Protein AF-0000000080692198 (afdb_homodimer)

pLDDT: mean 94.68, std 4.37, range [58.63, 98.9]

Secondary structure (DSSP, 8-state):
-PPEEEEE-TT-HHHHHHHHHHHHHT-EEEEEE--SSS--HHHHHHHSS---S-EEEETTEEEESHHHHHHHHHHH--SS-SS-TT-HHHHHHHHHHIIIIIHHHHHHHHTSHHHHHHHTTTS-HHHHHHHHHHHHHHTSSSS--PPPHHHHHHHHHHHHHHHHHHHHTT-SSTBSB--HHHHHHHHHHHHHTTSTTTTHHHHT-HHHHHHHHHHHTT---EEEE--HHHHHHHHHTS-PPPPPSSPP--TT---TT-EEEEEESSS----EEEEEEEE-SSEEEEEEEETTTEEEEEEEESTTEEEEE-/-PPEEEEE-TT-HHHHHHHHHHHHTT-EEEEEE--SSS--HHHHHHHSS---S-EEEETTEEEESHHHHHHHHHHH--SS-SS-TT-HHHHHHHHHHIIIIIHHHHHHHHTSHHHHHHHTTTS-HHHHHHHHHHHHHHTSSSS-----HHHHHHHHHHHHHHHHHHHHTT-SSTBSB--HHHHHHHHHHHHHTTSTTTTHHHHT-HHHHHHHHHHHTT---EEEE--HHHHHHHHHTS-PPPPPSSPP--TT---TT-EEEEEESSS----EEEEEEEE-SSEEEEEEEETTTEEEEEEEESTTEEEEE-

Sequence (620 aa):
MSELILHHYPTSLFAEKARLMLGFKGLAWRSVTIPSIMPKPDLTALTGGYRRTPVLQAGADIYCDTALMARRLEQEKASPAFYPKGQEFTVAGLAAWADSVLFMHAVSLVFQPESMAVRFAKVPPDAAKAFVADRSTLFNGGTASRPPVEQVKHQWPTLMSRLELQLSHGGDFLFGVPSIADFSVAHTLWFLKQTPVTAPFVDDYPSVRAWLDRVLGFGHGTFSDLSSAEAIEIARNATPAPLPAEALVDPNGFKVGEKVAVSAVDYGVEAVEGELVFSGREELILRREDERAGVVHVHFPRIGYRIETRMSELILHHYPTSLFAEKARLMLGFKGLAWRSVTIPSIMPKPDLTALTGGYRRTPVLQAGADIYCDTALMARRLEQEKASPAFYPKGQEFTVAGLAAWADSVLFMHAVSLVFQPESMAVRFAKVPPDAAKAFVADRSTLFNGGTASRPPVEQVKHQWPTLMSRLELQLSHGGDFLFGVPSIADFSVAHTLWFLKQTPVTAPFVDDYPSVRAWLDRVLGFGHGTFSDLSSAEAIEIARNATPAPLPAEALVDPNGFKVGEKVAVSAVDYGVEAVEGELVFSGREELILRREDERAGVVHVHFPRIGYRIETR

Radius of gyration: 24.91 Å; Cα contacts (8 Å, |Δi|>4): 1237; chains: 2; bounding box: 63×68×56 Å

InterPro domains:
  IPR004045 Glutathione S-transferase, N-terminal [PF13417] (6-79)
  IPR036249 Thioredoxin-like superfamily [SSF52833] (4-97)
  IPR036282 Glutathione S-transferase, C-terminal domain superfamily [SSF47616] (139-216)

Structure (mmCIF, N/CA/C/O backbone):
data_AF-0000000080692198-model_v1
#
loop_
_entity.id
_entity.type
_entity.pdbx_description
1 polymer 'Putative glutathione S-transferase-related protein'
#
loop_
_atom_site.group_PDB
_atom_site.id
_atom_site.type_symbol
_atom_site.label_atom_id
_atom_site.label_alt_id
_atom_site.label_comp_id
_atom_site.label_asym_id
_atom_site.label_entity_id
_atom_site.label_seq_id
_atom_site.pdbx_PDB_ins_code
_atom_site.Cartn_x
_atom_site.Cartn_y
_atom_site.Cartn_z
_atom_site.occupancy
_atom_site.B_iso_or_equiv
_atom_site.auth_seq_id
_atom_site.auth_comp_id
_atom_site.auth_asym_id
_atom_site.auth_atom_id
_atom_site.pdbx_PDB_model_num
ATOM 1 N N . MET A 1 1 ? 22.392 18.101 18.259 1 61.43 1 MET A N 1
ATOM 2 C CA . MET A 1 1 ? 21.418 17.527 17.335 1 61.43 1 MET A CA 1
ATOM 3 C C . MET A 1 1 ? 20.457 18.595 16.824 1 61.43 1 MET A C 1
ATOM 5 O O . MET A 1 1 ? 20.103 19.52 17.557 1 61.43 1 MET A O 1
ATOM 9 N N . SER A 1 2 ? 20.239 18.608 15.431 1 79.03 2 SER A N 1
ATOM 10 C CA . SER A 1 2 ? 19.473 19.721 14.88 1 79.03 2 SER A CA 1
ATOM 11 C C . SER A 1 2 ? 18.025 19.686 15.358 1 79.03 2 SER A C 1
ATOM 13 O O . SER A 1 2 ? 17.467 18.611 15.585 1 79.03 2 SER A O 1
ATOM 15 N N . GLU A 1 3 ? 17.48 20.75 15.763 1 91.21 3 GLU A N 1
ATOM 16 C CA . GLU A 1 3 ? 16.092 20.89 16.191 1 91.21 3 GLU A CA 1
ATOM 17 C C . GLU A 1 3 ? 15.129 20.421 15.104 1 91.21 3 GLU A C 1
ATOM 19 O O . GLU A 1 3 ? 15.392 20.603 13.914 1 91.21 3 GLU A O 1
ATOM 24 N N . LEU A 1 4 ? 14.145 19.703 15.577 1 98.24 4 LEU A N 1
ATOM 25 C CA . LEU A 1 4 ? 13.079 19.298 14.668 1 98.24 4 LEU A CA 1
ATOM 26 C C . LEU A 1 4 ? 12.108 20.447 14.423 1 98.24 4 LEU A C 1
ATOM 28 O O . LEU A 1 4 ? 11.599 21.049 15.371 1 98.24 4 LEU A O 1
ATOM 32 N N . ILE A 1 5 ? 11.835 20.667 13.23 1 98.73 5 ILE A N 1
ATOM 33 C CA . ILE A 1 5 ? 10.939 21.744 12.824 1 98.73 5 ILE A CA 1
ATOM 34 C C . ILE A 1 5 ? 9.854 21.192 11.902 1 98.73 5 ILE A C 1
ATOM 36 O O . ILE A 1 5 ? 10.155 20.619 10.852 1 98.73 5 ILE A O 1
ATOM 40 N N . LEU A 1 6 ? 8.714 21.352 12.216 1 98.81 6 LEU A N 1
ATOM 41 C CA . LEU A 1 6 ? 7.592 20.86 11.425 1 98.81 6 LEU A CA 1
ATOM 42 C C . LEU A 1 6 ? 6.883 22.009 10.714 1 98.81 6 LEU A C 1
ATOM 44 O O . LEU A 1 6 ? 6.41 22.946 11.361 1 98.81 6 LEU A O 1
ATOM 48 N N . HIS A 1 7 ? 6.884 21.921 9.506 1 98.85 7 HIS A N 1
ATOM 49 C CA . HIS A 1 7 ? 6.122 22.848 8.676 1 98.85 7 HIS A CA 1
ATOM 50 C C . HIS A 1 7 ? 4.725 22.309 8.39 1 98.85 7 HIS A C 1
ATOM 52 O O . HIS A 1 7 ? 4.575 21.285 7.719 1 98.85 7 HIS A O 1
ATOM 58 N N . HIS A 1 8 ? 3.778 22.992 8.844 1 98.59 8 HIS A N 1
ATOM 59 C CA . HIS A 1 8 ? 2.432 22.431 8.874 1 98.59 8 HIS A CA 1
ATOM 60 C C . HIS A 1 8 ? 1.382 23.527 9.023 1 98.59 8 HIS A C 1
ATOM 62 O O . HIS A 1 8 ? 1.713 24.715 9.018 1 98.59 8 HIS A O 1
ATOM 68 N N . TYR A 1 9 ? 0.184 23.125 9.003 1 96.86 9 TYR A N 1
ATOM 69 C CA . TYR A 1 9 ? -0.91 24.02 9.362 1 96.86 9 TYR A CA 1
ATOM 70 C C . TYR A 1 9 ? -2.025 23.261 10.072 1 96.86 9 TYR A C 1
ATOM 72 O O . TYR A 1 9 ? -2.175 22.051 9.89 1 96.86 9 TYR A O 1
ATOM 80 N N . PRO A 1 10 ? -2.766 23.778 10.908 1 92.39 10 PRO A N 1
ATOM 81 C CA . PRO A 1 10 ? -3.579 23.12 11.934 1 92.39 10 PRO A CA 1
ATOM 82 C C . PRO A 1 10 ? -4.593 22.141 11.346 1 92.39 10 PRO A C 1
ATOM 84 O O . PRO A 1 10 ? -4.834 21.077 11.921 1 92.39 10 PRO A O 1
ATOM 87 N N . THR A 1 11 ? -5.166 22.376 10.219 1 92.83 11 THR A N 1
ATOM 88 C CA . THR A 1 11 ? -6.29 21.564 9.768 1 92.83 11 THR A CA 1
ATOM 89 C C . THR A 1 11 ? -5.816 20.461 8.825 1 92.83 11 THR A C 1
ATOM 91 O O . THR A 1 11 ? -6.629 19.712 8.279 1 92.83 11 THR A O 1
ATOM 94 N N . SER A 1 12 ? -4.608 20.403 8.682 1 95.08 12 SER A N 1
ATOM 95 C CA . SER A 1 12 ? -4.038 19.38 7.811 1 95.08 12 SER A CA 1
ATOM 96 C C . SER A 1 12 ? -4.089 18.004 8.468 1 95.08 12 SER A C 1
ATOM 98 O O . SER A 1 12 ? -3.519 17.802 9.542 1 95.08 12 SER A O 1
ATOM 100 N N . LEU A 1 13 ? -4.684 17.103 7.783 1 95.44 13 LEU A N 1
ATOM 101 C CA . LEU A 1 13 ? -4.858 15.78 8.374 1 95.44 13 LEU A CA 1
ATOM 102 C C . LEU A 1 13 ? -3.521 15.054 8.483 1 95.44 13 LEU A C 1
ATOM 104 O O . LEU A 1 13 ? -3.235 14.422 9.503 1 95.44 13 LEU A O 1
ATOM 108 N N . PHE A 1 14 ? -2.671 15.189 7.503 1 98.4 14 PHE A N 1
ATOM 109 C CA . PHE A 1 14 ? -1.372 14.531 7.579 1 98.4 14 PHE A CA 1
ATOM 110 C C . PHE A 1 14 ? -0.45 15.264 8.547 1 98.4 14 PHE A C 1
ATOM 112 O O . PHE A 1 14 ? 0.453 14.66 9.129 1 98.4 14 PHE A O 1
ATOM 119 N N . ALA A 1 15 ? -0.63 16.574 8.652 1 98.65 15 ALA A N 1
ATOM 120 C CA . ALA A 1 15 ? 0.124 17.261 9.697 1 98.65 15 ALA A CA 1
ATOM 121 C C . ALA A 1 15 ? -0.291 16.775 11.082 1 98.65 15 ALA A C 1
ATOM 123 O O . ALA A 1 15 ? 0.544 16.655 11.981 1 98.65 15 ALA A O 1
ATOM 124 N N . GLU A 1 16 ? -1.696 16.554 11.243 1 98.58 16 GLU A N 1
ATOM 125 C CA . GLU A 1 16 ? -2.128 15.995 12.521 1 98.58 16 GLU A CA 1
ATOM 126 C C . GLU A 1 16 ? -1.478 14.639 12.779 1 98.58 16 GLU A C 1
ATOM 128 O O . GLU A 1 16 ? -1.056 14.35 13.9 1 98.58 16 GLU A O 1
ATOM 133 N N . LYS A 1 17 ? -1.431 13.83 11.714 1 98.77 17 LYS A N 1
ATOM 134 C CA . LYS A 1 17 ? -0.725 12.56 11.854 1 98.77 17 LYS A CA 1
ATOM 135 C C . LYS A 1 17 ? 0.709 12.778 12.329 1 98.77 17 LYS A C 1
ATOM 137 O O . LYS A 1 17 ? 1.17 12.109 13.257 1 98.77 17 LYS A O 1
ATOM 142 N N . ALA A 1 18 ? 1.439 13.721 11.79 1 98.82 18 ALA A N 1
ATOM 143 C CA . ALA A 1 18 ? 2.824 14.008 12.155 1 98.82 18 ALA A CA 1
ATOM 144 C C . ALA A 1 18 ? 2.919 14.519 13.59 1 98.82 18 ALA A C 1
ATOM 146 O O . ALA A 1 18 ? 3.827 14.138 14.332 1 98.82 18 ALA A O 1
ATOM 147 N N . ARG A 1 19 ? 2.079 15.371 13.879 1 98.79 19 ARG A N 1
ATOM 148 C CA . ARG A 1 19 ? 2.094 15.898 15.24 1 98.79 19 ARG A CA 1
ATOM 149 C C . ARG A 1 19 ? 1.84 14.793 16.259 1 98.79 19 ARG A C 1
ATOM 151 O O . ARG A 1 19 ? 2.473 14.757 17.316 1 98.79 19 ARG A O 1
ATOM 158 N N . LEU A 1 20 ? 0.912 13.984 15.961 1 98.76 20 LEU A N 1
ATOM 159 C CA . LEU A 1 20 ? 0.653 12.866 16.862 1 98.76 20 LEU A CA 1
ATOM 160 C C . LEU A 1 20 ? 1.878 11.965 16.976 1 98.76 20 LEU A C 1
ATOM 162 O O . LEU A 1 20 ? 2.175 11.447 18.055 1 98.76 20 LEU A O 1
ATOM 166 N N . MET A 1 21 ? 2.498 11.774 15.88 1 98.74 21 MET A N 1
ATOM 167 C CA . MET A 1 21 ? 3.73 10.991 15.895 1 98.74 21 MET A CA 1
ATOM 168 C C . MET A 1 21 ? 4.775 11.638 16.797 1 98.74 21 MET A C 1
ATOM 170 O O . MET A 1 21 ? 5.464 10.947 17.55 1 98.74 21 MET A O 1
ATOM 174 N N . LEU A 1 22 ? 4.91 12.983 16.674 1 98.69 22 LEU A N 1
ATOM 175 C CA . LEU A 1 22 ? 5.851 13.708 17.521 1 98.69 22 LEU A CA 1
ATOM 176 C C . LEU A 1 22 ? 5.468 13.582 18.991 1 98.69 22 LEU A C 1
ATOM 178 O O . LEU A 1 22 ? 6.334 13.388 19.848 1 98.69 22 LEU A O 1
ATOM 182 N N . GLY A 1 23 ? 4.207 13.618 19.231 1 98.23 23 GLY A N 1
ATOM 183 C CA . GLY A 1 23 ? 3.73 13.426 20.592 1 98.23 23 GLY A CA 1
ATOM 184 C C . GLY A 1 23 ? 3.981 12.027 21.12 1 98.23 23 GLY A C 1
ATOM 185 O O . GLY A 1 23 ? 4.395 11.856 22.269 1 98.23 23 GLY A O 1
ATOM 186 N N . PHE A 1 24 ? 3.676 11.125 20.324 1 98.53 24 PHE A N 1
ATOM 187 C CA . PHE A 1 24 ? 3.889 9.725 20.672 1 98.53 24 PHE A CA 1
ATOM 188 C C . PHE A 1 24 ? 5.343 9.477 21.054 1 98.53 24 PHE A C 1
ATOM 190 O O . PHE A 1 24 ? 5.624 8.739 22 1 98.53 24 PHE A O 1
ATOM 197 N N . LYS A 1 25 ? 6.219 10.213 20.347 1 97.99 25 LYS A N 1
ATOM 198 C CA . LYS A 1 25 ? 7.643 10.028 20.613 1 97.99 25 LYS A CA 1
ATOM 199 C C . LYS A 1 25 ? 8.124 10.972 21.711 1 97.99 25 LYS A C 1
ATOM 201 O O . LYS A 1 25 ? 9.27 10.88 22.157 1 97.99 25 LYS A O 1
ATOM 206 N N . GLY A 1 26 ? 7.265 11.847 22.234 1 97.23 26 GLY A N 1
ATOM 207 C CA . GLY A 1 26 ? 7.616 12.801 23.275 1 97.23 26 GLY A CA 1
ATOM 208 C C . GLY A 1 26 ? 8.719 13.756 22.861 1 97.23 26 GLY A C 1
ATOM 209 O O . GLY A 1 26 ? 9.607 14.07 23.657 1 97.23 26 GLY A O 1
ATOM 210 N N . LEU A 1 27 ? 8.582 14.205 21.674 1 97.17 27 LEU A N 1
ATOM 211 C CA . LEU A 1 27 ? 9.652 15.025 21.116 1 97.17 27 LEU A CA 1
ATOM 212 C C . LEU A 1 27 ? 9.287 16.505 21.172 1 97.17 27 LEU A C 1
ATOM 214 O O . LEU A 1 27 ? 8.109 16.861 21.107 1 97.17 27 LEU A O 1
ATOM 218 N N . ALA A 1 28 ? 10.327 17.246 21.328 1 97.22 28 ALA A N 1
ATOM 219 C CA . ALA A 1 28 ? 10.194 18.695 21.197 1 97.22 28 ALA A CA 1
ATOM 220 C C . ALA A 1 28 ? 10.484 19.145 19.768 1 97.22 28 ALA A C 1
ATOM 222 O O . ALA A 1 28 ? 11.398 18.628 19.121 1 97.22 28 ALA A O 1
ATOM 223 N N . TRP A 1 29 ? 9.741 20.098 19.438 1 98.14 29 TRP A N 1
ATOM 224 C CA . TRP A 1 29 ? 9.887 20.525 18.05 1 98.14 29 TRP A CA 1
ATOM 225 C C . TRP A 1 29 ? 9.469 21.982 17.881 1 98.14 29 TRP A C 1
ATOM 227 O O . TRP A 1 29 ? 8.916 22.586 18.803 1 98.14 29 TRP A O 1
ATOM 237 N N . ARG A 1 30 ? 9.869 22.477 16.795 1 98.58 30 ARG A N 1
ATOM 238 C CA . ARG A 1 30 ? 9.495 23.842 16.44 1 98.58 30 ARG A CA 1
ATOM 239 C C . ARG A 1 30 ? 8.411 23.852 15.367 1 98.58 30 ARG A C 1
ATOM 241 O O . ARG A 1 30 ? 8.456 23.058 14.426 1 98.58 30 ARG A O 1
ATOM 248 N N . SER A 1 31 ? 7.579 24.701 15.576 1 98.62 31 SER A N 1
ATOM 249 C CA . SER A 1 31 ? 6.377 24.758 14.749 1 98.62 31 SER A CA 1
ATOM 250 C C . SER A 1 31 ? 6.431 25.931 13.776 1 98.62 31 SER A C 1
ATOM 252 O O . SER A 1 31 ? 6.565 27.084 14.192 1 98.62 31 SER A O 1
ATOM 254 N N . VAL A 1 32 ? 6.353 25.547 12.582 1 98.62 32 VAL A N 1
ATOM 255 C CA . VAL A 1 32 ? 6.242 26.573 11.55 1 98.62 32 VAL A CA 1
ATOM 256 C C . VAL A 1 32 ? 4.902 26.439 10.829 1 98.62 32 VAL A C 1
ATOM 258 O O . VAL A 1 32 ? 4.677 25.471 10.1 1 98.62 32 VAL A O 1
ATOM 261 N N . THR A 1 33 ? 4.08 27.37 10.956 1 98.04 33 THR A N 1
ATOM 262 C CA . THR A 1 33 ? 2.796 27.384 10.264 1 98.04 33 THR A CA 1
ATOM 263 C C . THR A 1 33 ? 2.955 27.911 8.841 1 98.04 33 THR A C 1
ATOM 265 O O . THR A 1 33 ? 3.479 29.007 8.634 1 98.04 33 THR A O 1
ATOM 268 N N . ILE A 1 34 ? 2.571 27.177 7.944 1 97.52 34 ILE A N 1
ATOM 269 C CA . ILE A 1 34 ? 2.722 27.557 6.544 1 97.52 34 ILE A CA 1
ATOM 270 C C . ILE A 1 34 ? 1.348 27.68 5.89 1 97.52 34 ILE A C 1
ATOM 272 O O . ILE A 1 34 ? 0.353 27.182 6.424 1 97.52 34 ILE A O 1
ATOM 276 N N . PRO A 1 35 ? 1.212 28.346 4.73 1 93.73 35 PRO A N 1
ATOM 277 C CA . PRO A 1 35 ? -0.079 28.444 4.046 1 93.73 35 PRO A CA 1
ATOM 278 C C . PRO A 1 35 ? -0.65 27.08 3.666 1 93.73 35 PRO A C 1
ATOM 280 O O . PRO A 1 35 ? 0.102 26.168 3.311 1 93.73 35 PRO A O 1
ATOM 283 N N . SER A 1 36 ? -1.836 27.023 3.683 1 93.42 36 SER A N 1
ATOM 284 C CA . SER A 1 36 ? -2.511 25.76 3.401 1 93.42 36 SER A CA 1
ATOM 285 C C . SER A 1 36 ? -2.701 25.558 1.901 1 93.42 36 SER A C 1
ATOM 287 O O . SER A 1 36 ? -3.02 24.454 1.453 1 93.42 36 SER A O 1
ATOM 289 N N . ILE A 1 37 ? -2.717 26.539 1.081 1 94.96 37 ILE A N 1
ATOM 290 C CA . ILE A 1 37 ? -2.832 26.467 -0.371 1 94.96 37 ILE A CA 1
ATOM 291 C C . ILE A 1 37 ? -1.597 27.09 -1.018 1 94.96 37 ILE A C 1
ATOM 293 O O . ILE A 1 37 ? -0.839 27.807 -0.361 1 94.96 37 ILE A O 1
ATOM 297 N N . MET A 1 38 ? -1.295 26.825 -2.177 1 92.6 38 MET A N 1
ATOM 298 C CA . MET A 1 38 ? -0.204 27.462 -2.909 1 92.6 38 MET A CA 1
ATOM 299 C C . MET A 1 38 ? -0.51 28.933 -3.172 1 92.6 38 MET A C 1
ATOM 301 O O . MET A 1 38 ? -1.674 29.313 -3.313 1 92.6 38 MET A O 1
ATOM 305 N N . PRO A 1 39 ? 0.406 29.61 -3.208 1 92.64 39 PRO A N 1
ATOM 306 C CA . PRO A 1 39 ? 1.843 29.328 -3.181 1 92.64 39 PRO A CA 1
ATOM 307 C C . PRO A 1 39 ? 2.397 29.222 -1.762 1 92.64 39 PRO A C 1
ATOM 309 O O . PRO A 1 39 ? 1.818 29.779 -0.826 1 92.64 39 PRO A O 1
ATOM 312 N N . LYS A 1 40 ? 3.477 28.548 -1.586 1 94.55 40 LYS A N 1
ATOM 313 C CA . LYS A 1 40 ? 4.217 28.35 -0.343 1 94.55 40 LYS A CA 1
ATOM 314 C C . LYS A 1 40 ? 5.7 28.656 -0.531 1 94.55 40 LYS A C 1
ATOM 316 O O . LYS A 1 40 ? 6.539 27.756 -0.453 1 94.55 40 LYS A O 1
ATOM 321 N N . PRO A 1 41 ? 5.873 29.919 -0.768 1 95.49 41 PRO A N 1
ATOM 322 C CA . PRO A 1 41 ? 7.206 30.27 -1.262 1 95.49 41 PRO A CA 1
ATOM 323 C C . PRO A 1 41 ? 8.318 29.861 -0.299 1 95.49 41 PRO A C 1
ATOM 325 O O . PRO A 1 41 ? 9.388 29.426 -0.734 1 95.49 41 PRO A O 1
ATOM 328 N N . ASP A 1 42 ? 8.16 30.066 0.941 1 96.95 42 ASP A N 1
ATOM 329 C CA . ASP A 1 42 ? 9.197 29.71 1.904 1 96.95 42 ASP A CA 1
ATOM 330 C C . ASP A 1 42 ? 9.383 28.196 1.977 1 96.95 42 ASP A C 1
ATOM 332 O O . ASP A 1 42 ? 10.509 27.708 2.092 1 96.95 42 ASP A O 1
ATOM 336 N N . LEU A 1 43 ? 8.237 27.494 1.859 1 96.88 43 LEU A N 1
ATOM 337 C CA . LEU A 1 43 ? 8.372 26.041 1.855 1 96.88 43 LEU A CA 1
ATOM 338 C C . LEU A 1 43 ? 9.041 25.561 0.571 1 96.88 43 LEU A C 1
ATOM 340 O O . LEU A 1 43 ? 9.852 24.632 0.598 1 96.88 43 LEU A O 1
ATOM 344 N N . THR A 1 44 ? 8.761 26.129 -0.49 1 97.35 44 THR A N 1
ATOM 345 C CA . THR A 1 44 ? 9.321 25.78 -1.791 1 97.35 44 THR A CA 1
ATOM 346 C C . THR A 1 44 ? 10.83 26.008 -1.809 1 97.35 44 THR A C 1
ATOM 348 O O . THR A 1 44 ? 11.569 25.261 -2.453 1 97.35 44 THR A O 1
ATOM 351 N N . ALA A 1 45 ? 11.175 27.057 -1.145 1 97.94 45 ALA A N 1
ATOM 352 C CA . ALA A 1 45 ? 12.611 27.307 -1.048 1 97.94 45 ALA A CA 1
ATOM 353 C C . ALA A 1 45 ? 13.336 26.109 -0.44 1 97.94 45 ALA A C 1
ATOM 355 O O . ALA A 1 45 ? 14.459 25.79 -0.836 1 97.94 45 ALA A O 1
ATOM 356 N N . LEU A 1 46 ? 12.676 25.54 0.493 1 97.96 46 LEU A N 1
ATOM 357 C CA . LEU A 1 46 ? 13.276 24.403 1.182 1 97.96 46 LEU A CA 1
ATOM 358 C C . LEU A 1 46 ? 13.124 23.127 0.36 1 97.96 46 LEU A C 1
ATOM 360 O O . LEU A 1 46 ? 14.053 22.321 0.281 1 97.96 46 LEU A O 1
ATOM 364 N N . THR A 1 47 ? 11.908 22.967 -0.304 1 98.05 47 THR A N 1
ATOM 365 C CA . THR A 1 47 ? 11.593 21.654 -0.855 1 98.05 47 THR A CA 1
ATOM 366 C C . THR A 1 47 ? 11.807 21.636 -2.366 1 98.05 47 THR A C 1
ATOM 368 O O . THR A 1 47 ? 11.917 20.567 -2.97 1 98.05 47 THR A O 1
ATOM 371 N N . GLY A 1 48 ? 11.995 22.649 -2.927 1 96.6 48 GLY A N 1
ATOM 372 C CA . GLY A 1 48 ? 12.165 22.745 -4.368 1 96.6 48 GLY A CA 1
ATOM 373 C C . GLY A 1 48 ? 10.876 22.524 -5.137 1 96.6 48 GLY A C 1
ATOM 374 O O . GLY A 1 48 ? 10.898 22.319 -6.352 1 96.6 48 GLY A O 1
ATOM 375 N N . GLY A 1 49 ? 9.699 22.585 -4.388 1 93.21 49 GLY A N 1
ATOM 376 C CA . GLY A 1 49 ? 8.444 22.504 -5.119 1 93.21 49 GLY A CA 1
ATOM 377 C C . GLY A 1 49 ? 7.504 21.444 -4.575 1 93.21 49 GLY A C 1
ATOM 378 O O . GLY A 1 49 ? 6.374 21.309 -5.047 1 93.21 49 GLY A O 1
ATOM 379 N N . TYR A 1 50 ? 7.95 20.702 -3.629 1 96.75 50 TYR A N 1
ATOM 380 C CA . TYR A 1 50 ? 7.08 19.714 -3.003 1 96.75 50 TYR A CA 1
ATOM 381 C C . TYR A 1 50 ? 5.831 20.372 -2.428 1 96.75 50 TYR A C 1
ATOM 383 O O . TYR A 1 50 ? 5.925 21.243 -1.559 1 96.75 50 TYR A O 1
ATOM 391 N N . ARG A 1 51 ? 4.694 19.903 -2.854 1 92.54 51 ARG A N 1
ATOM 392 C CA . ARG A 1 51 ? 3.459 20.646 -2.622 1 92.54 51 ARG A CA 1
ATOM 393 C C . ARG A 1 51 ? 2.751 20.153 -1.365 1 92.54 51 ARG A C 1
ATOM 395 O O . ARG A 1 51 ? 2.002 20.901 -0.734 1 92.54 51 ARG A O 1
ATOM 402 N N . ARG A 1 52 ? 3.061 19.003 -1.006 1 96.59 52 ARG A N 1
ATOM 403 C CA . ARG A 1 52 ? 2.295 18.403 0.082 1 96.59 52 ARG A CA 1
ATOM 404 C C . ARG A 1 52 ? 2.791 18.894 1.438 1 96.59 52 ARG A C 1
ATOM 406 O O . ARG A 1 52 ? 3.93 19.352 1.559 1 96.59 52 ARG A O 1
ATOM 413 N N . THR A 1 53 ? 1.888 18.822 2.319 1 97.19 53 THR A N 1
ATOM 414 C CA . THR A 1 53 ? 2.138 19.139 3.721 1 97.19 53 THR A CA 1
ATOM 415 C C . THR A 1 53 ? 1.726 17.976 4.62 1 97.19 53 THR A C 1
ATOM 417 O O . THR A 1 53 ? 0.721 17.311 4.362 1 97.19 53 THR A O 1
ATOM 420 N N . PRO A 1 54 ? 2.42 17.578 5.633 1 98.27 54 PRO A N 1
ATOM 421 C CA . PRO A 1 54 ? 3.49 18.339 6.283 1 98.27 54 PRO A CA 1
ATOM 422 C C . PRO A 1 54 ? 4.874 17.995 5.737 1 98.27 54 PRO A C 1
ATOM 424 O O . PRO A 1 54 ? 5.016 17.053 4.953 1 98.27 54 PRO A O 1
ATOM 427 N N . VAL A 1 55 ? 5.882 18.877 6.125 1 98.74 55 VAL A N 1
ATOM 428 C CA . VAL A 1 55 ? 7.297 18.63 5.866 1 98.74 55 VAL A CA 1
ATOM 429 C C . VAL A 1 55 ? 8.091 18.764 7.163 1 98.74 55 VAL A C 1
ATOM 431 O O . VAL A 1 55 ? 7.873 19.697 7.938 1 98.74 55 VAL A O 1
ATOM 434 N N . LEU A 1 56 ? 8.962 17.848 7.378 1 98.79 56 LEU A N 1
ATOM 435 C CA . LEU A 1 56 ? 9.807 17.87 8.567 1 98.79 56 LEU A CA 1
ATOM 436 C C . LEU A 1 56 ? 11.228 18.299 8.216 1 98.79 56 LEU A C 1
ATOM 438 O O . LEU A 1 56 ? 11.845 17.735 7.309 1 98.79 56 LEU A O 1
ATOM 442 N N . GLN A 1 57 ? 11.624 19.293 8.949 1 98.7 57 GLN A N 1
ATOM 443 C CA . GLN A 1 57 ? 12.953 19.856 8.739 1 98.7 57 GLN A CA 1
ATOM 444 C C . GLN A 1 57 ? 13.861 19.585 9.936 1 98.7 57 GLN A C 1
ATOM 446 O O . GLN A 1 57 ? 13.446 19.747 11.085 1 98.7 57 GLN A O 1
ATOM 451 N N . ALA A 1 58 ? 15.002 19.214 9.725 1 98.39 58 ALA A N 1
ATOM 452 C CA . ALA A 1 58 ? 16.092 19.122 10.693 1 98.39 58 ALA A CA 1
ATOM 453 C C . ALA A 1 58 ? 17.376 19.726 10.133 1 98.39 58 ALA A C 1
ATOM 455 O O . ALA A 1 58 ? 18.124 19.057 9.416 1 98.39 58 ALA A O 1
ATOM 456 N N . GLY A 1 59 ? 17.566 20.977 10.644 1 97.72 59 GLY A N 1
ATOM 457 C CA . GLY A 1 59 ? 18.656 21.698 10.005 1 97.72 59 GLY A CA 1
ATOM 458 C C . GLY A 1 59 ? 18.455 21.884 8.513 1 97.72 59 GLY A C 1
ATOM 459 O O . GLY A 1 59 ? 17.421 22.396 8.08 1 97.72 59 GLY A O 1
ATOM 460 N N . ALA A 1 60 ? 19.33 21.373 7.764 1 98.25 60 ALA A N 1
ATOM 461 C CA . ALA A 1 60 ? 19.284 21.522 6.312 1 98.25 60 ALA A CA 1
ATOM 462 C C . ALA A 1 60 ? 18.692 20.28 5.652 1 98.25 60 ALA A C 1
ATOM 464 O O . ALA A 1 60 ? 18.703 20.157 4.425 1 98.25 60 ALA A O 1
ATOM 465 N N . ASP A 1 61 ? 18.178 19.31 6.342 1 98.53 61 ASP A N 1
ATOM 466 C CA . ASP A 1 61 ? 17.498 18.126 5.825 1 98.53 61 ASP A CA 1
ATOM 467 C C . ASP A 1 61 ? 15.981 18.291 5.889 1 98.53 61 ASP A C 1
ATOM 469 O O . ASP A 1 61 ? 15.426 18.567 6.954 1 98.53 61 ASP A O 1
ATOM 473 N N . ILE A 1 62 ? 15.388 18.032 4.714 1 98.7 62 ILE A N 1
ATOM 474 C CA . ILE A 1 62 ? 13.955 18.26 4.56 1 98.7 62 ILE A CA 1
ATOM 475 C C . ILE A 1 62 ? 13.257 16.946 4.219 1 98.7 62 ILE A C 1
ATOM 477 O O . ILE A 1 62 ? 13.494 16.367 3.156 1 98.7 62 ILE A O 1
ATOM 481 N N . TYR A 1 63 ? 12.431 16.46 5.101 1 98.66 63 TYR A N 1
ATOM 482 C CA . TYR A 1 63 ? 11.785 15.163 4.933 1 98.66 63 TYR A CA 1
ATOM 483 C C . TYR A 1 63 ? 10.345 15.328 4.462 1 98.66 63 TYR A C 1
ATOM 485 O O . TYR A 1 63 ? 9.513 15.893 5.176 1 98.66 63 TYR A O 1
ATOM 493 N N . CYS A 1 64 ? 10.134 14.719 3.266 1 97.88 64 CYS A N 1
ATOM 494 C CA . CYS A 1 64 ? 8.809 14.788 2.659 1 97.88 64 CYS A CA 1
ATOM 495 C C . CYS A 1 64 ? 8.031 13.5 2.901 1 97.88 64 CYS A C 1
ATOM 497 O O . CYS A 1 64 ? 8.603 12.409 2.872 1 97.88 64 CYS A O 1
ATOM 499 N N . ASP A 1 65 ? 6.752 13.629 3.096 1 97.93 65 ASP A N 1
ATOM 500 C CA . ASP A 1 65 ? 5.799 12.536 3.261 1 97.93 65 ASP A CA 1
ATOM 501 C C . ASP A 1 65 ? 5.888 11.936 4.662 1 97.93 65 ASP A C 1
ATOM 503 O O . ASP A 1 65 ? 6.981 11.631 5.144 1 97.93 65 ASP A O 1
ATOM 507 N N . THR A 1 66 ? 4.689 11.717 5.328 1 97.73 66 THR A N 1
ATOM 508 C CA . THR A 1 66 ? 4.637 11.302 6.726 1 97.73 66 THR A CA 1
ATOM 509 C C . THR A 1 66 ? 5.193 9.891 6.893 1 97.73 66 THR A C 1
ATOM 511 O O . THR A 1 66 ? 5.641 9.519 7.979 1 97.73 66 THR A O 1
ATOM 514 N N . ALA A 1 67 ? 5.139 9.14 5.832 1 97.5 67 ALA A N 1
ATOM 515 C CA . ALA A 1 67 ? 5.727 7.81 5.964 1 97.5 67 ALA A CA 1
ATOM 516 C C . ALA A 1 67 ? 7.227 7.898 6.232 1 97.5 67 ALA A C 1
ATOM 518 O O . ALA A 1 67 ? 7.754 7.182 7.087 1 97.5 67 ALA A O 1
ATOM 519 N N . LEU A 1 68 ? 7.821 8.813 5.562 1 97.62 68 LEU A N 1
ATOM 520 C CA . LEU A 1 68 ? 9.258 8.956 5.77 1 97.62 68 LEU A CA 1
ATOM 521 C C . LEU A 1 68 ? 9.547 9.718 7.06 1 97.62 68 LEU A C 1
ATOM 523 O O . LEU A 1 68 ? 10.545 9.451 7.733 1 97.62 68 LEU A O 1
ATOM 527 N N . MET A 1 69 ? 8.704 10.625 7.483 1 97.47 69 MET A N 1
ATOM 528 C CA . MET A 1 69 ? 8.867 11.304 8.766 1 97.47 69 MET A CA 1
ATOM 529 C C . MET A 1 69 ? 8.847 10.303 9.917 1 97.47 69 MET A C 1
ATOM 531 O O . MET A 1 69 ? 9.604 10.442 10.879 1 97.47 69 MET A O 1
ATOM 535 N N . ALA A 1 70 ? 7.979 9.367 9.707 1 98.11 70 ALA A N 1
ATOM 536 C CA . ALA A 1 70 ? 7.926 8.346 10.751 1 98.11 70 ALA A CA 1
ATOM 537 C C . ALA A 1 70 ? 9.273 7.643 10.899 1 98.11 70 ALA A C 1
ATOM 539 O O . ALA A 1 70 ? 9.726 7.385 12.016 1 98.11 70 ALA A O 1
ATOM 540 N N . ARG A 1 71 ? 9.83 7.33 9.874 1 96.68 71 ARG A N 1
ATOM 541 C CA . ARG A 1 71 ? 11.126 6.663 9.93 1 96.68 71 ARG A CA 1
ATOM 542 C C . ARG A 1 71 ? 12.196 7.592 10.495 1 96.68 71 ARG A C 1
ATOM 544 O O . ARG A 1 71 ? 13.045 7.164 11.28 1 96.68 71 ARG A O 1
ATOM 551 N N . ARG A 1 72 ? 12.138 8.866 10.147 1 96.2 72 ARG A N 1
ATOM 552 C CA . ARG A 1 72 ? 13.108 9.82 10.676 1 96.2 72 ARG A CA 1
ATOM 553 C C . ARG A 1 72 ? 12.94 9.994 12.182 1 96.2 72 ARG A C 1
ATOM 555 O O . ARG A 1 72 ? 13.926 10.093 12.914 1 96.2 72 ARG A O 1
ATOM 562 N N . LEU A 1 73 ? 11.748 10.034 12.549 1 97.11 73 LEU A N 1
ATOM 563 C CA . LEU A 1 73 ? 11.479 10.202 13.973 1 97.11 73 LEU A CA 1
ATOM 564 C C . LEU A 1 73 ? 11.893 8.96 14.755 1 97.11 73 LEU A C 1
ATOM 566 O O . LEU A 1 73 ? 12.277 9.056 15.922 1 97.11 73 LEU A O 1
ATOM 570 N N . GLU A 1 74 ? 11.738 7.852 14.098 1 94.78 74 GLU A N 1
ATOM 571 C CA . GLU A 1 74 ? 12.221 6.635 14.743 1 94.78 74 GLU A CA 1
ATOM 572 C C . GLU A 1 74 ? 13.731 6.685 14.956 1 94.78 74 GLU A C 1
ATOM 574 O O . GLU A 1 74 ? 14.246 6.116 15.921 1 94.78 74 GLU A O 1
ATOM 579 N N . GLN A 1 75 ? 14.392 7.364 14.137 1 92.11 75 GLN A N 1
ATOM 580 C CA . GLN A 1 75 ? 15.831 7.533 14.306 1 92.11 75 GLN A CA 1
ATOM 581 C C . GLN A 1 75 ? 16.141 8.498 15.448 1 92.11 75 GLN A C 1
ATOM 583 O O . GLN A 1 75 ? 17.15 8.345 16.139 1 92.11 75 GLN A O 1
ATOM 588 N N . GLU A 1 76 ? 15.294 9.461 15.503 1 93.47 76 GLU A N 1
ATOM 589 C CA . GLU A 1 76 ? 15.468 10.416 16.593 1 93.47 76 GLU A CA 1
ATOM 590 C C . GLU A 1 76 ? 15.273 9.747 17.95 1 93.47 76 GLU A C 1
ATOM 592 O O . GLU A 1 76 ? 16.044 9.987 18.883 1 93.47 76 GLU A O 1
ATOM 597 N N . LYS A 1 77 ? 14.253 8.961 18.067 1 93.36 77 LYS A N 1
ATOM 598 C CA . LYS A 1 77 ? 13.904 8.21 19.27 1 93.36 77 LYS A CA 1
ATOM 599 C C . LYS A 1 77 ? 13.307 6.851 18.915 1 93.36 77 LYS A C 1
ATOM 601 O O . LYS A 1 77 ? 12.168 6.769 18.451 1 93.36 77 LYS A O 1
ATOM 606 N N . ALA A 1 78 ? 13.98 5.909 19.194 1 92.49 78 ALA A N 1
ATOM 607 C CA . ALA A 1 78 ? 13.701 4.571 18.679 1 92.49 78 ALA A CA 1
ATOM 608 C C . ALA A 1 78 ? 12.449 3.985 19.326 1 92.49 78 ALA A C 1
ATOM 610 O O . ALA A 1 78 ? 11.697 3.249 18.682 1 92.49 78 ALA A O 1
ATOM 611 N N .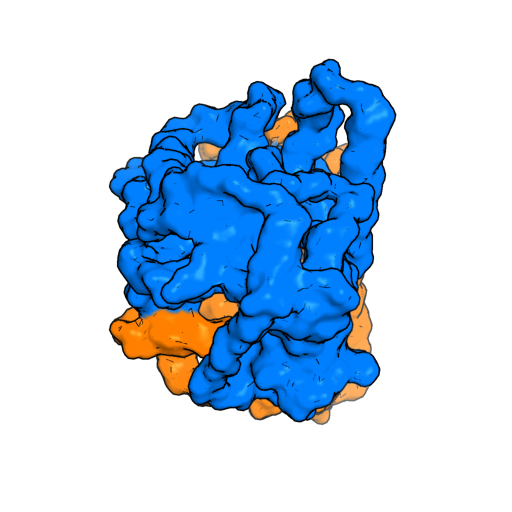 SER A 1 79 ? 12.272 4.27 20.663 1 95.49 79 SER A N 1
ATOM 612 C CA . SER A 1 79 ? 11.097 3.77 21.37 1 95.49 79 SER A CA 1
ATOM 613 C C . SER A 1 79 ? 10.242 4.916 21.9 1 95.49 79 SER A C 1
ATOM 615 O O . SER A 1 79 ? 10.77 5.928 22.366 1 95.49 79 SER A O 1
ATOM 617 N N . PRO A 1 80 ? 9.008 4.785 21.82 1 96.32 80 PRO A N 1
ATOM 618 C CA . PRO A 1 80 ? 8.273 3.62 21.323 1 96.32 80 PRO A CA 1
ATOM 619 C C . PRO A 1 80 ? 8.328 3.492 19.802 1 96.32 80 PRO A C 1
ATOM 621 O O . PRO A 1 80 ? 8.559 4.483 19.104 1 96.32 80 PRO A O 1
ATOM 624 N N . ALA A 1 81 ? 8.075 2.318 19.342 1 96.92 81 ALA A N 1
ATOM 625 C CA . ALA A 1 81 ? 8.34 2.049 17.931 1 96.92 81 ALA A CA 1
ATOM 626 C C . ALA A 1 81 ? 7.094 2.291 17.084 1 96.92 81 ALA A C 1
ATOM 628 O O . ALA A 1 81 ? 5.985 1.929 17.483 1 96.92 81 ALA A O 1
ATOM 629 N N . PHE A 1 82 ? 7.297 2.763 15.899 1 98.07 82 PHE A N 1
ATOM 630 C CA . PHE A 1 82 ? 6.218 2.9 14.927 1 98.07 82 PHE A CA 1
ATOM 631 C C . PHE A 1 82 ? 5.954 1.575 14.222 1 98.07 82 PHE A C 1
ATOM 633 O O . PHE A 1 82 ? 4.837 1.32 13.766 1 98.07 82 PHE A O 1
ATOM 640 N N . TYR A 1 83 ? 6.932 0.777 14.106 1 97.16 83 TYR A N 1
ATOM 641 C CA . TYR A 1 83 ? 6.89 -0.512 13.426 1 97.16 83 TYR A CA 1
ATOM 642 C C . TYR A 1 83 ? 7.353 -1.632 14.35 1 97.16 83 TYR A C 1
ATOM 644 O O . TYR A 1 83 ? 8.523 -2.021 14.326 1 97.16 83 TYR A O 1
ATOM 652 N N . PRO A 1 84 ? 6.449 -2.195 15.098 1 94.29 84 PRO A N 1
ATOM 653 C CA . PRO A 1 84 ? 6.834 -3.232 16.058 1 94.29 84 PRO A CA 1
ATOM 654 C C . PRO A 1 84 ? 7.464 -4.451 15.388 1 94.29 84 PRO A C 1
ATOM 656 O O . PRO A 1 84 ? 7.044 -4.848 14.298 1 94.29 84 PRO A O 1
ATOM 659 N N . LYS A 1 85 ? 8.469 -4.869 16.027 1 95.37 85 LYS A N 1
ATOM 660 C CA . LYS A 1 85 ? 9.208 -6.022 15.522 1 95.37 85 LYS A CA 1
ATOM 661 C C . LYS A 1 85 ? 8.263 -7.168 15.167 1 95.37 85 LYS A C 1
ATOM 663 O O . LYS A 1 85 ? 7.413 -7.55 15.973 1 95.37 85 LYS A O 1
ATOM 668 N N . GLY A 1 86 ? 8.37 -7.689 13.96 1 95.83 86 GLY A N 1
ATOM 669 C CA . GLY A 1 86 ? 7.584 -8.815 13.483 1 95.83 86 GLY A CA 1
ATOM 670 C C . GLY A 1 86 ? 6.271 -8.398 12.847 1 95.83 86 GLY A C 1
ATOM 671 O O . GLY A 1 86 ? 5.454 -9.247 12.484 1 95.83 86 GLY A O 1
ATOM 672 N N . GLN A 1 87 ? 6.094 -7.188 12.762 1 97.12 87 GLN A N 1
ATOM 673 C CA . GLN A 1 87 ? 4.851 -6.714 12.162 1 97.12 87 GLN A CA 1
ATOM 674 C C . GLN A 1 87 ? 5.118 -5.614 11.139 1 97.12 87 GLN A C 1
ATOM 676 O O . GLN A 1 87 ? 4.213 -4.856 10.785 1 97.12 87 GLN A O 1
ATOM 681 N N . GLU A 1 88 ? 6.344 -5.472 10.763 1 97.44 88 GLU A N 1
ATOM 682 C CA . GLU A 1 88 ? 6.825 -4.341 9.975 1 97.44 88 GLU A CA 1
ATOM 683 C C . GLU A 1 88 ? 6.058 -4.218 8.662 1 97.44 88 GLU A C 1
ATOM 685 O O . GLU A 1 88 ? 5.612 -3.128 8.297 1 97.44 88 GLU A O 1
ATOM 690 N N . PHE A 1 89 ? 5.847 -5.354 7.995 1 98.03 89 PHE A N 1
ATOM 691 C CA . PHE A 1 89 ? 5.177 -5.354 6.7 1 98.03 89 PHE A CA 1
ATOM 692 C C . PHE A 1 89 ? 3.687 -5.082 6.861 1 98.03 89 PHE A C 1
ATOM 694 O O . PHE A 1 89 ? 3.125 -4.238 6.159 1 98.03 89 PHE A O 1
ATOM 701 N N . THR A 1 90 ? 3.154 -5.727 7.804 1 98.55 90 THR A N 1
ATOM 702 C CA . THR A 1 90 ? 1.704 -5.662 7.949 1 98.55 90 THR A CA 1
ATOM 703 C C . THR A 1 90 ? 1.271 -4.284 8.442 1 98.55 90 THR A C 1
ATOM 705 O O . THR A 1 90 ? 0.286 -3.725 7.955 1 98.55 90 THR A O 1
ATOM 708 N N . VAL A 1 91 ? 2.003 -3.843 9.27 1 98.32 91 VAL A N 1
ATOM 709 C CA . VAL A 1 91 ? 1.697 -2.524 9.813 1 98.32 91 VAL A CA 1
ATOM 710 C C . VAL A 1 91 ? 1.91 -1.46 8.738 1 98.32 91 VAL A C 1
ATOM 712 O O . VAL A 1 91 ? 1.066 -0.581 8.551 1 98.32 91 VAL A O 1
ATOM 715 N N . ALA A 1 92 ? 3.021 -1.511 8.026 1 98.28 92 ALA A N 1
ATOM 716 C CA . ALA A 1 92 ? 3.265 -0.552 6.952 1 98.28 92 ALA A CA 1
ATOM 717 C C . ALA A 1 92 ? 2.205 -0.67 5.861 1 98.28 92 ALA A C 1
ATOM 719 O O . ALA A 1 92 ? 1.784 0.336 5.284 1 98.28 92 ALA A O 1
ATOM 720 N N . GLY A 1 93 ? 1.816 -1.865 5.646 1 98.04 93 GLY A N 1
ATOM 721 C CA . GLY A 1 93 ? 0.818 -2.067 4.608 1 98.04 93 GLY A CA 1
ATOM 722 C C . GLY A 1 93 ? -0.541 -1.499 4.968 1 98.04 93 GLY A C 1
ATOM 723 O O . GLY A 1 93 ? -1.176 -0.828 4.152 1 98.04 93 GLY A O 1
ATOM 724 N N . LEU A 1 94 ? -0.939 -1.783 6.132 1 98.58 94 LEU A N 1
ATOM 725 C CA . LEU A 1 94 ? -2.215 -1.227 6.569 1 98.58 94 LEU A CA 1
ATOM 726 C C . LEU A 1 94 ? -2.16 0.296 6.607 1 98.58 94 LEU A C 1
ATOM 728 O O . LEU A 1 94 ? -3.136 0.966 6.261 1 98.58 94 LEU A O 1
ATOM 732 N N . ALA A 1 95 ? -1.006 0.8 7.106 1 98.61 95 ALA A N 1
ATOM 733 C CA . ALA A 1 95 ? -0.841 2.251 7.138 1 98.61 95 ALA A CA 1
ATOM 734 C C . ALA A 1 95 ? -0.958 2.847 5.738 1 98.61 95 ALA A C 1
ATOM 736 O O . ALA A 1 95 ? -1.606 3.878 5.548 1 98.61 95 ALA A O 1
ATOM 737 N N . ALA A 1 96 ? -0.357 2.159 4.869 1 97.06 96 ALA A N 1
ATOM 738 C CA . ALA A 1 96 ? -0.407 2.628 3.487 1 97.06 96 ALA A CA 1
ATOM 739 C C . ALA A 1 96 ? -1.836 2.605 2.952 1 97.06 96 ALA A C 1
ATOM 741 O O . ALA A 1 96 ? -2.259 3.531 2.255 1 97.06 96 ALA A O 1
ATOM 742 N N . TRP A 1 97 ? -2.473 1.637 3.178 1 97.87 97 TRP A N 1
ATOM 743 C CA . TRP A 1 97 ? -3.871 1.513 2.78 1 97.87 97 TRP A CA 1
ATOM 744 C C . TRP A 1 97 ? -4.715 2.622 3.4 1 97.87 97 TRP A C 1
ATOM 746 O O . TRP A 1 97 ? -5.53 3.246 2.718 1 97.87 97 TRP A O 1
ATOM 756 N N . ALA A 1 98 ? -4.539 2.717 4.671 1 98.34 98 ALA A N 1
ATOM 757 C CA . ALA A 1 98 ? -5.34 3.713 5.379 1 98.34 98 ALA A CA 1
ATOM 758 C C . ALA A 1 98 ? -5.044 5.12 4.866 1 98.34 98 ALA A C 1
ATOM 760 O O . ALA A 1 98 ? -5.96 5.919 4.661 1 98.34 98 ALA A O 1
ATOM 761 N N . ASP A 1 99 ? -3.764 5.446 4.602 1 97.88 99 ASP A N 1
ATOM 762 C CA . ASP A 1 99 ? -3.342 6.768 4.147 1 97.88 99 ASP A CA 1
ATOM 763 C C . ASP A 1 99 ? -3.805 7.029 2.716 1 97.88 99 ASP A C 1
ATOM 765 O O . ASP A 1 99 ? -3.722 8.158 2.228 1 97.88 99 ASP A O 1
ATOM 769 N N . SER A 1 100 ? -4.22 5.989 2.047 1 96 100 SER A N 1
ATOM 770 C CA . SER A 1 100 ? -4.646 6.19 0.666 1 96 100 SER A CA 1
ATOM 771 C C . SER A 1 100 ? -6.138 5.921 0.502 1 96 100 SER A C 1
ATOM 773 O O . SER A 1 100 ? -6.92 6.848 0.282 1 96 100 SER A O 1
ATOM 775 N N . VAL A 1 101 ? -6.598 4.749 0.847 1 96.52 101 VAL A N 1
ATOM 776 C CA . VAL A 1 101 ? -7.982 4.364 0.589 1 96.52 101 VAL A CA 1
ATOM 777 C C . VAL A 1 101 ? -8.897 4.988 1.64 1 96.52 101 VAL A C 1
ATOM 779 O O . VAL A 1 101 ? -9.862 5.677 1.301 1 96.52 101 VAL A O 1
ATOM 782 N N . LEU A 1 102 ? -8.558 4.695 2.873 1 97.77 102 LEU A N 1
ATOM 783 C CA . LEU A 1 102 ? -9.416 5.223 3.928 1 97.77 102 LEU A CA 1
ATOM 784 C C . LEU A 1 102 ? -9.404 6.748 3.925 1 97.77 102 LEU A C 1
ATOM 786 O O . LEU A 1 102 ? -10.444 7.381 4.12 1 97.77 102 LEU A O 1
ATOM 790 N N . PHE A 1 103 ? -8.293 7.234 3.586 1 97.85 103 PHE A N 1
ATOM 791 C CA . PHE A 1 103 ? -8.119 8.676 3.456 1 97.85 103 PHE A CA 1
ATOM 792 C C . PHE A 1 103 ? -9.044 9.238 2.383 1 97.85 103 PHE A C 1
ATOM 794 O O . PHE A 1 103 ? -9.762 10.211 2.622 1 97.85 103 PHE A O 1
ATOM 801 N N . MET A 1 104 ? -9.019 8.692 1.234 1 96.9 104 MET A N 1
ATOM 802 C CA . MET A 1 104 ? -9.826 9.225 0.141 1 96.9 104 MET A CA 1
ATOM 803 C C . MET A 1 104 ? -11.314 9.088 0.447 1 96.9 104 MET A C 1
ATOM 805 O O . MET A 1 104 ? -12.119 9.917 0.017 1 96.9 104 MET A O 1
ATOM 809 N N . HIS A 1 105 ? -11.744 7.984 1.201 1 97.39 105 HIS A N 1
ATOM 810 C CA . HIS A 1 105 ? -13.126 7.86 1.651 1 97.39 105 HIS A CA 1
ATOM 811 C C . HIS A 1 105 ? -13.519 9.028 2.55 1 97.39 105 HIS A C 1
ATOM 813 O O . HIS A 1 105 ? -14.574 9.636 2.36 1 97.39 105 HIS A O 1
ATOM 819 N N . ALA A 1 106 ? -12.553 9.439 3.479 1 96.05 106 ALA A N 1
ATOM 820 C CA . ALA A 1 106 ? -12.837 10.531 4.406 1 96.05 106 ALA A CA 1
ATOM 821 C C . ALA A 1 106 ? -12.867 11.873 3.68 1 96.05 106 ALA A C 1
ATOM 823 O O . ALA A 1 106 ? -13.726 12.714 3.952 1 96.05 106 ALA A O 1
ATOM 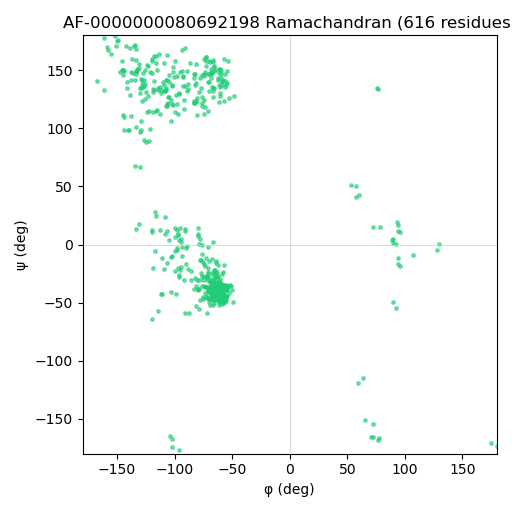824 N N . VAL A 1 107 ? -12.051 11.951 2.787 1 94.96 107 VAL A N 1
ATOM 825 C CA . VAL A 1 107 ? -12.017 13.199 2.032 1 94.96 107 VAL A CA 1
ATOM 826 C C . VAL A 1 107 ? -13.329 13.38 1.273 1 94.96 107 VAL A C 1
ATOM 828 O O . VAL A 1 107 ? -13.906 14.47 1.27 1 94.96 107 VAL A O 1
ATOM 831 N N . SER A 1 108 ? -13.744 12.343 0.641 1 96.19 108 SER A N 1
ATOM 832 C CA . SER A 1 108 ? -14.997 12.427 -0.102 1 96.19 108 SER A CA 1
ATOM 833 C C . SER A 1 108 ? -16.154 12.825 0.809 1 96.19 108 SER A C 1
ATOM 835 O O . SER A 1 108 ? -17.017 13.613 0.417 1 96.19 108 SER A O 1
ATOM 837 N N . LEU A 1 109 ? -16.162 12.27 2.028 1 95.84 109 LEU A N 1
ATOM 838 C CA . LEU A 1 109 ? -17.229 12.58 2.973 1 95.84 109 LEU A CA 1
ATOM 839 C C . LEU A 1 109 ? -17.124 14.021 3.459 1 95.84 109 LEU A C 1
ATOM 841 O O . LEU A 1 109 ? -18.134 14.721 3.562 1 95.84 109 LEU A O 1
ATOM 845 N N . VAL A 1 110 ? -15.976 14.511 3.669 1 93.87 110 VAL A N 1
ATOM 846 C CA . VAL A 1 110 ? -15.776 15.843 4.231 1 93.87 110 VAL A CA 1
ATOM 847 C C . VAL A 1 110 ? -16.02 16.9 3.157 1 93.87 110 VAL A C 1
ATOM 849 O O . VAL A 1 110 ? -16.516 17.99 3.451 1 93.87 110 VAL A O 1
ATOM 852 N N . PHE A 1 111 ? -15.885 16.559 2.043 1 91.3 111 PHE A N 1
ATOM 853 C CA . PHE A 1 111 ? -15.993 17.571 0.999 1 91.3 111 PHE A CA 1
ATOM 854 C C . PHE A 1 111 ? -17.389 17.574 0.389 1 91.3 111 PHE A C 1
ATOM 856 O O . PHE A 1 111 ? -17.626 18.227 -0.63 1 91.3 111 PHE A O 1
ATOM 863 N N . GLN A 1 112 ? -18.178 16.865 1.011 1 92.55 112 GLN A N 1
ATOM 864 C CA . GLN A 1 112 ? -19.575 17.056 0.634 1 92.55 112 GLN A CA 1
ATOM 865 C C . GLN A 1 112 ? -20.028 18.487 0.911 1 92.55 112 GLN A C 1
ATOM 867 O O . GLN A 1 112 ? -19.548 19.125 1.85 1 92.55 112 GLN A O 1
ATOM 872 N N . PRO A 1 113 ? -21 18.928 0.085 1 89.88 113 PRO A N 1
ATOM 873 C CA . PRO A 1 113 ? -21.419 20.33 0.16 1 89.88 113 PRO A CA 1
ATOM 874 C C . PRO A 1 113 ? -21.84 20.745 1.568 1 89.88 113 PRO A C 1
ATOM 876 O O . PRO A 1 113 ? -21.475 21.828 2.032 1 89.88 113 PRO A O 1
ATOM 879 N N . GLU A 1 114 ? -22.453 19.9 2.15 1 91.74 114 GLU A N 1
ATOM 880 C CA . GLU A 1 114 ? -22.94 20.26 3.478 1 91.74 114 GLU A CA 1
ATOM 881 C C . GLU A 1 114 ? -21.787 20.4 4.469 1 91.74 114 GLU A C 1
ATOM 883 O O . GLU A 1 114 ? -21.796 21.296 5.316 1 91.74 114 GLU A O 1
ATOM 888 N N . SER A 1 115 ? -21.055 19.435 4.493 1 90.06 115 SER A N 1
ATOM 889 C CA . SER A 1 115 ? -19.899 19.482 5.381 1 90.06 115 SER A CA 1
ATOM 890 C C . SER A 1 115 ? -19.011 20.682 5.07 1 90.06 115 SER A C 1
ATOM 892 O O . SER A 1 115 ? -18.559 21.379 5.981 1 90.06 115 SER A O 1
ATOM 894 N N . MET A 1 116 ? -18.616 21.07 3.77 1 91.73 116 MET A N 1
ATOM 895 C CA . MET A 1 116 ? -17.79 22.197 3.347 1 91.73 116 MET A CA 1
ATOM 896 C C . MET A 1 116 ? -18.41 23.52 3.783 1 91.73 116 MET A C 1
ATOM 898 O O . MET A 1 116 ? -17.696 24.452 4.156 1 91.73 116 MET A O 1
ATOM 902 N N . ALA A 1 117 ? -19.827 23.467 3.77 1 90.16 117 ALA A N 1
ATOM 903 C CA . ALA A 1 117 ? -20.533 24.676 4.187 1 90.16 117 ALA A CA 1
ATOM 904 C C . ALA A 1 117 ? -20.248 25 5.65 1 90.16 117 ALA A C 1
ATOM 906 O O . ALA A 1 117 ? -20.047 26.163 6.008 1 90.16 117 ALA A O 1
ATOM 907 N N . VAL A 1 118 ? -20.181 23.948 6.295 1 90.36 118 VAL A N 1
ATOM 908 C CA . VAL A 1 118 ? -19.928 24.142 7.719 1 90.36 118 VAL A CA 1
ATOM 909 C C . VAL A 1 118 ? -18.465 24.521 7.938 1 90.36 118 VAL A C 1
ATOM 911 O O . VAL A 1 118 ? -18.161 25.424 8.721 1 90.36 118 VAL A O 1
ATOM 914 N N . ARG A 1 119 ? -17.573 23.913 7.393 1 87.96 119 ARG A N 1
ATOM 915 C CA . ARG A 1 119 ? -16.139 24.136 7.545 1 87.96 119 ARG A CA 1
ATOM 916 C C . ARG A 1 119 ? -15.764 25.565 7.169 1 87.96 119 ARG A C 1
ATOM 918 O O . ARG A 1 119 ? -14.867 26.157 7.773 1 87.96 119 ARG A O 1
ATOM 925 N N . PHE A 1 120 ? -16.529 26.148 6.101 1 88.04 120 PHE A N 1
ATOM 926 C CA . PHE A 1 120 ? -16.136 27.446 5.565 1 88.04 120 PHE A CA 1
ATOM 927 C C . PHE A 1 120 ? -17.121 28.528 5.989 1 88.04 120 PHE A C 1
ATOM 929 O O . PHE A 1 120 ? -17.152 29.612 5.402 1 88.04 120 PHE A O 1
ATOM 936 N N . ALA A 1 121 ? -18.038 28.138 6.906 1 88.7 121 ALA A N 1
ATOM 937 C CA . ALA A 1 121 ? -19.096 29.048 7.337 1 88.7 121 ALA A CA 1
ATOM 938 C C . ALA A 1 121 ? -18.521 30.396 7.761 1 88.7 121 ALA A C 1
ATOM 940 O O . ALA A 1 121 ? -19.126 31.442 7.513 1 88.7 121 ALA A O 1
ATOM 941 N N . LYS A 1 122 ? -17.372 30.31 8.356 1 86.98 122 LYS A N 1
ATOM 942 C CA . LYS A 1 122 ? -16.833 31.566 8.867 1 86.98 122 LYS A CA 1
ATOM 943 C C . LYS A 1 122 ? -15.671 32.056 8.007 1 86.98 122 LYS A C 1
ATOM 945 O O . LYS A 1 122 ? -14.879 32.894 8.444 1 86.98 122 LYS A O 1
ATOM 950 N N . VAL A 1 123 ? -15.522 31.451 6.916 1 87.53 123 VAL A N 1
ATOM 951 C CA . VAL A 1 123 ? -14.452 31.799 5.987 1 87.53 123 VAL A CA 1
ATOM 952 C C . VAL A 1 123 ? -15.016 32.628 4.835 1 87.53 123 VAL A C 1
ATOM 954 O O . VAL A 1 123 ? -16.077 32.309 4.294 1 87.53 123 VAL A O 1
ATOM 957 N N . PRO A 1 124 ? -14.219 33.693 4.525 1 85.59 124 PRO A N 1
ATOM 958 C CA . PRO A 1 124 ? -14.68 34.48 3.378 1 85.59 124 PRO A CA 1
ATOM 959 C C . PRO A 1 124 ? -14.843 33.64 2.114 1 85.59 124 PRO A C 1
ATOM 961 O O . PRO A 1 124 ? -14.032 32.748 1.852 1 85.59 124 PRO A O 1
ATOM 964 N N . PRO A 1 125 ? -16.015 33.832 1.342 1 86.33 125 PRO A N 1
ATOM 965 C CA . PRO A 1 125 ? -16.34 32.982 0.195 1 86.33 125 PRO A CA 1
ATOM 966 C C . PRO A 1 125 ? -15.191 32.877 -0.806 1 86.33 125 PRO A C 1
ATOM 968 O O . PRO A 1 125 ? -14.955 31.807 -1.372 1 86.33 125 PRO A O 1
ATOM 971 N N . ASP A 1 126 ? -14.498 33.919 -0.944 1 89.43 126 ASP A N 1
ATOM 972 C CA . ASP A 1 126 ? -13.398 33.915 -1.904 1 89.43 126 ASP A CA 1
ATOM 973 C C . ASP A 1 126 ? -12.259 33.015 -1.43 1 89.43 126 ASP A C 1
ATOM 975 O O . ASP A 1 126 ? -11.6 32.359 -2.24 1 89.43 126 ASP A O 1
ATOM 979 N N . ALA A 1 127 ? -12.177 33.007 -0.296 1 86.84 127 ALA A N 1
ATOM 980 C CA . ALA A 1 127 ? -11.154 32.14 0.283 1 86.84 127 ALA A CA 1
ATOM 981 C C . ALA A 1 127 ? -11.559 30.672 0.183 1 86.84 127 ALA A C 1
ATOM 983 O O . ALA A 1 127 ? -10.717 29.804 -0.063 1 86.84 127 ALA A O 1
ATOM 984 N N . ALA A 1 128 ? -12.735 30.461 0.434 1 88.56 128 ALA A N 1
ATOM 985 C CA . ALA A 1 128 ? -13.248 29.1 0.299 1 88.56 128 ALA A CA 1
ATOM 986 C C . ALA A 1 128 ? -13.103 28.599 -1.135 1 88.56 128 ALA A C 1
ATOM 988 O O . ALA A 1 128 ? -12.731 27.446 -1.362 1 88.56 128 ALA A O 1
ATOM 989 N N . LYS A 1 129 ? -13.371 29.393 -2.005 1 87.57 129 LYS A N 1
ATOM 990 C CA . LYS A 1 129 ? -13.254 29.046 -3.419 1 87.57 129 LYS A CA 1
ATOM 991 C C . LYS A 1 129 ? -11.798 28.806 -3.808 1 87.57 129 LYS A C 1
ATOM 993 O O . LYS A 1 129 ? -11.499 27.892 -4.58 1 87.57 129 LYS A O 1
ATOM 998 N N . ALA A 1 130 ? -10.961 29.545 -3.297 1 91.22 130 ALA A N 1
ATOM 999 C CA . ALA A 1 130 ? -9.538 29.383 -3.581 1 91.22 130 ALA A CA 1
ATOM 1000 C C . ALA A 1 130 ? -9.016 28.059 -3.031 1 91.22 130 ALA A C 1
ATOM 1002 O O . ALA A 1 130 ? -8.177 27.407 -3.658 1 91.22 130 ALA A O 1
ATOM 1003 N N . PHE A 1 131 ? -9.538 27.799 -1.931 1 89.44 131 PHE A N 1
ATOM 1004 C CA . PHE A 1 131 ? -9.139 26.538 -1.316 1 89.44 131 PHE A CA 1
ATOM 1005 C C . PHE A 1 131 ? -9.6 25.355 -2.158 1 89.44 131 PHE A C 1
ATOM 1007 O O . PHE A 1 131 ? -8.818 24.444 -2.438 1 89.44 131 PHE A O 1
ATOM 1014 N N . VAL A 1 132 ? -10.762 25.324 -2.562 1 89.77 132 VAL A N 1
ATOM 1015 C CA . VAL A 1 132 ? -11.331 24.228 -3.34 1 89.77 132 VAL A CA 1
ATOM 1016 C C . VAL A 1 132 ? -10.611 24.119 -4.682 1 89.77 132 VAL A C 1
ATOM 1018 O O . VAL A 1 132 ? -10.31 23.016 -5.145 1 89.77 132 VAL A O 1
ATOM 1021 N N . ALA A 1 133 ? -10.223 25.274 -5.221 1 91.01 133 ALA A N 1
ATOM 1022 C CA . ALA A 1 133 ? -9.5 25.293 -6.49 1 91.01 133 ALA A CA 1
ATOM 1023 C C . ALA A 1 133 ? -8.083 24.751 -6.322 1 91.01 133 ALA A C 1
ATOM 1025 O O . ALA A 1 133 ? -7.587 24.017 -7.18 1 91.01 133 ALA A O 1
ATOM 1026 N N . ASP A 1 134 ? -7.589 25.059 -5.347 1 94.12 134 ASP A N 1
ATOM 1027 C CA . ASP A 1 134 ? -6.239 24.585 -5.062 1 94.12 134 ASP A CA 1
ATOM 1028 C C . ASP A 1 134 ? -6.219 23.071 -4.864 1 94.12 134 ASP A C 1
ATOM 1030 O O . ASP A 1 134 ? -5.313 22.389 -5.348 1 94.12 134 ASP A O 1
ATOM 1034 N N . ARG A 1 135 ? -7.206 22.58 -4.122 1 91.58 135 ARG A N 1
ATOM 1035 C CA . ARG A 1 135 ? -7.28 21.143 -3.878 1 91.58 135 ARG A CA 1
ATOM 1036 C C . ARG A 1 135 ? -7.533 20.38 -5.174 1 91.58 135 ARG A C 1
ATOM 1038 O O . ARG A 1 135 ? -6.978 19.299 -5.383 1 91.58 135 ARG A O 1
ATOM 1045 N N . SER A 1 136 ? -8.28 20.961 -6.027 1 90.23 136 SER A N 1
ATOM 1046 C CA . SER A 1 136 ? -8.518 20.339 -7.326 1 90.23 136 SER A CA 1
ATOM 1047 C C . SER A 1 136 ? -7.221 20.196 -8.115 1 90.23 136 SER A C 1
ATOM 1049 O O . SER A 1 136 ? -6.97 19.153 -8.723 1 90.23 136 SER A O 1
ATOM 1051 N N . THR A 1 137 ? -6.504 21.142 -8.018 1 92.74 137 THR A N 1
ATOM 1052 C CA . THR A 1 137 ? -5.231 21.114 -8.729 1 92.74 137 THR A CA 1
ATOM 1053 C C . THR A 1 137 ? -4.267 20.129 -8.073 1 92.74 137 THR A C 1
ATOM 1055 O O . THR A 1 137 ? -3.495 19.457 -8.76 1 92.74 137 THR A O 1
ATOM 1058 N N . LEU A 1 138 ? -4.254 20.121 -6.802 1 91.34 138 LEU A N 1
ATOM 1059 C CA . LEU A 1 138 ? -3.403 19.215 -6.04 1 91.34 138 LEU A CA 1
ATOM 1060 C C . LEU A 1 138 ? -3.669 17.764 -6.428 1 91.34 138 LEU A C 1
ATOM 1062 O O . LEU A 1 138 ? -2.743 16.952 -6.482 1 91.34 138 LEU A O 1
ATOM 1066 N N . PHE A 1 139 ? -5.053 17.334 -6.719 1 89.84 139 PHE A N 1
ATOM 1067 C CA . PHE A 1 139 ? -5.395 15.937 -6.959 1 89.84 139 PHE A CA 1
ATOM 1068 C C . PHE A 1 139 ? -5.424 15.635 -8.452 1 89.84 139 PHE A C 1
ATOM 1070 O O . PHE A 1 139 ? -5.771 14.525 -8.86 1 89.84 139 PHE A O 1
ATOM 1077 N N . ASN A 1 140 ? -4.782 16.728 -9.192 1 90.74 140 ASN A N 1
ATOM 1078 C CA . ASN A 1 140 ? -4.713 16.537 -10.637 1 90.74 140 ASN A CA 1
ATOM 1079 C C . ASN A 1 140 ? -3.397 15.888 -11.055 1 90.74 140 ASN A C 1
ATOM 1081 O O . ASN A 1 140 ? -2.336 16.235 -10.534 1 90.74 140 ASN A O 1
ATOM 1085 N N . GLY A 1 141 ? -3.671 14.911 -12.001 1 88.29 141 GLY A N 1
ATOM 1086 C CA . GLY A 1 141 ? -2.507 14.363 -12.679 1 88.29 141 GLY A CA 1
ATOM 1087 C C . GLY A 1 141 ? -1.984 13.094 -12.033 1 88.29 141 GLY A C 1
ATOM 1088 O O . GLY A 1 141 ? -1.124 12.413 -12.597 1 88.29 141 GLY A O 1
ATOM 1089 N N . GLY A 1 142 ? -2.478 12.832 -10.897 1 89.98 142 GLY A N 1
ATOM 1090 C CA . GLY A 1 142 ? -2.034 11.607 -10.252 1 89.98 142 GLY A CA 1
ATOM 1091 C C . GLY A 1 142 ? -3.04 10.477 -10.361 1 89.98 142 GLY A C 1
ATOM 1092 O O . GLY A 1 142 ? -4.09 10.632 -10.99 1 89.98 142 GLY A O 1
ATOM 1093 N N . THR A 1 143 ? -2.656 9.465 -9.676 1 91.41 143 THR A N 1
ATOM 1094 C CA . THR A 1 143 ? -3.492 8.28 -9.834 1 91.41 143 THR A CA 1
ATOM 1095 C C . THR A 1 143 ? -4.618 8.271 -8.805 1 91.41 143 THR A C 1
ATOM 1097 O O . THR A 1 143 ? -5.56 7.483 -8.914 1 91.41 143 THR A O 1
ATOM 1100 N N . ALA A 1 144 ? -4.446 9.076 -7.802 1 89.45 144 ALA A N 1
ATOM 1101 C CA . ALA A 1 144 ? -5.481 9.121 -6.772 1 89.45 144 ALA A CA 1
ATOM 1102 C C . ALA A 1 144 ? -6.752 9.781 -7.3 1 89.45 144 ALA A C 1
ATOM 1104 O O . ALA A 1 144 ? -6.689 10.814 -7.972 1 89.45 144 ALA A O 1
ATOM 1105 N N . SER A 1 145 ? -7.811 9.18 -7.072 1 87.44 145 SER A N 1
ATOM 1106 C CA . SER A 1 145 ? -9.111 9.753 -7.409 1 87.44 145 SER A CA 1
ATOM 1107 C C . SER A 1 145 ? -10.064 9.697 -6.22 1 87.44 145 SER A C 1
ATOM 1109 O O . SER A 1 145 ? -10.17 8.668 -5.55 1 87.44 145 SER A O 1
ATOM 1111 N N . ARG A 1 146 ? -10.657 10.648 -6.001 1 89.65 146 ARG A N 1
ATOM 1112 C CA . ARG A 1 146 ? -11.672 10.72 -4.955 1 89.65 146 ARG A CA 1
ATOM 1113 C C . ARG A 1 146 ? -12.941 9.984 -5.372 1 89.65 146 ARG A C 1
ATOM 1115 O O . ARG A 1 146 ? -13.618 10.39 -6.319 1 89.65 146 ARG A O 1
ATOM 1122 N N . PRO A 1 147 ? -13.245 8.995 -4.602 1 93.89 147 PRO A N 1
ATOM 1123 C CA . PRO A 1 147 ? -14.483 8.305 -4.974 1 93.89 147 PRO A CA 1
ATOM 1124 C C . PRO A 1 147 ? -15.727 9.161 -4.742 1 93.89 147 PRO A C 1
ATOM 1126 O O . PRO A 1 147 ? -15.735 10.017 -3.853 1 93.89 147 PRO A O 1
ATOM 1129 N N . PRO A 1 148 ? -16.801 8.873 -5.613 1 94.7 148 PRO A N 1
ATOM 1130 C CA . PRO A 1 148 ? -18.054 9.592 -5.374 1 94.7 148 PRO A CA 1
ATOM 1131 C C . PRO A 1 148 ? -18.621 9.343 -3.979 1 94.7 148 PRO A C 1
ATOM 1133 O O . PRO A 1 148 ? -18.51 8.232 -3.452 1 94.7 148 PRO A O 1
ATOM 1136 N N . VAL A 1 149 ? -19.116 10.382 -3.433 1 94.34 149 VAL A N 1
ATOM 1137 C CA . VAL A 1 149 ? -19.574 10.359 -2.048 1 94.34 149 VAL A CA 1
ATOM 1138 C C . VAL A 1 149 ? -20.585 9.231 -1.857 1 94.34 149 VAL A C 1
ATOM 1140 O O . VAL A 1 149 ? -20.622 8.594 -0.801 1 94.34 149 VAL A O 1
ATOM 1143 N N . GLU A 1 150 ? -21.391 9.007 -2.82 1 93.63 150 GLU A N 1
ATOM 1144 C CA . GLU A 1 150 ? -22.389 7.947 -2.71 1 93.63 150 GLU A CA 1
ATOM 1145 C C . GLU A 1 150 ? -21.729 6.581 -2.547 1 93.63 150 GLU A C 1
ATOM 1147 O O . GLU A 1 150 ? -22.222 5.732 -1.802 1 93.63 150 GLU A O 1
ATOM 1152 N N . GLN A 1 151 ? -20.729 6.405 -3.314 1 93.74 151 GLN A N 1
ATOM 1153 C CA . GLN A 1 151 ? -19.954 5.174 -3.194 1 93.74 151 GLN A CA 1
ATOM 1154 C C . GLN A 1 151 ? -19.358 5.033 -1.796 1 93.74 151 GLN A C 1
ATOM 1156 O O . GLN A 1 151 ? -19.392 3.95 -1.207 1 93.74 151 GLN A O 1
ATOM 1161 N N . VAL A 1 152 ? -18.74 6.194 -1.32 1 95.98 152 VAL A N 1
ATOM 1162 C CA . VAL A 1 152 ? -18.076 6.174 -0.021 1 95.98 152 VAL A CA 1
ATOM 1163 C C . VAL A 1 152 ? -19.107 5.946 1.083 1 95.98 152 VAL A C 1
ATOM 1165 O O . VAL A 1 152 ? -18.869 5.172 2.013 1 95.98 152 VAL A O 1
ATOM 1168 N N . LYS A 1 153 ? -20.222 6.506 0.966 1 94.03 153 LYS A N 1
ATOM 1169 C CA . LYS A 1 153 ? -21.281 6.299 1.95 1 94.03 153 LYS A CA 1
ATOM 1170 C C . LYS A 1 153 ? -21.729 4.841 1.977 1 94.03 153 LYS A C 1
ATOM 1172 O O . LYS A 1 153 ? -22.034 4.299 3.042 1 94.03 153 LYS A O 1
ATOM 1177 N N . HIS A 1 154 ? -21.763 4.326 0.77 1 93.45 154 HIS A N 1
ATOM 1178 C CA . HIS A 1 154 ? -22.154 2.93 0.61 1 93.45 154 HIS A CA 1
ATOM 1179 C C . HIS A 1 154 ? -21.136 1.995 1.256 1 93.45 154 HIS A C 1
ATOM 1181 O O . HIS A 1 154 ? -21.505 0.958 1.812 1 93.45 154 HIS A O 1
ATOM 1187 N N . GLN A 1 155 ? -19.956 2.324 1.234 1 95.85 155 GLN A N 1
ATOM 1188 C CA . GLN A 1 155 ? -18.896 1.41 1.646 1 95.85 155 GLN A CA 1
ATOM 1189 C C . GLN A 1 155 ? -18.486 1.662 3.094 1 95.85 155 GLN A C 1
ATOM 1191 O O . GLN A 1 155 ? -17.954 0.769 3.759 1 95.85 155 GLN A O 1
ATOM 1196 N N . TRP A 1 156 ? -18.783 2.84 3.611 1 96.75 156 TRP A N 1
ATOM 1197 C CA . TRP A 1 156 ? -18.264 3.3 4.895 1 96.75 156 TRP A CA 1
ATOM 1198 C C . TRP A 1 156 ? -18.738 2.396 6.028 1 96.75 156 TRP A C 1
ATOM 1200 O O . TRP A 1 156 ? -17.956 2.034 6.91 1 96.75 156 TRP A O 1
ATOM 1210 N N . PRO A 1 157 ? -19.919 1.862 6.077 1 94.47 157 PRO A N 1
ATOM 1211 C CA . PRO A 1 157 ? -20.349 0.982 7.167 1 94.47 157 PRO A CA 1
ATOM 1212 C C . PRO A 1 157 ? -19.536 -0.308 7.239 1 94.47 157 PRO A C 1
ATOM 1214 O O . PRO A 1 157 ? -19.302 -0.835 8.33 1 94.47 157 PRO A O 1
ATOM 1217 N N . THR A 1 158 ? -19.192 -0.704 5.975 1 95.76 158 THR A N 1
ATOM 1218 C CA . THR A 1 158 ? -18.384 -1.919 5.997 1 95.76 158 THR A CA 1
ATOM 1219 C C . THR A 1 158 ? -17.053 -1.67 6.699 1 95.76 158 THR A C 1
ATOM 1221 O O . THR A 1 158 ? -16.661 -2.431 7.587 1 95.76 158 THR A O 1
ATOM 1224 N N . LEU A 1 159 ? -16.405 -0.633 6.456 1 97.49 159 LEU A N 1
ATOM 1225 C CA . LEU A 1 159 ? -15.109 -0.291 7.033 1 97.49 159 LEU A CA 1
ATOM 1226 C C . LEU A 1 159 ? -15.226 -0.065 8.536 1 97.49 159 LEU A C 1
ATOM 1228 O O . LEU A 1 159 ? -14.438 -0.61 9.313 1 97.49 159 LEU A O 1
ATOM 1232 N N . MET A 1 160 ? -16.14 0.715 8.878 1 97.34 160 MET A N 1
ATOM 1233 C CA . MET A 1 160 ? -16.282 1.063 10.289 1 97.34 160 MET A CA 1
ATOM 1234 C C . MET A 1 160 ? -16.746 -0.141 11.102 1 97.34 160 MET A C 1
ATOM 1236 O O . MET A 1 160 ? -16.341 -0.311 12.254 1 97.34 160 MET A O 1
ATOM 1240 N N . SER A 1 161 ? -17.549 -0.966 10.521 1 95.56 161 SER A N 1
ATOM 1241 C CA . SER A 1 161 ? -17.997 -2.14 11.263 1 95.56 161 SER A CA 1
ATOM 1242 C C . SER A 1 161 ? -16.848 -3.11 11.511 1 95.56 161 SER A C 1
ATOM 1244 O O . SER A 1 161 ? -16.773 -3.736 12.57 1 95.56 161 SER A O 1
ATOM 1246 N N . ARG A 1 162 ? -16.103 -3.224 10.447 1 97.56 162 ARG A N 1
ATOM 1247 C CA . ARG A 1 162 ? -14.934 -4.072 10.654 1 97.56 162 ARG A CA 1
ATOM 1248 C C . ARG A 1 162 ? -14.047 -3.52 11.765 1 97.56 162 ARG A C 1
ATOM 1250 O O . ARG A 1 162 ? -13.563 -4.273 12.613 1 97.56 162 ARG A O 1
ATOM 1257 N N . LEU A 1 163 ? -13.774 -2.273 11.758 1 98.55 163 LEU A N 1
ATOM 1258 C CA . LEU A 1 163 ? -12.948 -1.625 12.77 1 98.55 163 LEU A CA 1
ATOM 1259 C C . LEU A 1 163 ? -13.591 -1.734 14.148 1 98.55 163 LEU A C 1
ATOM 1261 O O . LEU A 1 163 ? -12.919 -2.067 15.127 1 98.55 163 LEU A O 1
ATOM 1265 N N . GLU A 1 164 ? -14.853 -1.445 14.126 1 98.31 164 GLU A N 1
ATOM 1266 C CA . GLU A 1 164 ? -15.6 -1.553 15.376 1 98.31 164 GLU A CA 1
ATOM 1267 C C . GLU A 1 164 ? -15.518 -2.965 15.948 1 98.31 164 GLU A C 1
ATOM 1269 O O . GLU A 1 164 ? -15.301 -3.143 17.148 1 98.31 164 GLU A O 1
ATOM 1274 N N . LEU A 1 165 ? -15.751 -3.897 15.056 1 97.15 165 LEU A N 1
ATOM 1275 C CA . LEU A 1 165 ? -15.706 -5.287 15.495 1 97.15 165 LEU A CA 1
ATOM 1276 C C . LEU A 1 165 ? -14.348 -5.622 16.103 1 97.15 165 LEU A C 1
ATOM 1278 O O . LEU A 1 165 ? -14.274 -6.174 17.203 1 97.15 165 LEU A O 1
ATOM 1282 N N . GLN A 1 166 ? -13.317 -5.273 15.436 1 98.19 166 GLN A N 1
ATOM 1283 C CA . GLN A 1 166 ? -11.981 -5.578 15.937 1 98.19 166 GLN A CA 1
ATOM 1284 C C . GLN A 1 166 ? -11.733 -4.91 17.286 1 98.19 166 GLN A C 1
ATOM 1286 O O . GLN A 1 166 ? -11.247 -5.549 18.221 1 98.19 166 GLN A O 1
ATOM 1291 N N . LEU A 1 167 ? -11.997 -3.676 17.388 1 98.26 167 LEU A N 1
ATOM 1292 C CA . LEU A 1 167 ? -11.675 -2.908 18.586 1 98.26 167 LEU A CA 1
ATOM 1293 C C . LEU A 1 167 ? -12.587 -3.299 19.744 1 98.26 167 LEU A C 1
ATOM 1295 O O . LEU A 1 167 ? -12.266 -3.042 20.906 1 98.26 167 LEU A O 1
ATOM 1299 N N . SER A 1 168 ? -13.719 -3.899 19.443 1 97.4 168 SER A N 1
ATOM 1300 C CA . SER A 1 168 ? -14.648 -4.305 20.493 1 97.4 168 SER A CA 1
ATOM 1301 C C . SER A 1 168 ? -14.135 -5.533 21.238 1 97.4 168 SER A C 1
ATOM 1303 O O . SER A 1 168 ? -14.608 -5.842 22.334 1 97.4 168 SER A O 1
ATOM 1305 N N . HIS A 1 169 ? -13.226 -6.195 20.666 1 95.12 169 HIS A N 1
ATOM 1306 C CA . HIS A 1 169 ? -12.706 -7.399 21.303 1 95.12 169 HIS A CA 1
ATOM 1307 C C . HIS A 1 169 ? -11.701 -7.053 22.397 1 95.12 169 HIS A C 1
ATOM 1309 O O . HIS A 1 169 ? -11.149 -7.946 23.044 1 95.12 169 HIS A O 1
ATOM 1315 N N . GLY A 1 170 ? -11.518 -5.82 22.755 1 84.74 170 GLY A N 1
ATOM 1316 C CA . GLY A 1 170 ? -10.719 -5.39 23.891 1 84.74 170 GLY A CA 1
ATOM 1317 C C . GLY A 1 170 ? -9.299 -5.012 23.514 1 84.74 170 GLY A C 1
ATOM 1318 O O . GLY A 1 170 ? -8.457 -4.792 24.387 1 84.74 170 GLY A O 1
ATOM 1319 N N . GLY A 1 171 ? -8.898 -4.872 22.377 1 86.67 171 GLY A N 1
ATOM 1320 C CA . GLY A 1 171 ? -7.576 -4.409 21.986 1 86.67 171 GLY A CA 1
ATOM 1321 C C . GLY A 1 171 ? -7.433 -2.9 22.034 1 86.67 171 GLY A C 1
ATOM 1322 O O . GLY A 1 171 ? -8.353 -2.172 21.655 1 86.67 171 GLY A O 1
ATOM 1323 N N . ASP A 1 172 ? -6.243 -2.494 22.535 1 95.73 172 ASP A N 1
ATOM 1324 C CA . ASP A 1 172 ? -6.058 -1.059 22.729 1 95.73 172 ASP A CA 1
ATOM 1325 C C . ASP A 1 172 ? -5.689 -0.371 21.416 1 95.73 172 ASP A C 1
ATOM 1327 O O . ASP A 1 172 ? -6 0.805 21.218 1 95.73 172 ASP A O 1
ATOM 1331 N N . PHE A 1 173 ? -5.022 -1.16 20.642 1 98.25 173 PHE A N 1
ATOM 1332 C CA . PHE A 1 173 ? -4.573 -0.6 19.372 1 98.25 173 PHE A CA 1
ATOM 1333 C C . PHE A 1 173 ? -4.677 -1.635 18.258 1 98.25 173 PHE A C 1
ATOM 1335 O O . PHE A 1 173 ? -4.949 -2.809 18.517 1 98.25 173 PHE A O 1
ATOM 1342 N N . LEU A 1 174 ? -4.507 -1.342 17.069 1 98.28 174 LEU A N 1
ATOM 1343 C CA . LEU A 1 174 ? -4.883 -2.135 15.903 1 98.28 174 LEU A CA 1
ATOM 1344 C C . LEU A 1 174 ? -4.045 -3.406 15.816 1 98.28 174 LEU A C 1
ATOM 1346 O O . LEU A 1 174 ? -4.515 -4.432 15.319 1 98.28 174 LEU A O 1
ATOM 1350 N N . PHE A 1 175 ? -2.785 -3.212 16.267 1 97.37 175 PHE A N 1
ATOM 1351 C CA . PHE A 1 175 ? -1.905 -4.374 16.237 1 97.37 175 PHE A CA 1
ATOM 1352 C C . PHE A 1 175 ? -1.472 -4.763 17.645 1 97.37 175 PHE A C 1
ATOM 1354 O O . PHE A 1 175 ? -0.388 -5.318 17.837 1 97.37 175 PHE A O 1
ATOM 1361 N N . GLY A 1 176 ? -2.304 -4.448 18.58 1 95.19 176 GLY A N 1
ATOM 1362 C CA . GLY A 1 176 ? -2.018 -4.735 19.977 1 95.19 176 GLY A CA 1
ATOM 1363 C C . GLY A 1 176 ? -1.271 -3.614 20.675 1 95.19 176 GLY A C 1
ATOM 1364 O O . GLY A 1 176 ? -1.698 -3.14 21.73 1 95.19 176 GLY A O 1
ATOM 1365 N N . VAL A 1 177 ? -0.255 -3.165 20.093 1 96.7 177 VAL A N 1
ATOM 1366 C CA . VAL A 1 177 ? 0.488 -2.001 20.564 1 96.7 177 VAL A CA 1
ATOM 1367 C C . VAL A 1 177 ? 0.401 -0.879 19.531 1 96.7 177 VAL A C 1
ATOM 1369 O O . VAL A 1 177 ? 0.128 -1.13 18.355 1 96.7 177 VAL A O 1
ATOM 1372 N N . PRO A 1 178 ? 0.6 0.296 20.084 1 97.48 178 PRO A N 1
ATOM 1373 C CA . PRO A 1 178 ? 0.508 1.4 19.126 1 97.48 178 PRO A CA 1
ATOM 1374 C C . PRO A 1 178 ? 1.531 1.29 17.998 1 97.48 178 PRO A C 1
ATOM 1376 O O . PRO A 1 178 ? 2.668 0.871 18.23 1 97.48 178 PRO A O 1
ATOM 1379 N N . SER A 1 179 ? 1.223 1.639 16.928 1 98.31 179 SER A N 1
ATOM 1380 C CA . SER A 1 179 ? 2.076 1.602 15.745 1 98.31 179 SER A CA 1
ATOM 1381 C C . SER A 1 179 ? 1.683 2.687 14.747 1 98.31 179 SER A C 1
ATOM 1383 O O . SER A 1 179 ? 0.681 3.379 14.937 1 98.31 179 SER A O 1
ATOM 1385 N N . ILE A 1 180 ? 2.389 2.73 13.682 1 98.49 180 ILE A N 1
ATOM 1386 C CA . ILE A 1 180 ? 2.133 3.758 12.679 1 98.49 180 ILE A CA 1
ATOM 1387 C C . ILE A 1 180 ? 0.74 3.563 12.085 1 98.49 180 ILE A C 1
ATOM 1389 O O . ILE A 1 180 ? 0.103 4.526 11.651 1 98.49 180 ILE A O 1
ATOM 1393 N N . ALA A 1 181 ? 0.238 2.375 12.074 1 98.7 181 ALA A N 1
ATOM 1394 C CA . ALA A 1 181 ? -1.086 2.077 11.533 1 98.7 181 ALA A CA 1
ATOM 1395 C C . ALA A 1 181 ? -2.175 2.807 12.313 1 98.7 181 ALA A C 1
ATOM 1397 O O . ALA A 1 181 ? -3.17 3.251 11.735 1 98.7 181 ALA A O 1
ATOM 1398 N N . ASP A 1 182 ? -2.01 2.876 13.603 1 98.89 182 ASP A N 1
ATOM 1399 C CA . ASP A 1 182 ? -2.992 3.59 14.413 1 98.89 182 ASP A CA 1
ATOM 1400 C C . ASP A 1 182 ? -3.057 5.066 14.026 1 98.89 182 ASP A C 1
ATOM 1402 O O . ASP A 1 182 ? -4.143 5.637 13.916 1 98.89 182 ASP A O 1
ATOM 1406 N N . PHE A 1 183 ? -2.04 5.595 13.773 1 98.85 183 PHE A N 1
ATOM 1407 C CA . PHE A 1 183 ? -2.025 7.01 13.423 1 98.85 183 PHE A CA 1
ATOM 1408 C C . PHE A 1 183 ? -2.593 7.228 12.026 1 98.85 183 PHE A C 1
ATOM 1410 O O . PHE A 1 183 ? -3.274 8.225 11.775 1 98.85 183 PHE A O 1
ATOM 1417 N N . SER A 1 184 ? -2.236 6.229 11.203 1 98.76 184 SER A N 1
ATOM 1418 C CA . SER A 1 184 ? -2.708 6.325 9.826 1 98.76 184 SER A CA 1
ATOM 1419 C C . SER A 1 184 ? -4.225 6.188 9.751 1 98.76 184 SER A C 1
ATOM 1421 O O . SER A 1 184 ? -4.862 6.759 8.864 1 98.76 184 SER A O 1
ATOM 1423 N N . VAL A 1 185 ? -4.793 5.427 10.546 1 98.81 185 VAL A N 1
ATOM 1424 C CA . VAL A 1 185 ? -6.246 5.297 10.596 1 98.81 185 VAL A CA 1
ATOM 1425 C C . VAL A 1 185 ? -6.842 6.467 11.377 1 98.81 185 VAL A C 1
ATOM 1427 O O . VAL A 1 185 ? -7.833 7.064 10.952 1 98.81 185 VAL A O 1
ATOM 1430 N N . ALA A 1 186 ? -6.193 6.912 12.462 1 98.85 186 ALA A N 1
ATOM 1431 C CA . ALA A 1 186 ? -6.756 7.874 13.406 1 98.85 186 ALA A CA 1
ATOM 1432 C C . ALA A 1 186 ? -6.845 9.265 12.783 1 98.85 186 ALA A C 1
ATOM 1434 O O . ALA A 1 186 ? -7.808 9.997 13.02 1 98.85 186 ALA A O 1
ATOM 1435 N N . HIS A 1 187 ? -5.855 9.539 12.036 1 98.54 187 HIS A N 1
ATOM 1436 C CA . HIS A 1 187 ? -5.902 10.91 11.54 1 98.54 187 HIS A CA 1
ATOM 1437 C C . HIS A 1 187 ? -7.061 11.105 10.569 1 98.54 187 HIS A C 1
ATOM 1439 O O . HIS A 1 187 ? -7.607 12.206 10.46 1 98.54 187 HIS A O 1
ATOM 1445 N N . THR A 1 188 ? -7.392 10.113 9.829 1 98.26 188 THR A N 1
ATOM 1446 C CA . THR A 1 188 ? -8.535 10.17 8.925 1 98.26 188 THR A CA 1
ATOM 1447 C C . THR A 1 188 ? -9.835 10.335 9.706 1 98.26 188 THR A C 1
ATOM 1449 O O . THR A 1 188 ? -10.698 11.129 9.326 1 98.26 188 THR A O 1
ATOM 1452 N N . LEU A 1 189 ? -9.976 9.569 10.756 1 98.74 189 LEU A N 1
ATOM 1453 C CA . LEU A 1 189 ? -11.171 9.66 11.588 1 98.74 189 LEU A CA 1
ATOM 1454 C C . LEU A 1 189 ? -11.212 10.987 12.338 1 98.74 189 LEU A C 1
ATOM 1456 O O . LEU A 1 189 ? -12.285 11.563 12.53 1 98.74 189 LEU A O 1
ATOM 1460 N N . TRP A 1 190 ? -9.999 11.419 12.777 1 98.52 190 TRP A N 1
ATOM 1461 C CA . TRP A 1 190 ? -9.88 12.754 13.353 1 98.52 190 TRP A CA 1
ATOM 1462 C C . TRP A 1 190 ? -10.407 13.812 12.389 1 98.52 190 TRP A C 1
ATOM 1464 O O . TRP A 1 190 ? -11.119 14.733 12.797 1 98.52 190 TRP A O 1
ATOM 1474 N N . PHE A 1 191 ? -10.045 13.744 11.135 1 97.37 191 PHE A N 1
ATOM 1475 C CA . PHE A 1 191 ? -10.466 14.677 10.097 1 97.37 191 PHE A CA 1
ATOM 1476 C C . PHE A 1 191 ? -11.985 14.699 9.972 1 97.37 191 PHE A C 1
ATOM 1478 O O . PHE A 1 191 ? -12.588 15.768 9.855 1 97.37 191 PHE A O 1
ATOM 1485 N N . LEU A 1 192 ? -12.642 13.519 10.011 1 98.09 192 LEU A N 1
ATOM 1486 C CA . LEU A 1 192 ? -14.094 13.414 9.915 1 98.09 192 LEU A CA 1
ATOM 1487 C C . LEU A 1 192 ? -14.767 14.078 11.111 1 98.09 192 LEU A C 1
ATOM 1489 O O . LEU A 1 192 ? -15.87 14.616 10.988 1 98.09 192 LEU A O 1
ATOM 1493 N N . LYS A 1 193 ? -14.165 14.013 12.217 1 97.12 193 LYS A N 1
ATOM 1494 C CA . LYS A 1 193 ? -14.761 14.537 13.442 1 97.12 193 LYS A CA 1
ATOM 1495 C C . LYS A 1 193 ? -14.673 16.06 13.489 1 97.12 193 LYS A C 1
ATOM 1497 O O . LYS A 1 193 ? -15.162 16.686 14.431 1 97.12 193 LYS A O 1
ATOM 1502 N N . GLN A 1 194 ? -14.116 16.717 12.509 1 93.23 194 GLN A N 1
ATOM 1503 C CA . GLN A 1 194 ? -13.902 18.16 12.536 1 93.23 194 GLN A CA 1
ATOM 1504 C C . GLN A 1 194 ? -15.194 18.913 12.232 1 93.23 194 GLN A C 1
ATOM 1506 O O . GLN A 1 194 ? -15.271 20.128 12.426 1 93.23 194 GLN A O 1
ATOM 1511 N N . THR A 1 195 ? -16.161 18.264 11.765 1 92.09 195 THR A N 1
ATOM 1512 C CA . THR A 1 195 ? -17.461 18.892 11.553 1 92.09 195 THR A CA 1
ATOM 1513 C C . THR A 1 195 ? -18.582 18.015 12.101 1 92.09 195 THR A C 1
ATOM 1515 O O . THR A 1 195 ? -18.479 16.786 12.088 1 92.09 195 THR A O 1
ATOM 1518 N N . PRO A 1 196 ? -19.551 18.596 12.51 1 94.81 196 PRO A N 1
ATOM 1519 C CA . PRO A 1 196 ? -20.669 17.8 13.021 1 94.81 196 PRO A CA 1
ATOM 1520 C C . PRO A 1 196 ? -21.345 16.966 11.935 1 94.81 196 PRO A C 1
ATOM 1522 O O . PRO A 1 196 ? -22.036 15.991 12.242 1 94.81 196 PRO A O 1
ATOM 1525 N N . VAL A 1 197 ? -21.168 17.372 10.714 1 95.15 197 VAL A N 1
ATOM 1526 C CA . VAL A 1 197 ? -21.8 16.689 9.59 1 95.15 197 VAL A CA 1
ATOM 1527 C C . VAL A 1 197 ? -21.196 15.296 9.426 1 95.15 197 VAL A C 1
ATOM 1529 O O . VAL A 1 197 ? -21.915 14.327 9.172 1 95.15 197 VAL A O 1
ATOM 1532 N N . THR A 1 198 ? -19.898 15.289 9.569 1 96.99 198 THR A N 1
ATOM 1533 C CA . THR A 1 198 ? -19.229 14.025 9.284 1 96.99 198 THR A CA 1
ATOM 1534 C C . THR A 1 198 ? -18.855 13.307 10.578 1 96.99 198 THR A C 1
ATOM 1536 O O . THR A 1 198 ? -18.484 12.132 10.557 1 96.99 198 THR A O 1
ATOM 1539 N N . ALA A 1 199 ? -18.96 13.903 11.716 1 97.56 199 ALA A N 1
ATOM 1540 C CA . ALA A 1 199 ? -18.564 13.336 13.002 1 97.56 199 ALA A CA 1
ATOM 1541 C C . ALA A 1 199 ? -19.308 12.032 13.278 1 97.56 199 ALA A C 1
ATOM 1543 O O . ALA A 1 199 ? -18.738 11.09 13.834 1 97.56 199 ALA A O 1
ATOM 1544 N N . PRO A 1 200 ? -20.608 11.88 12.863 1 96.19 200 PRO A N 1
ATOM 1545 C CA . PRO A 1 200 ? -21.347 10.653 13.172 1 96.19 200 PRO A CA 1
ATOM 1546 C C . PRO A 1 200 ? -20.768 9.424 12.474 1 96.19 200 PRO A C 1
ATOM 1548 O O . PRO A 1 200 ? -20.97 8.297 12.933 1 96.19 200 PRO A O 1
ATOM 1551 N N . PHE A 1 201 ? -20.069 9.663 11.38 1 96.56 201 PHE A N 1
ATOM 1552 C CA . PHE A 1 201 ? -19.438 8.545 10.689 1 96.56 201 PHE A CA 1
ATOM 1553 C C . PHE A 1 201 ? -18.409 7.867 11.585 1 96.56 201 PHE A C 1
ATOM 1555 O O . PHE A 1 201 ? -17.984 6.742 11.311 1 96.56 201 PHE A O 1
ATOM 1562 N N . VAL A 1 202 ? -17.988 8.556 12.632 1 98.41 202 VAL A N 1
ATOM 1563 C CA . VAL A 1 202 ? -17.049 7.998 13.599 1 98.41 202 VAL A CA 1
ATOM 1564 C C . VAL A 1 202 ? -17.756 7.763 14.932 1 98.41 202 VAL A C 1
ATOM 1566 O O . VAL A 1 202 ? -17.636 6.688 15.525 1 98.41 202 VAL A O 1
ATOM 1569 N N . ASP A 1 203 ? -18.54 8.595 15.411 1 97.41 203 ASP A N 1
ATOM 1570 C CA . ASP A 1 203 ? -19.118 8.619 16.751 1 97.41 203 ASP A CA 1
ATOM 1571 C C . ASP A 1 203 ? -20.148 7.504 16.925 1 97.41 203 ASP A C 1
ATOM 1573 O O . ASP A 1 203 ? -20.449 7.1 18.05 1 97.41 203 ASP A O 1
ATOM 1577 N N . ASP A 1 204 ? -20.659 7.152 15.816 1 96.12 204 ASP A N 1
ATOM 1578 C CA . ASP A 1 204 ? -21.678 6.111 15.906 1 96.12 204 ASP A CA 1
ATOM 1579 C C . ASP A 1 204 ? -21.057 4.762 16.259 1 96.12 204 ASP A C 1
ATOM 1581 O O . ASP A 1 204 ? -21.772 3.78 16.472 1 96.12 204 ASP A O 1
ATOM 1585 N N . TYR A 1 205 ? -19.811 4.752 16.375 1 97.75 205 TYR A N 1
ATOM 1586 C CA . TYR A 1 205 ? -19.077 3.532 16.692 1 97.75 205 TYR A CA 1
ATOM 1587 C C . TYR A 1 205 ? -18.269 3.699 17.973 1 97.75 205 TYR A C 1
ATOM 1589 O O . TYR A 1 205 ? -17.144 4.205 17.943 1 97.75 205 TYR A O 1
ATOM 1597 N N . PRO A 1 206 ? -18.801 3.209 19.005 1 98.12 206 PRO A N 1
ATOM 1598 C CA . PRO A 1 206 ? -18.268 3.53 20.331 1 98.12 206 PRO A CA 1
ATOM 1599 C C . PRO A 1 206 ? -16.849 3.005 20.538 1 98.12 206 PRO A C 1
ATOM 1601 O O . PRO A 1 206 ? -16.012 3.694 21.127 1 98.12 206 PRO A O 1
ATOM 1604 N N . SER A 1 207 ? -16.656 1.822 20.043 1 98.22 207 SER A N 1
ATOM 1605 C CA . SER A 1 207 ? -15.31 1.296 20.242 1 98.22 207 SER A CA 1
ATOM 1606 C C . SER A 1 207 ? -14.287 2.067 19.415 1 98.22 207 SER A C 1
ATOM 1608 O O . SER A 1 207 ? -13.145 2.249 19.843 1 98.22 207 SER A O 1
ATOM 1610 N N . VAL A 1 208 ? -14.629 2.497 18.387 1 98.52 208 VAL A N 1
ATOM 1611 C CA . VAL A 1 208 ? -13.777 3.3 17.515 1 98.52 208 VAL A CA 1
ATOM 1612 C C . VAL A 1 208 ? -13.474 4.641 18.18 1 98.52 208 VAL A C 1
ATOM 1614 O O . VAL A 1 208 ? -12.329 5.098 18.176 1 98.52 208 VAL A O 1
ATOM 1617 N N . ARG A 1 209 ? -14.551 5.184 18.646 1 97.95 209 ARG A N 1
ATOM 1618 C CA . ARG A 1 209 ? -14.379 6.469 19.314 1 97.95 209 ARG A CA 1
ATOM 1619 C C . ARG A 1 209 ? -13.395 6.356 20.474 1 97.95 209 ARG A C 1
ATOM 1621 O O . ARG A 1 209 ? -12.525 7.214 20.642 1 97.95 209 ARG A O 1
ATOM 1628 N N . ALA A 1 210 ? -13.612 5.299 21.217 1 98.06 210 ALA A N 1
ATOM 1629 C CA . ALA A 1 210 ? -12.735 5.103 22.368 1 98.06 210 ALA A CA 1
ATOM 1630 C C . ALA A 1 210 ? -11.288 4.897 21.928 1 98.06 210 ALA A C 1
ATOM 1632 O O . ALA A 1 210 ? -10.365 5.453 22.527 1 98.06 210 ALA A O 1
ATOM 1633 N N . TRP A 1 211 ? -11.093 4.161 20.986 1 98.67 211 TRP A N 1
ATOM 1634 C CA . TRP A 1 211 ? -9.765 3.926 20.43 1 98.67 211 TRP A CA 1
ATOM 1635 C C . TRP A 1 211 ? -9.166 5.218 19.883 1 98.67 211 TRP A C 1
ATOM 1637 O O . TRP A 1 211 ? -7.99 5.509 20.111 1 98.67 211 TRP A O 1
ATOM 1647 N N . LEU A 1 212 ? -10.006 5.952 19.131 1 98.64 212 LEU A N 1
ATOM 1648 C CA . LEU A 1 212 ? -9.538 7.214 18.568 1 98.64 212 LEU A CA 1
ATOM 1649 C C . LEU A 1 212 ? -9.089 8.168 19.669 1 98.64 212 LEU A C 1
ATOM 1651 O O . LEU A 1 212 ? -8.058 8.832 19.54 1 98.64 212 LEU A O 1
ATOM 1655 N N . ASP A 1 213 ? -9.715 8.264 20.702 1 98.28 213 ASP A N 1
ATOM 1656 C CA . ASP A 1 213 ? -9.342 9.102 21.838 1 98.28 213 ASP A CA 1
ATOM 1657 C C . ASP A 1 213 ? -7.99 8.682 22.41 1 98.28 213 ASP A C 1
ATOM 1659 O O . ASP A 1 213 ? -7.19 9.529 22.812 1 98.28 213 ASP A O 1
ATOM 1663 N N . ARG A 1 214 ? -7.888 7.366 22.42 1 97.91 214 ARG A N 1
ATOM 1664 C CA . ARG A 1 214 ? -6.618 6.881 22.952 1 97.91 214 ARG A CA 1
ATOM 1665 C C . ARG A 1 214 ? -5.453 7.311 22.067 1 97.91 214 ARG A C 1
ATOM 1667 O O . ARG A 1 214 ? -4.414 7.745 22.568 1 97.91 214 ARG A O 1
ATOM 1674 N N . VAL A 1 215 ? -5.559 7.199 20.858 1 98.68 215 VAL A N 1
ATOM 1675 C CA . VAL A 1 215 ? -4.504 7.56 19.916 1 98.68 215 VAL A CA 1
ATOM 1676 C C . VAL A 1 215 ? -4.27 9.069 19.955 1 98.68 215 VAL A C 1
ATOM 1678 O O . VAL A 1 215 ? -3.125 9.525 19.99 1 98.68 215 VAL A O 1
ATOM 1681 N N . LEU A 1 216 ? -5.465 9.847 19.94 1 98.45 216 LEU A N 1
ATOM 1682 C CA . LEU A 1 216 ? -5.334 11.298 20.023 1 98.45 216 LEU A CA 1
ATOM 1683 C C . LEU A 1 216 ? -4.736 11.713 21.363 1 98.45 216 LEU A C 1
ATOM 1685 O O . LEU A 1 216 ? -4.135 12.784 21.474 1 98.45 216 LEU A O 1
ATOM 1689 N N . GLY A 1 217 ? -4.812 10.955 22.305 1 98.49 217 GLY A N 1
ATOM 1690 C CA . GLY A 1 217 ? -4.336 11.229 23.651 1 98.49 217 GLY A CA 1
ATOM 1691 C C . GLY A 1 217 ? -2.823 11.207 23.766 1 98.49 217 GLY A C 1
ATOM 1692 O O . GLY A 1 217 ? -2.265 11.647 24.773 1 98.49 217 GLY A O 1
ATOM 1693 N N . PHE A 1 218 ? -2.186 10.74 22.787 1 98.5 218 PHE A N 1
ATOM 1694 C CA . PHE A 1 218 ? -0.729 10.806 22.795 1 98.5 218 PHE A CA 1
ATOM 1695 C C . PHE A 1 218 ? -0.252 12.253 22.782 1 98.5 218 PHE A C 1
ATOM 1697 O O . PHE A 1 218 ? 0.882 12.542 23.17 1 98.5 218 PHE A O 1
ATOM 1704 N N . GLY A 1 219 ? -1.124 13.019 22.224 1 98.01 219 GLY A N 1
ATOM 1705 C CA . GLY A 1 219 ? -0.802 14.436 22.174 1 98.01 219 GLY A CA 1
ATOM 1706 C C . GLY A 1 219 ? 0.196 14.783 21.085 1 98.01 219 GLY A C 1
ATOM 1707 O O . GLY A 1 219 ? 0.435 13.983 20.177 1 98.01 219 GLY A O 1
ATOM 1708 N N . HIS A 1 220 ? 0.751 16.018 21.16 1 97.99 220 HIS A N 1
ATOM 1709 C CA . HIS A 1 220 ? 1.516 16.528 20.028 1 97.99 220 HIS A CA 1
ATOM 1710 C C . HIS A 1 220 ? 2.955 16.834 20.428 1 97.99 220 HIS A C 1
ATOM 1712 O O . HIS A 1 220 ? 3.71 17.419 19.648 1 97.99 220 HIS A O 1
ATOM 1718 N N . GLY A 1 221 ? 3.405 16.359 21.658 1 96.38 221 GLY A N 1
ATOM 1719 C CA . GLY A 1 221 ? 4.717 16.726 22.166 1 96.38 221 GLY A CA 1
ATOM 1720 C C . GLY A 1 221 ? 4.808 18.179 22.591 1 96.38 221 GLY A C 1
ATOM 1721 O O . GLY A 1 221 ? 3.787 18.826 22.829 1 96.38 221 GLY A O 1
ATOM 1722 N N . THR A 1 222 ? 5.942 18.685 22.789 1 97.31 222 THR A N 1
ATOM 1723 C CA . THR A 1 222 ? 6.16 20.08 23.156 1 97.31 222 THR A CA 1
ATOM 1724 C C . THR A 1 222 ? 6.738 20.864 21.981 1 97.31 222 THR A C 1
ATOM 1726 O O . THR A 1 222 ? 7.648 20.389 21.298 1 97.31 222 THR A O 1
ATOM 1729 N N . PHE A 1 223 ? 6.142 22.066 21.722 1 96.97 223 PHE A N 1
ATOM 1730 C CA . PHE A 1 223 ? 6.654 22.816 20.581 1 96.97 223 PHE A CA 1
ATOM 1731 C C . PHE A 1 223 ? 6.616 24.314 20.857 1 96.97 223 PHE A C 1
ATOM 1733 O O . PHE A 1 223 ? 5.897 24.768 21.749 1 96.97 223 PHE A O 1
ATOM 1740 N N . SER A 1 224 ? 7.454 24.966 20.304 1 98.26 224 SER A N 1
ATOM 1741 C CA . SER A 1 224 ? 7.442 26.425 20.284 1 98.26 224 SER A CA 1
ATOM 1742 C C . SER A 1 224 ? 7.443 26.958 18.855 1 98.26 224 SER A C 1
ATOM 1744 O O . SER A 1 224 ? 7.929 26.291 17.938 1 98.26 224 SER A O 1
ATOM 1746 N N . ASP A 1 225 ? 6.939 28.085 18.684 1 98.15 225 ASP A N 1
ATOM 1747 C CA . ASP A 1 225 ? 6.761 28.657 17.353 1 98.15 225 ASP A CA 1
ATOM 1748 C C . ASP A 1 225 ? 8.093 29.128 16.775 1 98.15 225 ASP A C 1
ATOM 1750 O O . ASP A 1 225 ? 8.972 29.578 17.513 1 98.15 225 ASP A O 1
ATOM 1754 N N . LEU A 1 226 ? 8.17 29.008 15.542 1 98.22 226 LEU A N 1
ATOM 1755 C CA . LEU A 1 226 ? 9.296 29.464 14.735 1 98.22 226 LEU A CA 1
ATOM 1756 C C . LEU A 1 226 ? 8.813 30.063 13.418 1 98.22 226 LEU A C 1
ATOM 1758 O O . LEU A 1 226 ? 7.918 29.514 12.772 1 98.22 226 LEU A O 1
ATOM 1762 N N . SER A 1 227 ? 9.381 31.199 13.071 1 98.27 227 SER A N 1
ATOM 1763 C CA . SER A 1 227 ? 8.992 31.784 11.793 1 98.27 227 SER A CA 1
ATOM 1764 C C . SER A 1 227 ? 9.578 30.999 10.624 1 98.27 227 SER A C 1
ATOM 1766 O O . SER A 1 227 ? 10.619 30.353 10.762 1 98.27 227 SER A O 1
ATOM 1768 N N . SER A 1 228 ? 8.881 31.106 9.558 1 98.37 228 SER A N 1
ATOM 1769 C CA . SER A 1 228 ? 9.384 30.421 8.372 1 98.37 228 SER A CA 1
ATOM 1770 C C . SER A 1 228 ? 10.727 30.992 7.931 1 98.37 228 SER A C 1
ATOM 1772 O O . SER A 1 228 ? 11.586 30.262 7.432 1 98.37 228 SER A O 1
ATOM 1774 N N . ALA A 1 229 ? 10.859 32.246 8.005 1 97.65 229 ALA A N 1
ATOM 1775 C CA . ALA A 1 229 ? 12.129 32.878 7.658 1 97.65 229 ALA A CA 1
ATOM 1776 C C . ALA A 1 229 ? 13.264 32.344 8.527 1 97.65 229 ALA A C 1
ATOM 1778 O O . ALA A 1 229 ? 14.362 32.081 8.032 1 97.65 229 ALA A O 1
ATOM 1779 N N . GLU A 1 230 ? 12.958 32.291 9.759 1 97.94 230 GLU A N 1
ATOM 1780 C CA . GLU A 1 230 ? 13.969 31.742 10.658 1 97.94 230 GLU A CA 1
ATOM 1781 C C . GLU A 1 230 ? 14.291 30.293 10.307 1 97.94 230 GLU A C 1
ATOM 1783 O O . GLU A 1 230 ? 15.442 29.864 10.414 1 97.94 230 GLU A O 1
ATOM 1788 N N . ALA A 1 231 ? 13.31 29.549 9.922 1 98.44 231 ALA A N 1
ATOM 1789 C CA . ALA A 1 231 ? 13.534 28.159 9.535 1 98.44 231 ALA A CA 1
ATOM 1790 C C . ALA A 1 231 ? 14.457 28.069 8.323 1 98.44 231 ALA A C 1
ATOM 1792 O O . ALA A 1 231 ? 15.33 27.2 8.263 1 98.44 231 ALA A O 1
ATOM 1793 N N . ILE A 1 232 ? 14.259 28.897 7.447 1 98.59 232 ILE A N 1
ATOM 1794 C CA . ILE A 1 232 ? 15.109 28.953 6.263 1 98.59 232 ILE A CA 1
ATOM 1795 C C . ILE A 1 232 ? 16.534 29.325 6.667 1 98.59 232 ILE A C 1
ATOM 1797 O O . ILE A 1 232 ? 17.5 28.761 6.148 1 98.59 232 ILE A O 1
ATOM 1801 N N . GLU A 1 233 ? 16.542 30.269 7.426 1 97.89 233 GLU A N 1
ATOM 1802 C CA . GLU A 1 233 ? 17.866 30.686 7.88 1 97.89 233 GLU A CA 1
ATOM 1803 C C . GLU A 1 233 ? 18.59 29.545 8.589 1 97.89 233 GLU A C 1
ATOM 1805 O O . GLU A 1 233 ? 19.807 29.398 8.456 1 97.89 233 GLU A O 1
ATOM 1810 N N . ILE A 1 234 ? 17.894 28.868 9.356 1 98.17 234 ILE A N 1
ATOM 1811 C CA . ILE A 1 234 ? 18.479 27.715 10.033 1 98.17 234 ILE A CA 1
ATOM 1812 C C . ILE A 1 234 ? 19.018 26.729 9 1 98.17 234 ILE A C 1
ATOM 1814 O O . ILE A 1 234 ? 20.121 26.199 9.155 1 98.17 234 ILE A O 1
ATOM 1818 N N . ALA A 1 235 ? 18.197 26.468 7.91 1 98.16 235 ALA A N 1
ATOM 1819 C CA . ALA A 1 235 ? 18.683 25.594 6.846 1 98.16 235 ALA A CA 1
ATOM 1820 C C . ALA A 1 235 ? 19.927 26.178 6.182 1 98.16 235 ALA A C 1
ATOM 1822 O O . ALA A 1 235 ? 20.906 25.465 5.948 1 98.16 235 ALA A O 1
ATOM 1823 N N . ARG A 1 236 ? 19.915 27.498 5.952 1 98.06 236 ARG A N 1
ATOM 1824 C CA . ARG A 1 236 ? 21.007 28.171 5.256 1 98.06 236 ARG A CA 1
ATOM 1825 C C . ARG A 1 236 ? 22.309 28.057 6.042 1 98.06 236 ARG A C 1
ATOM 1827 O O . ARG A 1 236 ? 23.388 27.953 5.454 1 98.06 236 ARG A O 1
ATOM 1834 N N . ASN A 1 237 ? 22.076 28.063 7.342 1 96.18 237 ASN A N 1
ATOM 1835 C CA . ASN A 1 237 ? 23.264 28.111 8.188 1 96.18 237 ASN A CA 1
ATOM 1836 C C . ASN A 1 237 ? 23.662 26.72 8.675 1 96.18 237 ASN A C 1
ATOM 1838 O O . ASN A 1 237 ? 24.513 26.587 9.556 1 96.18 237 ASN A O 1
ATOM 1842 N N . ALA A 1 238 ? 22.988 25.768 8.114 1 96.6 238 ALA A N 1
ATOM 1843 C CA . ALA A 1 238 ? 23.302 24.394 8.499 1 96.6 238 ALA A CA 1
ATOM 1844 C C . ALA A 1 238 ? 23.91 23.623 7.331 1 96.6 238 ALA A C 1
ATOM 1846 O O . ALA A 1 238 ? 23.807 24.048 6.178 1 96.6 238 ALA A O 1
ATOM 1847 N N . THR A 1 239 ? 24.476 22.555 7.739 1 95.18 239 THR A N 1
ATOM 1848 C CA . THR A 1 239 ? 24.964 21.6 6.751 1 95.18 239 THR A CA 1
ATOM 1849 C C . THR A 1 239 ? 24.139 20.317 6.786 1 95.18 239 THR A C 1
ATOM 1851 O O . THR A 1 239 ? 23.826 19.802 7.862 1 95.18 239 THR A O 1
ATOM 1854 N N . PRO A 1 240 ? 23.712 19.834 5.431 1 96.83 240 PRO A N 1
ATOM 1855 C CA . PRO A 1 240 ? 22.912 18.606 5.45 1 96.83 240 PRO A CA 1
ATOM 1856 C C . PRO A 1 240 ? 23.622 17.451 6.153 1 96.83 240 PRO A C 1
ATOM 1858 O O . PRO A 1 240 ? 24.852 17.364 6.116 1 96.83 240 PRO A O 1
ATOM 1861 N N . ALA A 1 241 ? 22.855 16.536 6.857 1 93.61 241 ALA A N 1
ATOM 1862 C CA . ALA A 1 241 ? 23.373 15.385 7.592 1 93.61 241 ALA A CA 1
ATOM 1863 C C . ALA A 1 241 ? 24.138 14.443 6.667 1 93.61 241 ALA A C 1
ATOM 1865 O O . ALA A 1 241 ? 23.891 14.413 5.459 1 93.61 241 ALA A O 1
ATOM 1866 N N . PRO A 1 242 ? 24.976 13.885 7.258 1 92.18 242 PRO A N 1
ATOM 1867 C CA . PRO A 1 242 ? 25.66 12.868 6.457 1 92.18 242 PRO A CA 1
ATOM 1868 C C . PRO A 1 242 ? 24.697 11.853 5.844 1 92.18 242 PRO A C 1
ATOM 1870 O O . PRO A 1 242 ? 23.67 11.53 6.446 1 92.18 242 PRO A O 1
ATOM 1873 N N . LEU A 1 243 ? 24.993 11.259 4.658 1 92.22 243 LEU A N 1
ATOM 1874 C CA . LEU A 1 243 ? 24.143 10.289 3.976 1 92.22 243 LEU A CA 1
ATOM 1875 C C . LEU A 1 243 ? 24.123 8.962 4.726 1 92.22 243 LEU A C 1
ATOM 1877 O O . LEU A 1 243 ? 25.093 8.61 5.401 1 92.22 243 LEU A O 1
ATOM 1881 N N . PRO A 1 244 ? 23.204 8.159 4.584 1 91.42 244 PRO A N 1
ATOM 1882 C CA . PRO A 1 244 ? 23.134 6.867 5.271 1 91.42 244 PRO A CA 1
ATOM 1883 C C . PRO A 1 244 ? 24.195 5.882 4.786 1 91.42 244 PRO A C 1
ATOM 1885 O O . PRO A 1 244 ? 24.57 5.902 3.611 1 91.42 244 PRO A O 1
ATOM 1888 N N . ALA A 1 245 ? 24.602 5.108 5.727 1 86.75 245 ALA A N 1
ATOM 1889 C CA . ALA A 1 245 ? 25.661 4.144 5.438 1 86.75 245 ALA A CA 1
ATOM 1890 C C . ALA A 1 245 ? 25.109 2.93 4.696 1 86.75 245 ALA A C 1
ATOM 1892 O O . ALA A 1 245 ? 25.873 2.104 4.191 1 86.75 245 ALA A O 1
ATOM 1893 N N . GLU A 1 246 ? 23.89 2.79 4.272 1 86.06 246 GLU A N 1
ATOM 1894 C CA . GLU A 1 246 ? 23.235 1.686 3.578 1 86.06 246 GLU A CA 1
ATOM 1895 C C . GLU A 1 246 ? 23.633 1.646 2.105 1 86.06 246 GLU A C 1
ATOM 1897 O O . GLU A 1 246 ? 23.899 2.686 1.5 1 86.06 246 GLU A O 1
ATOM 1902 N N . ALA A 1 247 ? 23.701 0.53 1.638 1 83.75 247 ALA A N 1
ATOM 1903 C CA . ALA A 1 247 ? 24.034 0.343 0.228 1 83.75 247 ALA A CA 1
ATOM 1904 C C . ALA A 1 247 ? 22.955 0.937 -0.673 1 83.75 247 ALA A C 1
ATOM 1906 O O . ALA A 1 247 ? 21.763 0.839 -0.373 1 83.75 247 ALA A O 1
ATOM 1907 N N . LEU A 1 248 ? 23.317 1.319 -1.668 1 85.98 248 LEU A N 1
ATOM 1908 C CA . LEU A 1 248 ? 22.412 1.891 -2.659 1 85.98 248 LEU A CA 1
ATOM 1909 C C . LEU A 1 248 ? 21.652 0.794 -3.398 1 85.98 248 LEU A C 1
ATOM 1911 O O . LEU A 1 248 ? 22.233 -0.228 -3.768 1 85.98 248 LEU A O 1
ATOM 1915 N N . VAL A 1 249 ? 20.526 1.02 -3.675 1 84.35 249 VAL A N 1
ATOM 1916 C CA . VAL A 1 249 ? 19.658 0.084 -4.381 1 84.35 249 VAL A CA 1
ATOM 1917 C C . VAL A 1 249 ? 18.838 0.831 -5.431 1 84.35 249 VAL A C 1
ATOM 1919 O O . VAL A 1 249 ? 17.963 1.63 -5.09 1 84.35 249 VAL A O 1
ATOM 1922 N N . ASP A 1 250 ? 19.059 0.651 -6.59 1 83.85 250 ASP A N 1
ATOM 1923 C CA . ASP A 1 250 ? 18.261 1.268 -7.646 1 83.85 250 ASP A CA 1
ATOM 1924 C C . ASP A 1 250 ? 18.092 0.32 -8.831 1 83.85 250 ASP A C 1
ATOM 1926 O O . ASP A 1 250 ? 18.972 0.227 -9.689 1 83.85 250 ASP A O 1
ATOM 1930 N N . PRO A 1 251 ? 17.008 -0.294 -8.831 1 85.08 251 PRO A N 1
ATOM 1931 C CA . PRO A 1 251 ? 16.774 -1.292 -9.877 1 85.08 251 PRO A CA 1
ATOM 1932 C C . PRO A 1 251 ? 16.732 -0.682 -11.277 1 85.08 251 PRO A C 1
ATOM 1934 O O . PRO A 1 251 ? 16.804 -1.407 -12.272 1 85.08 251 PRO A O 1
ATOM 1937 N N . ASN A 1 252 ? 16.592 0.562 -11.285 1 89.25 252 ASN A N 1
ATOM 1938 C CA . ASN A 1 252 ? 16.483 1.196 -12.594 1 89.25 252 ASN A CA 1
ATOM 1939 C C . ASN A 1 252 ? 17.82 1.772 -13.051 1 89.25 252 ASN A C 1
ATOM 1941 O O . ASN A 1 252 ? 17.916 2.342 -14.14 1 89.25 252 ASN A O 1
ATOM 1945 N N . GLY A 1 253 ? 18.81 1.71 -12.19 1 88.44 253 GLY A N 1
ATOM 1946 C CA . GLY A 1 253 ? 20.161 2.031 -12.62 1 88.44 253 GLY A CA 1
ATOM 1947 C C . GLY A 1 253 ? 20.53 3.485 -12.397 1 88.44 253 GLY A C 1
ATOM 1948 O O . GLY A 1 253 ? 21.474 3.992 -13.007 1 88.44 253 GLY A O 1
ATOM 1949 N N . PHE A 1 254 ? 19.788 4.085 -11.552 1 90.22 254 PHE A N 1
ATOM 1950 C CA . PHE A 1 254 ? 20.179 5.443 -11.192 1 90.22 254 PHE A CA 1
ATOM 1951 C C . PHE A 1 254 ? 21.444 5.434 -10.342 1 90.22 254 PHE A C 1
ATOM 1953 O O . PHE A 1 254 ? 21.615 4.566 -9.484 1 90.22 254 PHE A O 1
ATOM 1960 N N . LYS A 1 255 ? 22.273 6.392 -10.653 1 91.2 255 LYS A N 1
ATOM 1961 C CA . LYS A 1 255 ? 23.554 6.48 -9.958 1 91.2 255 LYS A CA 1
ATOM 1962 C C . LYS A 1 255 ? 23.643 7.758 -9.13 1 91.2 255 LYS A C 1
ATOM 1964 O O . LYS A 1 255 ? 23.017 8.766 -9.464 1 91.2 255 LYS A O 1
ATOM 1969 N N . VAL A 1 256 ? 24.281 7.866 -8.107 1 92.17 256 VAL A N 1
ATOM 1970 C CA . VAL A 1 256 ? 24.564 9.051 -7.302 1 92.17 256 VAL A CA 1
ATOM 1971 C C . VAL A 1 256 ? 25.196 10.131 -8.178 1 92.17 256 VAL A C 1
ATOM 1973 O O . VAL A 1 256 ? 26.085 9.845 -8.983 1 92.17 256 VAL A O 1
ATOM 1976 N N . GLY A 1 257 ? 24.684 11.434 -7.882 1 93.86 257 GLY A N 1
ATOM 1977 C CA . GLY A 1 257 ? 25.215 12.561 -8.632 1 93.86 257 GLY A CA 1
ATOM 1978 C C . GLY A 1 257 ? 24.364 12.932 -9.832 1 93.86 257 GLY A C 1
ATOM 1979 O O . GLY A 1 257 ? 24.541 14.003 -10.417 1 93.86 257 GLY A O 1
ATOM 1980 N N . GLU A 1 258 ? 23.509 11.917 -10.206 1 94.04 258 GLU A N 1
ATOM 1981 C CA . GLU A 1 258 ? 22.659 12.184 -11.362 1 94.04 258 GLU A CA 1
ATOM 1982 C C . GLU A 1 258 ? 21.574 13.203 -11.026 1 94.04 258 GLU A C 1
ATOM 1984 O O . GLU A 1 258 ? 21.051 13.215 -9.91 1 94.04 258 GLU A O 1
ATOM 1989 N N . LYS A 1 259 ? 21.264 13.985 -12.045 1 96.54 259 LYS A N 1
ATOM 1990 C CA . LYS A 1 259 ? 20.127 14.893 -11.921 1 96.54 259 LYS A CA 1
ATOM 1991 C C . LYS A 1 259 ? 18.811 14.165 -12.177 1 96.54 259 LYS A C 1
ATOM 1993 O O . LYS A 1 259 ? 18.624 13.564 -13.237 1 96.54 259 LYS A O 1
ATOM 1998 N N . VAL A 1 260 ? 17.981 14.238 -11.231 1 97.22 260 VAL A N 1
ATOM 1999 C CA . VAL A 1 260 ? 16.74 13.478 -11.342 1 97.22 260 VAL A CA 1
ATOM 2000 C C . VAL A 1 260 ? 15.571 14.319 -10.834 1 97.22 260 VAL A C 1
ATOM 2002 O O . VAL A 1 260 ? 15.772 15.398 -10.272 1 97.22 260 VAL A O 1
ATOM 2005 N N . ALA A 1 261 ? 14.395 13.869 -11.065 1 96.08 261 ALA A N 1
ATOM 2006 C CA . ALA A 1 261 ? 13.166 14.419 -10.498 1 96.08 261 ALA A CA 1
ATOM 2007 C C . ALA A 1 261 ? 12.372 13.344 -9.762 1 96.08 261 ALA A C 1
ATOM 2009 O O . ALA A 1 261 ? 12.238 12.219 -10.25 1 96.08 261 ALA A O 1
ATOM 2010 N N . VAL A 1 262 ? 12.021 13.716 -8.65 1 97.16 262 VAL A N 1
ATOM 2011 C CA . VAL A 1 262 ? 11.216 12.806 -7.843 1 97.16 262 VAL A CA 1
ATOM 2012 C C . VAL A 1 262 ? 9.821 13.394 -7.638 1 97.16 262 VAL A C 1
ATOM 2014 O O . VAL A 1 262 ? 9.68 14.574 -7.31 1 97.16 262 VAL A O 1
ATOM 2017 N N . SER A 1 263 ? 8.79 12.578 -7.845 1 96.52 263 SER A N 1
ATOM 2018 C CA . SER A 1 263 ? 7.42 13.048 -7.667 1 96.52 263 SER A CA 1
ATOM 2019 C C . SER A 1 263 ? 6.532 11.953 -7.086 1 96.52 263 SER A C 1
ATOM 2021 O O . SER A 1 263 ? 6.771 10.766 -7.315 1 96.52 263 SER A O 1
ATOM 2023 N N . ALA A 1 264 ? 5.541 12.451 -6.323 1 96.56 264 ALA A N 1
ATOM 2024 C CA . ALA A 1 264 ? 4.523 11.505 -5.874 1 96.56 264 ALA A CA 1
ATOM 2025 C C . ALA A 1 264 ? 3.713 10.97 -7.052 1 96.56 264 ALA A C 1
ATOM 2027 O O . ALA A 1 264 ? 3.546 11.658 -8.062 1 96.56 264 ALA A O 1
ATOM 2028 N N . VAL A 1 265 ? 3.205 9.781 -6.866 1 95.53 265 VAL A N 1
ATOM 2029 C CA . VAL A 1 265 ? 2.532 9.167 -8.006 1 95.53 265 VAL A CA 1
ATOM 2030 C C . VAL A 1 265 ? 1.021 9.346 -7.873 1 95.53 265 VAL A C 1
ATOM 2032 O O . VAL A 1 265 ? 0.293 9.285 -8.866 1 95.53 265 VAL A O 1
ATOM 2035 N N . ASP A 1 266 ? 0.508 9.545 -6.698 1 94.07 266 ASP A N 1
ATOM 2036 C CA . ASP A 1 266 ? -0.93 9.542 -6.449 1 94.07 266 ASP A CA 1
ATOM 2037 C C . ASP A 1 266 ? -1.514 10.946 -6.586 1 94.07 266 ASP A C 1
ATOM 2039 O O . ASP A 1 266 ? -2.416 11.172 -7.396 1 94.07 266 ASP A O 1
ATOM 2043 N N . TYR A 1 267 ? -1.104 11.861 -5.871 1 96.63 267 TYR A N 1
ATOM 2044 C CA . TYR A 1 267 ? -1.491 13.265 -5.955 1 96.63 267 TYR A CA 1
ATOM 2045 C C . TYR A 1 267 ? -0.363 14.171 -5.477 1 96.63 267 TYR A C 1
ATOM 2047 O O . TYR A 1 267 ? 0.616 13.7 -4.894 1 96.63 267 TYR A O 1
ATOM 2055 N N . GLY A 1 268 ? -0.543 15.468 -5.689 1 95.87 268 GLY A N 1
ATOM 2056 C CA . GLY A 1 268 ? 0.582 16.342 -5.396 1 95.87 268 GLY A CA 1
ATOM 2057 C C . GLY A 1 268 ? 1.837 15.979 -6.168 1 95.87 268 GLY A C 1
ATOM 2058 O O . GLY A 1 268 ? 2.915 15.849 -5.584 1 95.87 268 GLY A O 1
ATOM 2059 N N . VAL A 1 269 ? 1.721 15.828 -7.467 1 96.79 269 VAL A N 1
ATOM 2060 C CA . VAL A 1 269 ? 2.683 15.096 -8.285 1 96.79 269 VAL A CA 1
ATOM 2061 C C . VAL A 1 269 ? 3.75 16.054 -8.81 1 96.79 269 VAL A C 1
ATOM 2063 O O . VAL A 1 269 ? 4.539 15.694 -9.687 1 96.79 269 VAL A O 1
ATOM 2066 N N . GLU A 1 270 ? 3.717 17.283 -8.165 1 95.93 270 GLU A N 1
ATOM 2067 C CA . GLU A 1 270 ? 4.745 18.229 -8.587 1 95.93 270 GLU A CA 1
ATOM 2068 C C . GLU A 1 270 ? 6.143 17.677 -8.328 1 95.93 270 GLU A C 1
ATOM 2070 O O . GLU A 1 270 ? 6.428 17.182 -7.235 1 95.93 270 GLU A O 1
ATOM 2075 N N . ALA A 1 271 ? 7.001 17.843 -9.31 1 94.25 271 ALA A N 1
ATOM 2076 C CA . ALA A 1 271 ? 8.31 17.197 -9.248 1 94.25 271 ALA A CA 1
ATOM 2077 C C . ALA A 1 271 ? 9.326 18.083 -8.533 1 94.25 271 ALA A C 1
ATOM 2079 O O . ALA A 1 271 ? 9.323 19.305 -8.703 1 94.25 271 ALA A O 1
ATOM 2080 N N . VAL A 1 272 ? 10.177 17.458 -7.649 1 97.96 272 VAL A N 1
ATOM 2081 C CA . VAL A 1 272 ? 11.325 18.101 -7.018 1 97.96 272 VAL A CA 1
ATOM 2082 C C . VAL A 1 272 ? 12.613 17.644 -7.698 1 97.96 272 VAL A C 1
ATOM 2084 O O . VAL A 1 272 ? 12.941 16.455 -7.685 1 97.96 272 VAL A O 1
ATOM 2087 N N . GLU A 1 273 ? 13.118 18.553 -8.448 1 98.28 273 GLU A N 1
ATOM 2088 C CA . GLU A 1 273 ? 14.346 18.265 -9.181 1 98.28 273 GLU A CA 1
ATOM 2089 C C . GLU A 1 273 ? 15.576 18.481 -8.305 1 98.28 273 GLU A C 1
ATOM 2091 O O . GLU A 1 273 ? 15.6 19.391 -7.473 1 98.28 273 GLU A O 1
ATOM 2096 N N . GLY A 1 274 ? 16.589 17.628 -8.491 1 97.65 274 GLY A N 1
ATOM 2097 C CA . GLY A 1 274 ? 17.859 17.745 -7.792 1 97.65 274 GLY A CA 1
ATOM 2098 C C . GLY A 1 274 ? 18.847 16.655 -8.162 1 97.65 274 GLY A C 1
ATOM 2099 O O . GLY A 1 274 ? 18.601 15.874 -9.084 1 97.65 274 GLY A O 1
ATOM 2100 N N . GLU A 1 275 ? 19.774 16.813 -7.419 1 97.85 275 GLU A N 1
ATOM 2101 C CA . GLU A 1 275 ? 20.8 15.79 -7.604 1 97.85 275 GLU A CA 1
ATOM 2102 C C . GLU A 1 275 ? 20.577 14.608 -6.665 1 97.85 275 GLU A C 1
ATOM 2104 O O . GLU A 1 275 ? 20.473 14.786 -5.449 1 97.85 275 GLU A O 1
ATOM 2109 N N . LEU A 1 276 ? 20.471 13.329 -7.374 1 97.02 276 LEU A N 1
ATOM 2110 C CA . LEU A 1 276 ? 20.277 12.151 -6.535 1 97.02 276 LEU A CA 1
ATOM 2111 C C . LEU A 1 276 ? 21.548 11.82 -5.76 1 97.02 276 LEU A C 1
ATOM 2113 O O . LEU A 1 276 ? 22.583 11.517 -6.358 1 97.02 276 LEU A O 1
ATOM 2117 N N . VAL A 1 277 ? 21.56 11.905 -4.412 1 97.17 277 VAL A N 1
ATOM 2118 C CA . VAL A 1 277 ? 22.781 11.672 -3.648 1 97.17 277 VAL A CA 1
ATOM 2119 C C . VAL A 1 277 ? 22.656 10.373 -2.855 1 97.17 277 VAL A C 1
ATOM 2121 O O . VAL A 1 277 ? 23.642 9.873 -2.31 1 97.17 277 VAL A O 1
ATOM 2124 N N . PHE A 1 278 ? 21.383 9.9 -2.862 1 94.66 278 PHE A N 1
ATOM 2125 C CA . PHE A 1 278 ? 21.205 8.629 -2.169 1 94.66 278 PHE A CA 1
ATOM 2126 C C . PHE A 1 278 ? 19.907 7.956 -2.598 1 94.66 278 PHE A C 1
ATOM 2128 O O . PHE A 1 278 ? 18.871 8.614 -2.721 1 94.66 278 PHE A O 1
ATOM 2135 N N . SER A 1 279 ? 19.929 6.557 -2.947 1 93.88 279 SER A N 1
ATOM 2136 C CA . SER A 1 279 ? 18.77 5.714 -3.221 1 93.88 279 SER A CA 1
ATOM 2137 C C . SER A 1 279 ? 18.83 4.416 -2.423 1 93.88 279 SER A C 1
ATOM 2139 O O . SER A 1 279 ? 19.511 3.468 -2.82 1 93.88 279 SER A O 1
ATOM 2141 N N . GLY A 1 280 ? 18.114 4.505 -1.299 1 93.08 280 GLY A N 1
ATOM 2142 C CA . GLY A 1 280 ? 18.101 3.329 -0.444 1 93.08 280 GLY A CA 1
ATOM 2143 C C . GLY A 1 280 ? 16.823 2.52 -0.562 1 93.08 280 GLY A C 1
ATOM 2144 O O . GLY A 1 280 ? 16.027 2.736 -1.478 1 93.08 280 GLY A O 1
ATOM 2145 N N . ARG A 1 281 ? 16.614 1.649 0.283 1 92.09 281 ARG A N 1
ATOM 2146 C CA . ARG A 1 281 ? 15.454 0.767 0.201 1 92.09 281 ARG A CA 1
ATOM 2147 C C . ARG A 1 281 ? 14.173 1.513 0.559 1 92.09 281 ARG A C 1
ATOM 2149 O O . ARG A 1 281 ? 13.1 1.201 0.037 1 92.09 281 ARG A O 1
ATOM 2156 N N . GLU A 1 282 ? 14.38 2.439 1.301 1 93.96 282 GLU A N 1
ATOM 2157 C CA . GLU A 1 282 ? 13.171 3.103 1.777 1 93.96 282 GLU A CA 1
ATOM 2158 C C . GLU A 1 282 ? 13.135 4.565 1.339 1 93.96 282 GLU A C 1
ATOM 2160 O O . GLU A 1 282 ? 12.082 5.205 1.38 1 93.96 282 GLU A O 1
ATOM 2165 N N . GLU A 1 283 ? 14.184 5.106 1.023 1 95.22 283 GLU A N 1
ATOM 2166 C CA . GLU A 1 283 ? 14.156 6.555 0.848 1 95.22 283 GLU A CA 1
ATOM 2167 C C . GLU A 1 283 ? 15.086 6.993 -0.279 1 95.22 283 GLU A C 1
ATOM 2169 O O . GLU A 1 283 ? 16.084 6.326 -0.562 1 95.22 283 GLU A O 1
ATOM 2174 N N . LEU A 1 284 ? 14.777 8.075 -0.959 1 95.85 284 LEU A N 1
ATOM 2175 C CA . LEU A 1 284 ? 15.564 8.832 -1.926 1 95.85 284 LEU A CA 1
ATOM 2176 C C . LEU A 1 284 ? 15.979 10.182 -1.351 1 95.85 284 LEU A C 1
ATOM 2178 O O . LEU A 1 284 ? 15.191 10.839 -0.667 1 95.85 284 LEU A O 1
ATOM 2182 N N . ILE A 1 285 ? 17.195 10.629 -1.542 1 97.44 285 ILE A N 1
ATOM 2183 C CA . ILE A 1 285 ? 17.663 11.932 -1.08 1 97.44 285 ILE A CA 1
ATOM 2184 C C . ILE A 1 285 ? 18.186 12.742 -2.264 1 97.44 285 ILE A C 1
ATOM 2186 O O . ILE A 1 285 ? 19.077 12.291 -2.987 1 97.44 285 ILE A O 1
ATOM 2190 N N . LEU A 1 286 ? 17.7 13.883 -2.381 1 98.42 286 LEU A N 1
ATOM 2191 C CA . LEU A 1 286 ? 18.115 14.828 -3.412 1 98.42 286 LEU A CA 1
ATOM 2192 C C . LEU A 1 286 ? 18.858 16.01 -2.799 1 98.42 286 LEU A C 1
ATOM 2194 O O . LEU A 1 286 ? 18.39 16.608 -1.827 1 98.42 286 LEU A O 1
ATOM 2198 N N . ARG A 1 287 ? 19.816 16.304 -3.23 1 98.41 287 ARG A N 1
ATOM 2199 C CA . ARG A 1 287 ? 20.531 17.534 -2.903 1 98.41 287 ARG A CA 1
ATOM 2200 C C . ARG A 1 287 ? 20.088 18.682 -3.803 1 98.41 287 ARG A C 1
ATOM 2202 O O . ARG A 1 287 ? 20.094 18.554 -5.029 1 98.41 287 ARG A O 1
ATOM 2209 N N . ARG A 1 288 ? 19.849 19.767 -3.215 1 97.94 288 ARG A N 1
ATOM 2210 C CA . ARG A 1 288 ? 19.418 20.984 -3.896 1 97.94 288 ARG A CA 1
ATOM 2211 C C . ARG A 1 288 ? 20.144 22.207 -3.344 1 97.94 288 ARG A C 1
ATOM 2213 O O . ARG A 1 288 ? 20.59 22.204 -2.195 1 97.94 288 ARG A O 1
ATOM 2220 N N . GLU A 1 289 ? 20.141 23.115 -4.062 1 97.15 289 GLU A N 1
ATOM 2221 C CA . GLU A 1 289 ? 20.63 24.424 -3.639 1 97.15 289 GLU A CA 1
ATOM 2222 C C . GLU A 1 289 ? 19.602 25.516 -3.923 1 97.15 289 GLU A C 1
ATOM 2224 O O . GLU A 1 289 ? 19.019 25.56 -5.008 1 97.15 289 GLU A O 1
ATOM 2229 N N . ASP A 1 290 ? 19.459 26.304 -3.121 1 98 290 ASP A N 1
ATOM 2230 C CA . ASP A 1 290 ? 18.494 27.397 -3.187 1 98 290 ASP A CA 1
ATOM 2231 C C . ASP A 1 290 ? 19.12 28.711 -2.727 1 98 290 ASP A C 1
ATOM 2233 O O . ASP A 1 290 ? 19.92 28.729 -1.788 1 98 290 ASP A O 1
ATOM 2237 N N . GLU A 1 291 ? 18.693 29.737 -3.278 1 96.06 291 GLU A N 1
ATOM 2238 C CA . GLU A 1 291 ? 19.294 31.032 -2.975 1 96.06 291 GLU A CA 1
ATOM 2239 C C . GLU A 1 291 ? 19.04 31.432 -1.524 1 96.06 291 GLU A C 1
ATOM 2241 O O . GLU A 1 291 ? 19.894 32.054 -0.888 1 96.06 291 GLU A O 1
ATOM 2246 N N . ARG A 1 292 ? 18.072 30.993 -1.151 1 97.11 292 ARG A N 1
ATOM 2247 C CA . ARG A 1 292 ? 17.719 31.429 0.197 1 97.11 292 ARG A CA 1
ATOM 2248 C C . ARG A 1 292 ? 18.117 30.383 1.233 1 97.11 292 ARG A C 1
ATOM 2250 O O . ARG A 1 292 ? 18.644 30.722 2.294 1 97.11 292 ARG A O 1
ATOM 2257 N N . ALA A 1 293 ? 17.922 29.199 1.017 1 97.99 293 ALA A N 1
ATOM 2258 C CA . ALA A 1 293 ? 18.058 28.15 2.023 1 97.99 293 ALA A CA 1
ATOM 2259 C C . ALA A 1 293 ? 19.454 27.533 1.988 1 97.99 293 ALA A C 1
ATOM 2261 O O . ALA A 1 293 ? 19.855 26.837 2.923 1 97.99 293 ALA A O 1
ATOM 2262 N N . GLY A 1 294 ? 20.123 27.89 1.006 1 97.48 294 GLY A N 1
ATOM 2263 C CA . GLY A 1 294 ? 21.419 27.252 0.838 1 97.48 294 GLY A CA 1
ATOM 2264 C C . GLY A 1 294 ? 21.319 25.809 0.382 1 97.48 294 GLY A C 1
ATOM 2265 O O . GLY A 1 294 ? 20.396 25.446 -0.349 1 97.48 294 GLY A O 1
ATOM 2266 N N . VAL A 1 295 ? 22.228 25.04 0.644 1 97.95 295 VAL A N 1
ATOM 2267 C CA . VAL A 1 295 ? 22.242 23.643 0.225 1 97.95 295 VAL A CA 1
ATOM 2268 C C . VAL A 1 295 ? 21.379 22.811 1.172 1 97.95 295 VAL A C 1
ATOM 2270 O O . VAL A 1 295 ? 21.604 22.807 2.385 1 97.95 295 VAL A O 1
ATOM 2273 N N . VAL A 1 296 ? 20.463 22.113 0.541 1 98.5 296 VAL A N 1
ATOM 2274 C CA . VAL A 1 296 ? 19.578 21.284 1.353 1 98.5 296 VAL A CA 1
ATOM 2275 C C . VAL A 1 296 ? 19.485 19.884 0.752 1 98.5 296 VAL A C 1
ATOM 2277 O O . VAL A 1 296 ? 19.704 19.701 -0.448 1 98.5 296 VAL A O 1
ATOM 2280 N N . HIS A 1 297 ? 19.253 18.881 1.602 1 98.49 297 HIS A N 1
ATOM 2281 C CA . HIS A 1 297 ? 18.887 17.527 1.2 1 98.49 297 HIS A CA 1
ATOM 2282 C C . HIS A 1 297 ? 17.394 17.281 1.39 1 98.49 297 HIS A C 1
ATOM 2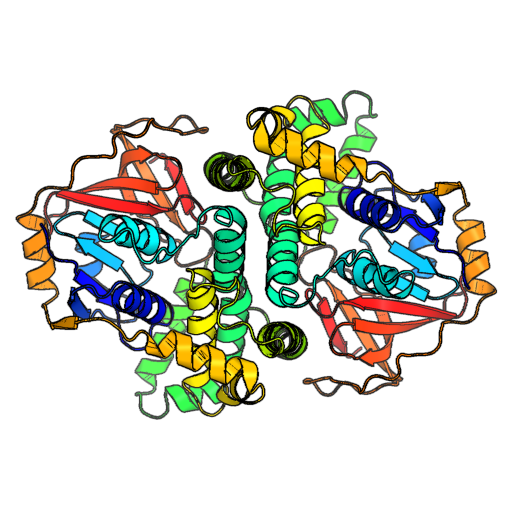284 O O . HIS A 1 297 ? 16.884 17.365 2.51 1 98.49 297 HIS A O 1
ATOM 2290 N N . VAL A 1 298 ? 16.82 16.967 0.346 1 98.71 298 VAL A N 1
ATOM 2291 C CA . VAL A 1 298 ? 15.388 16.695 0.399 1 98.71 298 VAL A CA 1
ATOM 2292 C C . VAL A 1 298 ? 15.143 15.192 0.29 1 98.71 298 VAL A C 1
ATOM 2294 O O . VAL A 1 298 ? 15.578 14.553 -0.671 1 98.71 298 VAL A O 1
ATOM 2297 N N . HIS A 1 299 ? 14.416 14.667 1.226 1 98.48 299 HIS A N 1
ATOM 2298 C CA . HIS A 1 299 ? 14.228 13.23 1.394 1 98.48 299 HIS A CA 1
ATOM 2299 C C . HIS A 1 299 ? 12.815 12.81 1.002 1 98.48 299 HIS A C 1
ATOM 2301 O O . HIS A 1 299 ? 11.841 13.46 1.387 1 98.48 299 HIS A O 1
ATOM 2307 N N . PHE A 1 300 ? 12.707 11.725 0.2 1 97.94 300 PHE A N 1
ATOM 2308 C CA . PHE A 1 300 ? 11.423 11.167 -0.208 1 97.94 300 PHE A CA 1
ATOM 2309 C C . PHE A 1 300 ? 11.374 9.668 0.058 1 97.94 300 PHE A C 1
ATOM 2311 O O . PHE A 1 300 ? 12.376 8.969 -0.109 1 97.94 300 PHE A O 1
ATOM 2318 N N . PRO A 1 301 ? 10.191 9.117 0.503 1 97 301 PRO A N 1
ATOM 2319 C CA . PRO A 1 301 ? 10.071 7.657 0.515 1 97 301 PRO A CA 1
ATOM 2320 C C . PRO A 1 301 ? 10.065 7.054 -0.888 1 97 301 PRO A C 1
ATOM 2322 O O . PRO A 1 301 ? 9.717 7.736 -1.856 1 97 301 PRO A O 1
ATOM 2325 N N . ARG A 1 302 ? 10.356 5.9 -0.965 1 94.23 302 ARG A N 1
ATOM 2326 C CA . ARG A 1 302 ? 10.31 5.219 -2.255 1 94.23 302 ARG A CA 1
ATOM 2327 C C . ARG A 1 302 ? 8.876 4.872 -2.641 1 94.23 302 ARG A C 1
ATOM 2329 O O . ARG A 1 302 ? 8.466 5.089 -3.783 1 94.23 302 ARG A O 1
ATOM 2336 N N . ILE A 1 303 ? 8.218 4.306 -1.68 1 95.11 303 ILE A N 1
ATOM 2337 C CA . ILE A 1 303 ? 6.842 3.901 -1.948 1 95.11 303 ILE A CA 1
ATOM 2338 C C . ILE A 1 303 ? 5.973 5.139 -2.162 1 95.11 303 ILE A C 1
ATOM 2340 O O . ILE A 1 303 ? 5.979 6.059 -1.341 1 95.11 303 ILE A O 1
ATOM 2344 N N . GLY A 1 304 ? 5.317 5.057 -3.3 1 95.42 304 GLY A N 1
ATOM 2345 C CA . GLY A 1 304 ? 4.42 6.156 -3.621 1 95.42 304 GLY A CA 1
ATOM 2346 C C . GLY A 1 304 ? 5.078 7.239 -4.455 1 95.42 304 GLY A C 1
ATOM 2347 O O . GLY A 1 304 ? 4.443 8.239 -4.796 1 95.42 304 GLY A O 1
ATOM 2348 N N . TYR A 1 305 ? 6.323 7.034 -4.775 1 96.77 305 TYR A N 1
ATOM 2349 C CA . TYR A 1 305 ? 7.015 8.048 -5.564 1 96.77 305 TYR A CA 1
ATOM 2350 C C . TYR A 1 305 ? 7.73 7.419 -6.754 1 96.77 305 TYR A C 1
ATOM 2352 O O . TYR A 1 305 ? 7.996 6.215 -6.761 1 96.77 305 TYR A O 1
ATOM 2360 N N . ARG A 1 306 ? 7.919 8.211 -7.735 1 95.78 306 ARG A N 1
ATOM 2361 C CA . ARG A 1 306 ? 8.69 7.789 -8.901 1 95.78 306 ARG A CA 1
ATOM 2362 C C . ARG A 1 306 ? 9.888 8.705 -9.126 1 95.78 306 ARG A C 1
ATOM 2364 O O . ARG A 1 306 ? 9.885 9.858 -8.69 1 95.78 306 ARG A O 1
ATOM 2371 N N . ILE A 1 307 ? 10.882 8.187 -9.621 1 94.73 307 ILE A N 1
ATOM 2372 C CA . ILE A 1 307 ? 12.11 8.899 -9.956 1 94.73 307 ILE A CA 1
ATOM 2373 C C . ILE A 1 307 ? 12.359 8.819 -11.461 1 94.73 307 ILE A C 1
ATOM 2375 O O . ILE A 1 307 ? 12.22 7.753 -12.064 1 94.73 307 ILE A O 1
ATOM 2379 N N . GLU A 1 308 ? 12.664 9.962 -12.037 1 95.69 308 GLU A N 1
ATOM 2380 C CA . GLU A 1 308 ? 12.908 10.066 -13.473 1 95.69 308 GLU A CA 1
ATOM 2381 C C . GLU A 1 308 ? 14.172 10.87 -13.761 1 95.69 308 GLU A C 1
ATOM 2383 O O . GLU A 1 308 ? 14.545 11.751 -12.984 1 95.69 308 GLU A O 1
ATOM 2388 N N . THR A 1 309 ? 14.739 10.537 -14.739 1 90.47 309 THR A N 1
ATOM 2389 C CA . THR A 1 309 ? 15.935 11.262 -15.154 1 90.47 309 THR A CA 1
ATOM 2390 C C . THR A 1 309 ? 15.574 12.656 -15.658 1 90.47 309 THR A C 1
ATOM 2392 O O . THR A 1 309 ? 14.502 12.857 -16.232 1 90.47 309 THR A O 1
ATOM 2395 N N . ARG A 1 310 ? 16.39 13.596 -15.288 1 89.6 310 ARG A N 1
ATOM 2396 C CA . ARG A 1 310 ? 16.278 14.958 -15.801 1 89.6 310 ARG A CA 1
ATOM 2397 C C . ARG A 1 310 ? 17.541 15.367 -16.55 1 89.6 310 ARG A C 1
ATOM 2399 O O . ARG A 1 310 ? 18.628 14.859 -16.269 1 89.6 310 ARG A O 1
ATOM 2406 N N . MET B 1 1 ? -26.901 -30.179 1.443 1 58.63 1 MET B N 1
ATOM 2407 C CA . MET B 1 1 ? -26.193 -28.931 1.173 1 58.63 1 MET B CA 1
ATOM 2408 C C . MET B 1 1 ? -25.679 -28.897 -0.263 1 58.63 1 MET B C 1
ATOM 2410 O O . MET B 1 1 ? -25.29 -29.929 -0.812 1 58.63 1 MET B O 1
ATOM 2414 N N . SER B 1 2 ? -25.878 -27.647 -0.947 1 81.23 2 SER B N 1
ATOM 2415 C CA . SER B 1 2 ? -25.565 -27.6 -2.371 1 81.23 2 SER B CA 1
ATOM 2416 C C . SER B 1 2 ? -24.066 -27.74 -2.613 1 81.23 2 SER B C 1
ATOM 2418 O O . SER B 1 2 ? -23.256 -27.319 -1.785 1 81.23 2 SER B O 1
ATOM 2420 N N . GLU B 1 3 ? -23.448 -28.201 -3.326 1 90.51 3 GLU B N 1
ATOM 2421 C CA . GLU B 1 3 ? -22.052 -28.396 -3.704 1 90.51 3 GLU B CA 1
ATOM 2422 C C . GLU B 1 3 ? -21.403 -27.079 -4.119 1 90.51 3 GLU B C 1
ATOM 2424 O O . GLU B 1 3 ? -22.056 -26.22 -4.717 1 90.51 3 GLU B O 1
ATOM 2429 N N . LEU B 1 4 ? -20.195 -26.842 -3.628 1 89.34 4 LEU B N 1
ATOM 2430 C CA . LEU B 1 4 ? -19.429 -25.672 -4.046 1 89.34 4 LEU B CA 1
ATOM 2431 C C . LEU B 1 4 ? -18.833 -25.881 -5.434 1 89.34 4 LEU B C 1
ATOM 2433 O O . LEU B 1 4 ? -18.182 -26.896 -5.688 1 89.34 4 LEU B O 1
ATOM 2437 N N . ILE B 1 5 ? -19.091 -24.964 -6.274 1 98.13 5 ILE B N 1
ATOM 2438 C CA . ILE B 1 5 ? -18.612 -25.04 -7.65 1 98.13 5 ILE B CA 1
ATOM 2439 C C . ILE B 1 5 ? -17.79 -23.797 -7.979 1 98.13 5 ILE B C 1
ATOM 2441 O O . ILE B 1 5 ? -18.28 -22.671 -7.859 1 98.13 5 ILE B O 1
ATOM 2445 N N . LEU B 1 6 ? -16.499 -23.954 -8.212 1 97.51 6 LEU B N 1
ATOM 2446 C CA . LEU B 1 6 ? -15.623 -22.834 -8.542 1 97.51 6 LEU B CA 1
ATOM 2447 C C . LEU B 1 6 ? -15.432 -22.72 -10.05 1 97.51 6 LEU B C 1
ATOM 2449 O O . LEU B 1 6 ? -14.975 -23.666 -10.696 1 97.51 6 LEU B O 1
ATOM 2453 N N . HIS B 1 7 ? -15.999 -21.588 -10.694 1 97.47 7 HIS B N 1
ATOM 2454 C CA . HIS B 1 7 ? -15.763 -21.222 -12.086 1 97.47 7 HIS B CA 1
ATOM 2455 C C . HIS B 1 7 ? -14.435 -20.49 -12.246 1 97.47 7 HIS B C 1
ATOM 2457 O O . HIS B 1 7 ? -14.257 -19.395 -11.708 1 97.47 7 HIS B O 1
ATOM 2463 N N . HIS B 1 8 ? -13.386 -21.041 -12.889 1 95.09 8 HIS B N 1
ATOM 2464 C CA . HIS B 1 8 ? -12.028 -20.513 -12.853 1 95.09 8 HIS B CA 1
ATOM 2465 C C . HIS B 1 8 ? -11.212 -21.008 -14.043 1 95.09 8 HIS B C 1
ATOM 2467 O O . HIS B 1 8 ? -11.74 -21.697 -14.919 1 95.09 8 HIS B O 1
ATOM 2473 N N . TYR B 1 9 ? -10.192 -20.448 -14.118 1 93.05 9 TYR B N 1
ATOM 2474 C CA . TYR B 1 9 ? -9.242 -21.002 -15.075 1 93.05 9 TYR B CA 1
ATOM 2475 C C . TYR B 1 9 ? -7.833 -21.023 -14.495 1 93.05 9 TYR B C 1
ATOM 2477 O O . TYR B 1 9 ? -7.516 -20.249 -13.589 1 93.05 9 TYR B O 1
ATOM 2485 N N . PRO B 1 10 ? -6.88 -21.921 -14.771 1 91.95 10 PRO B N 1
ATOM 2486 C CA . PRO B 1 10 ? -5.679 -22.3 -14.022 1 91.95 10 PRO B CA 1
ATOM 2487 C C . PRO B 1 10 ? -4.717 -21.132 -13.82 1 91.95 10 PRO B C 1
ATOM 2489 O O . PRO B 1 10 ? -4.124 -20.994 -12.747 1 91.95 10 PRO B O 1
ATOM 2492 N N . THR B 1 11 ? -4.6 -20.262 -14.683 1 92.25 11 THR B N 1
ATOM 2493 C CA . THR B 1 11 ? -3.555 -19.251 -14.571 1 92.25 11 THR B CA 1
ATOM 2494 C C . THR B 1 11 ? -4.091 -17.991 -13.897 1 92.25 11 THR B C 1
ATOM 2496 O O . THR B 1 11 ? -3.376 -16.995 -13.772 1 92.25 11 THR B O 1
ATOM 2499 N N . SER B 1 12 ? -5.295 -18.067 -13.473 1 94.29 12 SER B N 1
ATOM 2500 C CA . SER B 1 12 ? -5.91 -16.913 -12.825 1 94.29 12 SER B CA 1
ATOM 2501 C C . SER B 1 12 ? -5.399 -16.743 -11.398 1 94.29 12 SER B C 1
ATOM 2503 O O . SER B 1 12 ? -5.548 -17.644 -10.569 1 94.29 12 SER B O 1
ATOM 2505 N N . LEU B 1 13 ? -4.797 -15.642 -11.173 1 95.22 13 LEU B N 1
ATOM 2506 C CA . LEU B 1 13 ? -4.205 -15.387 -9.865 1 95.22 13 LEU B CA 1
ATOM 2507 C C . LEU B 1 13 ? -5.273 -15.382 -8.777 1 95.22 13 LEU B C 1
ATOM 2509 O O . LEU B 1 13 ? -5.079 -15.963 -7.707 1 95.22 13 LEU B O 1
ATOM 2513 N N . PHE B 1 14 ? -6.395 -14.803 -9.067 1 98.43 14 PHE B N 1
ATOM 2514 C CA . PHE B 1 14 ? -7.445 -14.762 -8.056 1 98.43 14 PHE B CA 1
ATOM 2515 C C . PHE B 1 14 ? -8.122 -16.121 -7.923 1 98.43 14 PHE B C 1
ATOM 2517 O O . PHE B 1 14 ? -8.66 -16.451 -6.865 1 98.43 14 PHE B O 1
ATOM 2524 N N . ALA B 1 15 ? -8.142 -16.863 -8.935 1 98.51 15 ALA B N 1
ATOM 2525 C CA . ALA B 1 15 ? -8.61 -18.24 -8.798 1 98.51 15 ALA B CA 1
ATOM 2526 C C . ALA B 1 15 ? -7.679 -19.05 -7.9 1 98.51 15 ALA B C 1
ATOM 2528 O O . ALA B 1 15 ? -8.133 -19.897 -7.128 1 98.51 15 ALA B O 1
ATOM 2529 N N . GLU B 1 16 ? -6.429 -18.718 -8.159 1 98.4 16 GLU B N 1
ATOM 2530 C CA . GLU B 1 16 ? -5.508 -19.427 -7.275 1 98.4 16 GLU B CA 1
ATOM 2531 C C . GLU B 1 16 ? -5.767 -19.077 -5.813 1 98.4 16 GLU B C 1
ATOM 2533 O O . GLU B 1 16 ? -5.741 -19.952 -4.945 1 98.4 16 GLU B O 1
ATOM 2538 N N . LYS B 1 17 ? -5.878 -17.909 -5.57 1 98.75 17 LYS B N 1
ATOM 2539 C CA . LYS B 1 17 ? -6.247 -17.509 -4.216 1 98.75 17 LYS B CA 1
ATOM 2540 C C . LYS B 1 17 ? -7.463 -18.289 -3.724 1 98.75 17 LYS B C 1
ATOM 2542 O O . LYS B 1 17 ? -7.463 -18.811 -2.608 1 98.75 17 LYS B O 1
ATOM 2547 N N . ALA B 1 18 ? -8.499 -18.346 -4.508 1 98.75 18 ALA B N 1
ATOM 2548 C CA . ALA B 1 18 ? -9.717 -19.055 -4.125 1 98.75 18 ALA B CA 1
ATOM 2549 C C . ALA B 1 18 ? -9.439 -20.538 -3.892 1 98.75 18 ALA B C 1
ATOM 2551 O O . ALA B 1 18 ? -9.964 -21.134 -2.949 1 98.75 18 ALA B O 1
ATOM 2552 N N . ARG B 1 19 ? -8.756 -21.043 -4.701 1 98.73 19 ARG B N 1
ATOM 2553 C CA . ARG B 1 19 ? -8.437 -22.458 -4.542 1 98.73 19 ARG B CA 1
ATOM 2554 C C . ARG B 1 19 ? -7.665 -22.703 -3.25 1 98.73 19 ARG B C 1
ATOM 2556 O O . ARG B 1 19 ? -7.914 -23.685 -2.548 1 98.73 19 ARG B O 1
ATOM 2563 N N . LEU B 1 20 ? -6.795 -21.842 -3.072 1 98.72 20 LEU B N 1
ATOM 2564 C CA . LEU B 1 20 ? -6.056 -21.981 -1.822 1 98.72 20 LEU B CA 1
ATOM 2565 C C . LEU B 1 20 ? -6.984 -21.827 -0.622 1 98.72 20 LEU B C 1
ATOM 2567 O O . LEU B 1 20 ? -6.823 -22.519 0.386 1 98.72 20 LEU B O 1
ATOM 2571 N N . MET B 1 21 ? -7.799 -20.997 -0.716 1 98.67 21 MET B N 1
ATOM 2572 C CA . MET B 1 21 ? -8.781 -20.829 0.351 1 98.67 21 MET B CA 1
ATOM 2573 C C . MET B 1 21 ? -9.588 -22.107 0.554 1 98.67 21 MET B C 1
ATOM 2575 O O . MET B 1 21 ? -9.844 -22.511 1.69 1 98.67 21 MET B O 1
ATOM 2579 N N . LEU B 1 22 ? -10.058 -22.622 -0.528 1 98.46 22 LEU B N 1
ATOM 2580 C CA . LEU B 1 22 ? -10.796 -23.879 -0.453 1 98.46 22 LEU B CA 1
ATOM 2581 C C . LEU B 1 22 ? -9.943 -24.974 0.178 1 98.46 22 LEU B C 1
ATOM 2583 O O . LEU B 1 22 ? -10.431 -25.749 1.004 1 98.46 22 LEU B O 1
ATOM 2587 N N . GLY B 1 23 ? -8.699 -24.971 -0.217 1 96.57 23 GLY B N 1
ATOM 2588 C CA . GLY B 1 23 ? -7.788 -25.924 0.395 1 96.57 23 GLY B CA 1
ATOM 2589 C C . GLY B 1 23 ? -7.594 -25.694 1.882 1 96.57 23 GLY B C 1
ATOM 2590 O O . GLY B 1 23 ? -7.586 -26.645 2.667 1 96.57 23 GLY B O 1
ATOM 2591 N N . PHE B 1 24 ? -7.393 -24.574 2.213 1 98.34 24 PHE B N 1
ATOM 2592 C CA . PHE B 1 24 ? -7.204 -24.179 3.604 1 98.34 24 PHE B CA 1
ATOM 2593 C C . PHE B 1 24 ? -8.38 -24.635 4.46 1 98.34 24 PHE B C 1
ATOM 2595 O O . PHE B 1 24 ? -8.192 -25.094 5.588 1 98.34 24 PHE B O 1
ATOM 2602 N N . LYS B 1 25 ? -9.519 -24.571 3.751 1 97.64 25 LYS B N 1
ATOM 2603 C CA . LYS B 1 25 ? -10.725 -24.971 4.472 1 97.64 25 LYS B CA 1
ATOM 2604 C C . LYS B 1 25 ? -10.973 -26.47 4.338 1 97.64 25 LYS B C 1
ATOM 2606 O O . LYS B 1 25 ? -11.88 -27.014 4.973 1 97.64 25 LYS B O 1
ATOM 2611 N N . GLY B 1 26 ? -10.147 -27.082 3.647 1 96.5 26 GLY B N 1
ATOM 2612 C CA . GLY B 1 26 ? -10.32 -28.51 3.433 1 96.5 26 GLY B CA 1
ATOM 2613 C C . GLY B 1 26 ? -11.656 -28.861 2.806 1 96.5 26 GLY B C 1
ATOM 2614 O O . GLY B 1 26 ? -12.289 -29.847 3.192 1 96.5 26 GLY B O 1
ATOM 2615 N N . LEU B 1 27 ? -12.134 -28.195 1.911 1 96.48 27 LEU B N 1
ATOM 2616 C CA . LEU B 1 27 ? -13.468 -28.35 1.342 1 96.48 27 LEU B CA 1
ATOM 2617 C C . LEU B 1 27 ? -13.408 -29.093 0.011 1 96.48 27 LEU B C 1
ATOM 2619 O O . LEU B 1 27 ? -12.408 -29.011 -0.705 1 96.48 27 LEU B O 1
ATOM 2623 N N . ALA B 1 28 ? -14.307 -29.621 -0.205 1 94 28 ALA B N 1
ATOM 2624 C CA . ALA B 1 28 ? -14.502 -30.255 -1.507 1 94 28 ALA B CA 1
ATOM 2625 C C . ALA B 1 28 ? -15.327 -29.364 -2.432 1 94 28 ALA B C 1
ATOM 2627 O O . ALA B 1 28 ? -16.284 -28.721 -1.994 1 94 28 ALA B O 1
ATOM 2628 N N . TRP B 1 29 ? -14.957 -29.468 -3.636 1 90.82 29 TRP B N 1
ATOM 2629 C CA . TRP B 1 29 ? -15.649 -28.568 -4.552 1 90.82 29 TRP B CA 1
ATOM 2630 C C . TRP B 1 29 ? -15.587 -29.094 -5.982 1 90.82 29 TRP B C 1
ATOM 2632 O O . TRP B 1 29 ? -14.862 -30.049 -6.268 1 90.82 29 TRP B O 1
ATOM 2642 N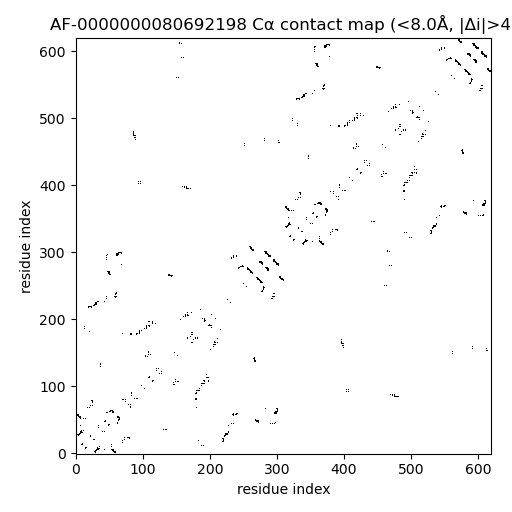 N . ARG B 1 30 ? -16.393 -28.476 -6.787 1 97.2 30 ARG B N 1
ATOM 2643 C CA . ARG B 1 30 ? -16.438 -28.834 -8.201 1 97.2 30 ARG B CA 1
ATOM 2644 C C . ARG B 1 30 ? -15.789 -27.755 -9.061 1 97.2 30 ARG B C 1
ATOM 2646 O O . ARG B 1 30 ? -15.971 -26.561 -8.81 1 97.2 30 ARG B O 1
ATOM 2653 N N . SER B 1 31 ? -15.188 -28.251 -9.939 1 97.05 31 SER B N 1
ATOM 2654 C CA . SER B 1 31 ? -14.36 -27.384 -10.77 1 97.05 31 SER B CA 1
ATOM 2655 C C . SER B 1 31 ? -14.981 -27.181 -12.148 1 97.05 31 SER B C 1
ATOM 2657 O O . SER B 1 31 ? -15.223 -28.147 -12.874 1 97.05 31 SER B O 1
ATOM 2659 N N . VAL B 1 32 ? -15.289 -25.986 -12.482 1 91.73 32 VAL B N 1
ATOM 2660 C CA . VAL B 1 32 ? -15.737 -25.624 -13.823 1 91.73 32 VAL B CA 1
ATOM 2661 C C . VAL B 1 32 ? -14.686 -24.749 -14.501 1 91.73 32 VAL B C 1
ATOM 2663 O O . VAL B 1 32 ? -14.457 -23.61 -14.087 1 91.73 32 VAL B O 1
ATOM 2666 N N . THR B 1 33 ? -14.029 -25.133 -15.472 1 96.76 33 THR B N 1
ATOM 2667 C CA . THR B 1 33 ? -13.058 -24.342 -16.218 1 96.76 33 THR B CA 1
ATOM 2668 C C . THR B 1 33 ? -13.758 -23.442 -17.232 1 96.76 33 THR B C 1
ATOM 2670 O O . THR B 1 33 ? -14.538 -23.919 -18.059 1 96.76 33 THR B O 1
ATOM 2673 N N . ILE B 1 34 ? -13.547 -22.176 -17.191 1 88.87 34 ILE B N 1
ATOM 2674 C CA . ILE B 1 34 ? -14.233 -21.241 -18.076 1 88.87 34 ILE B CA 1
ATOM 2675 C C . ILE B 1 34 ? -13.212 -20.49 -18.926 1 88.87 34 ILE B C 1
ATOM 2677 O O . ILE B 1 34 ? -12.02 -20.475 -18.607 1 88.87 34 ILE B O 1
ATOM 2681 N N . PRO B 1 35 ? -13.519 -20.021 -19.9 1 93.04 35 PRO B N 1
ATOM 2682 C CA . PRO B 1 35 ? -12.552 -19.284 -20.717 1 93.04 35 PRO B CA 1
ATOM 2683 C C . PRO B 1 35 ? -11.897 -18.131 -19.96 1 93.04 35 PRO B C 1
ATOM 2685 O O . PRO B 1 35 ? -12.545 -17.483 -19.133 1 93.04 35 PRO B O 1
ATOM 2688 N N . SER B 1 36 ? -10.881 -17.752 -20.408 1 92.32 36 SER B N 1
ATOM 2689 C CA . SER B 1 36 ? -10.105 -16.736 -19.706 1 92.32 36 SER B CA 1
ATOM 2690 C C . SER B 1 36 ? -10.39 -15.343 -20.258 1 92.32 36 SER B C 1
ATOM 2692 O O . SER B 1 36 ? -10.041 -14.339 -19.633 1 92.32 36 SER B O 1
ATOM 2694 N N . ILE B 1 37 ? -10.738 -15.292 -21.424 1 94.9 37 ILE B N 1
ATOM 2695 C CA . ILE B 1 37 ? -11.091 -14.018 -22.041 1 94.9 37 ILE B CA 1
ATOM 2696 C C . ILE B 1 37 ? -12.564 -14.029 -22.443 1 94.9 37 ILE B C 1
ATOM 2698 O O . ILE B 1 37 ? -13.189 -15.09 -22.504 1 94.9 37 ILE B O 1
ATOM 2702 N N . MET B 1 38 ? -13.249 -12.922 -22.701 1 89.44 38 MET B N 1
ATOM 2703 C CA . MET B 1 38 ? -14.609 -12.816 -23.221 1 89.44 38 MET B CA 1
ATOM 2704 C C . MET B 1 38 ? -14.682 -13.317 -24.659 1 89.44 38 MET B C 1
ATOM 2706 O O . MET B 1 38 ? -13.708 -13.217 -25.407 1 89.44 38 MET B O 1
ATOM 2710 N N . PRO B 1 39 ? -15.547 -13.967 -24.859 1 91.92 39 PRO B N 1
ATOM 2711 C CA . PRO B 1 39 ? -16.816 -14.12 -24.143 1 91.92 39 PRO B CA 1
ATOM 2712 C C . PRO B 1 39 ? -16.833 -15.343 -23.228 1 91.92 39 PRO B C 1
ATOM 2714 O O . PRO B 1 39 ? -16.062 -16.284 -23.434 1 91.92 39 PRO B O 1
ATOM 2717 N N . LYS B 1 40 ? -17.781 -15.213 -22.232 1 89.98 40 LYS B N 1
ATOM 2718 C CA . LYS B 1 40 ? -18.018 -16.302 -21.289 1 89.98 40 LYS B CA 1
ATOM 2719 C C . LYS B 1 40 ? -19.512 -16.55 -21.101 1 89.98 40 LYS B C 1
ATOM 2721 O O . LYS B 1 40 ? -20.059 -16.292 -20.026 1 89.98 40 LYS B O 1
ATOM 2726 N N . PRO B 1 41 ? -20.104 -17.029 -22.191 1 91.66 41 PRO B N 1
ATOM 2727 C CA . PRO B 1 41 ? -21.568 -17.044 -22.244 1 91.66 41 PRO B CA 1
ATOM 2728 C C . PRO B 1 41 ? -22.193 -17.826 -21.092 1 91.66 41 PRO B C 1
ATOM 2730 O O . PRO B 1 41 ? -23.229 -17.423 -20.556 1 91.66 41 PRO B O 1
ATOM 2733 N N . ASP B 1 42 ? -21.53 -18.864 -20.833 1 88.56 42 ASP B N 1
ATOM 2734 C CA . ASP B 1 42 ? -22.115 -19.683 -19.775 1 88.56 42 ASP B CA 1
ATOM 2735 C C . ASP B 1 42 ? -21.995 -18.994 -18.418 1 88.56 42 ASP B C 1
ATOM 2737 O O . ASP B 1 42 ? -22.919 -19.048 -17.604 1 88.56 42 ASP B O 1
ATOM 2741 N N . LEU B 1 43 ? -20.754 -18.553 -18.168 1 93.87 43 LEU B N 1
ATOM 2742 C CA . LEU B 1 43 ? -20.605 -17.797 -16.929 1 93.87 43 LEU B CA 1
ATOM 2743 C C . LEU B 1 43 ? -21.575 -16.621 -16.89 1 93.87 43 LEU B C 1
ATOM 2745 O O . LEU B 1 43 ? -22.143 -16.314 -15.839 1 93.87 43 LEU B O 1
ATOM 2749 N N . THR B 1 44 ? -21.918 -15.88 -17.898 1 91.8 44 THR B N 1
ATOM 2750 C CA . THR B 1 44 ? -22.793 -14.717 -17.993 1 91.8 44 THR B CA 1
ATOM 2751 C C . THR B 1 44 ? -24.236 -15.098 -17.673 1 91.8 44 THR B C 1
ATOM 2753 O O . THR B 1 44 ? -24.977 -14.306 -17.088 1 91.8 44 THR B O 1
ATOM 2756 N N . ALA B 1 45 ? -24.366 -16.239 -18.193 1 96.55 45 ALA B N 1
ATOM 2757 C CA . ALA B 1 45 ? -25.719 -16.699 -17.893 1 96.55 45 ALA B CA 1
ATOM 2758 C C . ALA B 1 45 ? -25.963 -16.739 -16.387 1 96.55 45 ALA B C 1
ATOM 2760 O O . ALA B 1 45 ? -27.064 -16.433 -15.922 1 96.55 45 ALA B O 1
ATOM 2761 N N . LEU B 1 46 ? -24.953 -17.072 -15.655 1 87.55 46 LEU B N 1
ATOM 2762 C CA . LEU B 1 46 ? -25.066 -17.174 -14.204 1 87.55 46 LEU B CA 1
ATOM 2763 C C . LEU B 1 46 ? -24.951 -15.801 -13.552 1 87.55 46 LEU B C 1
ATOM 2765 O O . LEU B 1 46 ? -25.685 -15.492 -12.61 1 87.55 46 LEU B O 1
ATOM 2769 N N . THR B 1 47 ? -24.011 -14.849 -14.182 1 94.55 47 THR B N 1
ATOM 2770 C CA . THR B 1 47 ? -23.647 -13.652 -13.432 1 94.55 47 THR B CA 1
ATOM 2771 C C . THR B 1 47 ? -24.327 -12.418 -14.019 1 94.55 47 THR B C 1
ATOM 2773 O O . THR B 1 47 ? -24.414 -11.379 -13.362 1 94.55 47 THR B O 1
ATOM 2776 N N . GLY B 1 48 ? -24.777 -12.572 -15.135 1 87.98 48 GLY B N 1
ATOM 2777 C CA . GLY B 1 48 ? -25.439 -11.466 -15.807 1 87.98 48 GLY B CA 1
ATOM 2778 C C . GLY B 1 48 ? -24.469 -10.459 -16.396 1 87.98 48 GLY B C 1
ATOM 2779 O O . GLY B 1 48 ? -24.862 -9.348 -16.758 1 87.98 48 GLY B O 1
ATOM 2780 N N . GLY B 1 49 ? -23.2 -10.903 -16.479 1 92.23 49 GLY B N 1
ATOM 2781 C CA . GLY B 1 49 ? -22.263 -10.026 -17.164 1 92.23 49 GLY B CA 1
ATOM 2782 C C . GLY B 1 49 ? -21 -9.762 -16.367 1 92.23 49 GLY B C 1
ATOM 2783 O O . GLY B 1 49 ? -20.088 -9.085 -16.846 1 92.23 49 GLY B O 1
ATOM 2784 N N . TYR B 1 50 ? -20.819 -10.33 -15.143 1 93.93 50 TYR B N 1
ATOM 2785 C CA . TYR B 1 50 ? -19.622 -10.203 -14.32 1 93.93 50 TYR B CA 1
ATOM 2786 C C . TYR B 1 50 ? -18.406 -10.786 -15.03 1 93.93 50 TYR B C 1
ATOM 2788 O O . TYR B 1 50 ? -18.388 -11.972 -15.369 1 93.93 50 TYR B O 1
ATOM 2796 N N . ARG B 1 51 ? -17.622 -9.952 -15.113 1 92.33 51 ARG B N 1
ATOM 2797 C CA . ARG B 1 51 ? -16.555 -10.306 -16.043 1 92.33 51 ARG B CA 1
ATOM 2798 C C . ARG B 1 51 ? -15.394 -10.975 -15.315 1 92.33 51 ARG B C 1
ATOM 2800 O O . ARG B 1 51 ? -14.658 -11.768 -15.907 1 92.33 51 ARG B O 1
ATOM 2807 N N . ARG B 1 52 ? -15.12 -10.689 -14.123 1 95.58 52 ARG B N 1
ATOM 2808 C CA . ARG B 1 52 ? -13.95 -11.154 -13.386 1 95.58 52 ARG B CA 1
ATOM 2809 C C . ARG B 1 52 ? -14.076 -12.633 -13.034 1 95.58 52 ARG B C 1
ATOM 2811 O O . ARG B 1 52 ? -15.182 -13.177 -13.005 1 95.58 52 ARG B O 1
ATOM 2818 N N . THR B 1 53 ? -13.05 -13.182 -12.822 1 96.71 53 THR B N 1
ATOM 2819 C CA . THR B 1 53 ? -12.898 -14.565 -12.384 1 96.71 53 THR B CA 1
ATOM 2820 C C . THR B 1 53 ? -12.009 -14.646 -11.146 1 96.71 53 THR B C 1
ATOM 2822 O O . THR B 1 53 ? -11.029 -13.906 -11.03 1 96.71 53 THR B O 1
ATOM 2825 N N . PRO B 1 54 ? -12.219 -15.409 -10.218 1 97.86 54 PRO B N 1
ATOM 2826 C CA . PRO B 1 54 ? -13.149 -16.541 -10.202 1 97.86 54 PRO B CA 1
ATOM 2827 C C . PRO B 1 54 ? -14.542 -16.154 -9.71 1 97.86 54 PRO B C 1
ATOM 2829 O O . PRO B 1 54 ? -14.745 -15.03 -9.243 1 97.86 54 PRO B O 1
ATOM 2832 N N . VAL B 1 55 ? -15.45 -17.116 -9.905 1 98.25 55 VAL B N 1
ATOM 2833 C CA . VAL B 1 55 ? -16.8 -17.04 -9.358 1 98.25 55 VAL B CA 1
ATOM 2834 C C . VAL B 1 55 ? -17.135 -18.336 -8.623 1 98.25 55 VAL B C 1
ATOM 2836 O O . VAL B 1 55 ? -16.846 -19.429 -9.116 1 98.25 55 VAL B O 1
ATOM 2839 N N . LEU B 1 56 ? -17.73 -18.189 -7.413 1 97.02 56 LEU B N 1
ATOM 2840 C CA . LEU B 1 56 ? -18.127 -19.35 -6.623 1 97.02 56 LEU B CA 1
ATOM 2841 C C . LEU B 1 56 ? -19.64 -19.541 -6.66 1 97.02 56 LEU B C 1
ATOM 2843 O O . LEU B 1 56 ? -20.395 -18.604 -6.393 1 97.02 56 LEU B O 1
ATOM 2847 N N . GLN B 1 57 ? -19.995 -20.689 -7.114 1 98.42 57 GLN B N 1
ATOM 2848 C CA . GLN B 1 57 ? -21.405 -21.039 -7.247 1 98.42 57 GLN B CA 1
ATOM 2849 C C . GLN B 1 57 ? -21.817 -22.07 -6.2 1 98.42 57 GLN B C 1
ATOM 2851 O O . GLN B 1 57 ? -21.092 -23.036 -5.953 1 98.42 57 GLN B O 1
ATOM 2856 N N . ALA B 1 58 ? -22.863 -21.929 -5.491 1 93.43 58 ALA B N 1
ATOM 2857 C CA . ALA B 1 58 ? -23.532 -22.905 -4.635 1 93.43 58 ALA B CA 1
ATOM 2858 C C . ALA B 1 58 ? -25.026 -22.971 -4.942 1 93.43 58 ALA B C 1
ATOM 2860 O O . ALA B 1 58 ? -25.804 -22.15 -4.451 1 93.43 58 ALA B O 1
ATOM 2861 N N . GLY B 1 59 ? -25.301 -24.014 -5.759 1 84.81 59 GLY B N 1
ATOM 2862 C CA . GLY B 1 59 ? -26.661 -24.06 -6.271 1 84.81 59 GLY B CA 1
ATOM 2863 C C . GLY B 1 59 ? -27.003 -22.882 -7.163 1 84.81 59 GLY B C 1
ATOM 2864 O O . GLY B 1 59 ? -26.291 -22.601 -8.13 1 84.81 59 GLY B O 1
ATOM 2865 N N . ALA B 1 60 ? -27.872 -22.1 -6.751 1 90.72 60 ALA B N 1
ATOM 2866 C CA . ALA B 1 60 ? -28.325 -20.969 -7.557 1 90.72 60 ALA B CA 1
ATOM 2867 C C . ALA B 1 60 ? -27.749 -19.657 -7.033 1 90.72 60 ALA B C 1
ATOM 2869 O O . ALA B 1 60 ? -28.126 -18.578 -7.496 1 90.72 60 ALA B O 1
ATOM 2870 N N . ASP B 1 61 ? -26.941 -19.664 -6.08 1 96.55 61 ASP B N 1
ATOM 2871 C CA . ASP B 1 61 ? -26.251 -18.487 -5.56 1 96.55 61 ASP B CA 1
ATOM 2872 C C . ASP B 1 61 ? -24.852 -18.361 -6.159 1 96.55 61 ASP B C 1
ATOM 2874 O O . ASP B 1 61 ? -24.05 -19.294 -6.078 1 96.55 61 ASP B O 1
ATOM 2878 N N . ILE B 1 62 ? -24.482 -17.215 -6.659 1 97.72 62 ILE B N 1
ATOM 2879 C CA . ILE B 1 62 ? -23.253 -16.948 -7.398 1 97.72 62 ILE B CA 1
ATOM 2880 C C . ILE B 1 62 ? -22.456 -15.851 -6.695 1 97.72 62 ILE B C 1
ATOM 2882 O O . ILE B 1 62 ? -22.908 -14.707 -6.605 1 97.72 62 ILE B O 1
ATOM 2886 N N . TYR B 1 63 ? -21.463 -16.092 -6.249 1 98.16 63 TYR B N 1
ATOM 2887 C CA . TYR B 1 63 ? -20.671 -15.16 -5.454 1 98.16 63 TYR B CA 1
ATOM 2888 C C . TYR B 1 63 ? -19.515 -14.593 -6.269 1 98.16 63 TYR B C 1
ATOM 2890 O O . TYR B 1 63 ? -18.62 -15.332 -6.686 1 98.16 63 TYR B O 1
ATOM 2898 N N . CYS B 1 64 ? -19.463 -13.47 -6.336 1 97.39 64 CYS B N 1
ATOM 2899 C CA . CYS B 1 64 ? -18.453 -12.758 -7.111 1 97.39 64 CYS B CA 1
ATOM 2900 C C . CYS B 1 64 ? -17.402 -12.138 -6.197 1 97.39 64 CYS B C 1
ATOM 2902 O O . CYS B 1 64 ? -17.726 -11.649 -5.114 1 97.39 64 CYS B O 1
ATOM 2904 N N . ASP B 1 65 ? -16.314 -12.089 -6.57 1 97.34 65 ASP B N 1
ATOM 2905 C CA . ASP B 1 65 ? -15.168 -11.486 -5.896 1 97.34 65 ASP B CA 1
ATOM 2906 C C . ASP B 1 65 ? -14.679 -12.368 -4.749 1 97.34 65 ASP B C 1
ATOM 2908 O O . ASP B 1 65 ? -15.474 -12.818 -3.922 1 97.34 65 ASP B O 1
ATOM 2912 N N . THR B 1 66 ? -13.211 -12.501 -4.77 1 97.31 66 THR B N 1
ATOM 2913 C CA . THR B 1 66 ? -12.635 -13.456 -3.83 1 97.31 66 THR B CA 1
ATOM 2914 C C . THR B 1 66 ? -12.844 -12.992 -2.391 1 97.31 66 THR B C 1
ATOM 2916 O O . THR B 1 66 ? -12.848 -13.806 -1.465 1 97.31 66 THR B O 1
ATOM 2919 N N . ALA B 1 67 ? -12.974 -11.764 -2.144 1 96.38 67 ALA B N 1
ATOM 2920 C CA . ALA B 1 67 ? -13.257 -11.269 -0.799 1 96.38 67 ALA B CA 1
ATOM 2921 C C . ALA B 1 67 ? -14.552 -11.867 -0.257 1 96.38 67 ALA B C 1
ATOM 2923 O O . ALA B 1 67 ? -14.615 -12.28 0.903 1 96.38 67 ALA B O 1
ATOM 2924 N N . LEU B 1 68 ? -15.571 -11.777 -1.148 1 97.56 68 LEU B N 1
ATOM 2925 C CA . LEU B 1 68 ? -16.858 -12.306 -0.709 1 97.56 68 LEU B CA 1
ATOM 2926 C C . LEU B 1 68 ? -16.831 -13.83 -0.659 1 97.56 68 LEU B C 1
ATOM 2928 O O . LEU B 1 68 ? -17.49 -14.439 0.187 1 97.56 68 LEU B O 1
ATOM 2932 N N . MET B 1 69 ? -16.08 -14.421 -1.489 1 98.03 69 MET B N 1
ATOM 2933 C CA . MET B 1 69 ? -15.941 -15.873 -1.436 1 98.03 69 MET B CA 1
ATOM 2934 C C . MET B 1 69 ? -15.379 -16.317 -0.09 1 98.03 69 MET B C 1
ATOM 2936 O O . MET B 1 69 ? -15.807 -17.332 0.463 1 98.03 69 MET B O 1
ATOM 2940 N N . ALA B 1 70 ? -14.425 -15.575 0.363 1 97.88 70 ALA B N 1
ATOM 2941 C CA . ALA B 1 70 ? -13.845 -15.92 1.658 1 97.88 70 ALA B CA 1
ATOM 2942 C C . ALA B 1 70 ? -14.909 -15.923 2.752 1 97.88 70 ALA B C 1
ATOM 2944 O O . ALA B 1 70 ? -14.929 -16.813 3.605 1 97.88 70 ALA B O 1
ATOM 2945 N N . ARG B 1 71 ? -15.7 -15.015 2.668 1 96.33 71 ARG B N 1
ATOM 2946 C CA . ARG B 1 71 ? -16.755 -14.954 3.675 1 96.33 71 ARG B CA 1
ATOM 2947 C C . ARG B 1 71 ? -17.741 -16.106 3.506 1 96.33 71 ARG B C 1
ATOM 2949 O O . ARG B 1 71 ? -18.191 -16.694 4.491 1 96.33 71 ARG B O 1
ATOM 2956 N N . ARG B 1 72 ? -18.055 -16.368 2.325 1 95.64 72 ARG B N 1
ATOM 2957 C CA . ARG B 1 72 ? -18.971 -17.478 2.082 1 95.64 72 ARG B CA 1
ATOM 2958 C C . ARG B 1 72 ? -18.364 -18.799 2.544 1 95.64 72 ARG B C 1
ATOM 2960 O O . ARG B 1 72 ? -19.061 -19.643 3.112 1 95.64 72 ARG B O 1
ATOM 2967 N N . LEU B 1 73 ? -17.095 -18.925 2.256 1 96.04 73 LEU B N 1
ATOM 2968 C CA . LEU B 1 73 ? -16.425 -20.16 2.649 1 96.04 73 LEU B CA 1
ATOM 2969 C C . LEU B 1 73 ? -16.327 -20.266 4.167 1 96.04 73 LEU B C 1
ATOM 2971 O O . LEU B 1 73 ? -16.338 -21.369 4.718 1 96.04 73 LEU B O 1
ATOM 2975 N N . GLU B 1 74 ? -16.163 -19.14 4.846 1 93.63 74 GLU B N 1
ATOM 2976 C CA . GLU B 1 74 ? -16.193 -19.126 6.305 1 93.63 74 GLU B CA 1
ATOM 2977 C C . GLU B 1 74 ? -17.535 -19.625 6.835 1 93.63 74 GLU B C 1
ATOM 2979 O O . GLU B 1 74 ? -17.599 -20.228 7.908 1 93.63 74 GLU B O 1
ATOM 2984 N N . GLN B 1 75 ? -18.583 -19.391 6.01 1 92.18 75 GLN B N 1
ATOM 2985 C CA . GLN B 1 75 ? -19.893 -19.88 6.427 1 92.18 75 GLN B CA 1
ATOM 2986 C C . GLN B 1 75 ? -20.008 -21.388 6.223 1 92.18 75 GLN B C 1
ATOM 2988 O O . GLN B 1 75 ? -20.692 -22.072 6.987 1 92.18 75 GLN B O 1
ATOM 2993 N N . GLU B 1 76 ? -19.308 -21.772 5.344 1 92.07 76 GLU B N 1
ATOM 2994 C CA . GLU B 1 76 ? -19.289 -23.21 5.094 1 92.07 76 GLU B CA 1
ATOM 2995 C C . GLU B 1 76 ? -18.545 -23.953 6.201 1 92.07 76 GLU B C 1
ATOM 2997 O O . GLU B 1 76 ? -19.007 -24.992 6.678 1 92.07 76 GLU B O 1
ATOM 3002 N N . LYS B 1 77 ? -17.44 -23.362 6.472 1 93.44 77 LYS B N 1
ATOM 3003 C CA . LYS B 1 77 ? -16.586 -23.925 7.514 1 93.44 77 LYS B CA 1
ATOM 3004 C C . LYS B 1 77 ? -15.887 -22.824 8.305 1 93.44 77 LYS B C 1
ATOM 3006 O O . LYS B 1 77 ? -14.974 -22.169 7.796 1 93.44 77 LYS B O 1
ATOM 3011 N N . ALA B 1 78 ? -16.317 -22.681 9.545 1 91.04 78 ALA B N 1
ATOM 3012 C CA . ALA B 1 78 ? -15.943 -21.501 10.32 1 91.04 78 ALA B CA 1
ATOM 3013 C C . ALA B 1 78 ? -14.462 -21.533 10.688 1 91.04 78 ALA B C 1
ATOM 3015 O O . ALA B 1 78 ? -13.809 -20.489 10.751 1 91.04 78 ALA B O 1
ATOM 3016 N N . SER B 1 79 ? -13.903 -22.841 10.815 1 94.47 79 SER B N 1
ATOM 3017 C CA . SER B 1 79 ? -12.493 -22.954 11.175 1 94.47 79 SER B CA 1
ATOM 3018 C C . SER B 1 79 ? -11.736 -23.827 10.18 1 94.47 79 SER B C 1
ATOM 3020 O O . SER B 1 79 ? -12.266 -24.832 9.7 1 94.47 79 SER B O 1
ATOM 3022 N N . PRO B 1 80 ? -10.589 -23.485 9.87 1 96.19 80 PRO B N 1
ATOM 3023 C CA . PRO B 1 80 ? -9.856 -22.321 10.373 1 96.19 80 PRO B CA 1
ATOM 3024 C C . PRO B 1 80 ? -10.378 -21.003 9.804 1 96.19 80 PRO B C 1
ATOM 3026 O O . PRO B 1 80 ? -11.001 -20.99 8.739 1 96.19 80 PRO B O 1
ATOM 3029 N N . ALA B 1 81 ? -10.023 -19.986 10.498 1 96.91 81 ALA B N 1
ATOM 3030 C CA . ALA B 1 81 ? -10.681 -18.722 10.178 1 96.91 81 ALA B CA 1
ATOM 3031 C C . ALA B 1 81 ? -9.846 -17.901 9.2 1 96.91 81 ALA B C 1
ATOM 3033 O O . ALA B 1 81 ? -8.62 -17.833 9.325 1 96.91 81 ALA B O 1
ATOM 3034 N N . PHE B 1 82 ? -10.505 -17.175 8.415 1 98.2 82 PHE B N 1
ATOM 3035 C CA . PHE B 1 82 ? -9.839 -16.24 7.515 1 98.2 82 PHE B CA 1
ATOM 3036 C C . PHE B 1 82 ? -9.568 -14.914 8.216 1 98.2 82 PHE B C 1
ATOM 3038 O O . PHE B 1 82 ? -8.629 -14.199 7.86 1 98.2 82 PHE B O 1
ATOM 3045 N N . TYR B 1 83 ? -10.424 -14.605 9.112 1 97.47 83 TYR B N 1
ATOM 3046 C CA . TYR B 1 83 ? -10.365 -13.36 9.871 1 97.47 83 TYR B CA 1
ATOM 3047 C C . TYR B 1 83 ? -10.294 -13.637 11.367 1 97.47 83 TYR B C 1
ATOM 3049 O O . TYR B 1 83 ? -11.318 -13.635 12.055 1 97.47 83 TYR B O 1
ATOM 3057 N N . PRO B 1 84 ? -9.137 -13.769 11.865 1 95.41 84 PRO B N 1
ATOM 3058 C CA . PRO B 1 84 ? -9.006 -14.098 13.286 1 95.41 84 PRO B CA 1
ATOM 3059 C C . PRO B 1 84 ? -9.578 -13.015 14.198 1 95.41 84 PRO B C 1
ATOM 3061 O O . PRO B 1 84 ? -9.453 -11.824 13.902 1 95.41 84 PRO B O 1
ATOM 3064 N N . LYS B 1 85 ? -10.119 -13.596 15.177 1 95.11 85 LYS B N 1
ATOM 3065 C CA . LYS B 1 85 ? -10.762 -12.722 16.154 1 95.11 85 LYS B CA 1
ATOM 3066 C C . LYS B 1 85 ? -9.801 -11.641 16.641 1 95.11 85 LYS B C 1
ATOM 3068 O O . LYS B 1 85 ? -8.672 -11.939 17.035 1 95.11 85 LYS B O 1
ATOM 3073 N N . GLY B 1 86 ? -10.276 -10.373 16.505 1 96.48 86 GLY B N 1
ATOM 3074 C CA . GLY B 1 86 ? -9.476 -9.254 16.976 1 96.48 86 GLY B CA 1
ATOM 3075 C C . GLY B 1 86 ? -8.538 -8.703 15.919 1 96.48 86 GLY B C 1
ATOM 3076 O O . GLY B 1 86 ? -7.733 -7.812 16.199 1 96.48 86 GLY B O 1
ATOM 3077 N N . GLN B 1 87 ? -8.614 -9.265 14.8 1 96.81 87 GLN B N 1
ATOM 3078 C CA . GLN B 1 87 ? -7.748 -8.776 13.732 1 96.81 87 GLN B CA 1
ATOM 3079 C C . GLN B 1 87 ? -8.54 -8.531 12.451 1 96.81 87 GLN B C 1
ATOM 3081 O O . GLN B 1 87 ? -7.964 -8.458 11.363 1 96.81 87 GLN B O 1
ATOM 3086 N N . GLU B 1 88 ? -9.79 -8.444 12.606 1 97.37 88 GLU B N 1
ATOM 3087 C CA . GLU B 1 88 ? -10.7 -8.472 11.465 1 97.37 88 GLU B CA 1
ATOM 3088 C C . GLU B 1 88 ? -10.443 -7.296 10.526 1 97.37 88 GLU B C 1
ATOM 3090 O O . GLU B 1 88 ? -10.346 -7.475 9.311 1 97.37 88 GLU B O 1
ATOM 3095 N N . PHE B 1 89 ? -10.248 -6.204 11.116 1 98.32 89 PHE B N 1
ATOM 3096 C CA . PHE B 1 89 ? -10.067 -4.997 10.319 1 98.32 89 PHE B CA 1
ATOM 3097 C C . PHE B 1 89 ? -8.681 -4.969 9.686 1 98.32 89 PHE B C 1
ATOM 3099 O O . PHE B 1 89 ? -8.545 -4.713 8.488 1 98.32 89 PHE B O 1
ATOM 3106 N N . THR B 1 90 ? -7.707 -5.279 10.466 1 98.59 90 THR B N 1
ATOM 3107 C CA . THR B 1 90 ? -6.327 -5.182 10.005 1 98.59 90 THR B CA 1
ATOM 3108 C C . THR B 1 90 ? -6.043 -6.225 8.927 1 98.59 90 THR B C 1
ATOM 3110 O O . THR B 1 90 ? -5.389 -5.928 7.925 1 98.59 90 THR B O 1
ATOM 3113 N N . VAL B 1 91 ? -6.559 -7.367 9.155 1 98.41 91 VAL B N 1
ATOM 3114 C CA . VAL B 1 91 ? -6.339 -8.459 8.212 1 98.41 91 VAL B CA 1
ATOM 3115 C C . VAL B 1 91 ? -7.059 -8.159 6.899 1 98.41 91 VAL B C 1
ATOM 3117 O O . VAL B 1 91 ? -6.482 -8.311 5.819 1 98.41 91 VAL B O 1
ATOM 3120 N N . ALA B 1 92 ? -8.245 -7.704 6.968 1 98.27 92 ALA B N 1
ATOM 3121 C CA . ALA B 1 92 ? -9.011 -7.359 5.773 1 98.27 92 ALA B CA 1
ATOM 3122 C C . ALA B 1 92 ? -8.368 -6.193 5.027 1 98.27 92 ALA B C 1
ATOM 3124 O O . ALA B 1 92 ? -8.363 -6.165 3.794 1 98.27 92 ALA B O 1
ATOM 3125 N N . GLY B 1 93 ? -7.925 -5.27 5.878 1 98.11 93 GLY B N 1
ATOM 3126 C CA . GLY B 1 93 ? -7.288 -4.112 5.272 1 98.11 93 GLY B CA 1
ATOM 3127 C C . GLY B 1 93 ? -6.024 -4.457 4.508 1 98.11 93 GLY B C 1
ATOM 3128 O O . GLY B 1 93 ? -5.822 -3.986 3.386 1 98.11 93 GLY B O 1
ATOM 3129 N N . LEU B 1 94 ? -5.274 -5.242 5.059 1 98.55 94 LEU B N 1
ATOM 3130 C CA . LEU B 1 94 ? -4.054 -5.645 4.369 1 98.55 94 LEU B CA 1
ATOM 3131 C C . LEU B 1 94 ? -4.378 -6.485 3.138 1 98.55 94 LEU B C 1
ATOM 3133 O O . LEU B 1 94 ? -3.719 -6.357 2.103 1 98.55 94 LEU B O 1
ATOM 3137 N N . ALA B 1 95 ? -5.291 -7.347 3.353 1 98.62 95 ALA B N 1
ATOM 3138 C CA . ALA B 1 95 ? -5.679 -8.168 2.21 1 98.62 95 ALA B CA 1
ATOM 3139 C C . ALA B 1 95 ? -6.15 -7.301 1.046 1 98.62 95 ALA B C 1
ATOM 3141 O O . ALA B 1 95 ? -5.791 -7.55 -0.107 1 98.62 95 ALA B O 1
ATOM 3142 N N . ALA B 1 96 ? -6.921 -6.366 1.408 1 97.8 96 ALA B N 1
ATOM 3143 C CA . ALA B 1 96 ? -7.412 -5.452 0.38 1 97.8 96 ALA B CA 1
ATOM 3144 C C . ALA B 1 96 ? -6.258 -4.715 -0.295 1 97.8 96 ALA B C 1
ATOM 3146 O O . ALA B 1 96 ? -6.256 -4.537 -1.515 1 97.8 96 ALA B O 1
ATOM 3147 N N . TRP B 1 97 ? -5.416 -4.249 0.469 1 97.96 97 TRP B N 1
ATOM 3148 C CA . TRP B 1 97 ? -4.23 -3.581 -0.058 1 97.96 97 TRP B CA 1
ATOM 3149 C C . TRP B 1 97 ? -3.44 -4.513 -0.97 1 97.96 97 TRP B C 1
ATOM 3151 O O . TRP B 1 97 ? -3.019 -4.116 -2.059 1 97.96 97 TRP B O 1
ATOM 3161 N N . ALA B 1 98 ? -3.219 -5.714 -0.489 1 98.32 98 ALA B N 1
ATOM 3162 C CA . ALA B 1 98 ? -2.419 -6.657 -1.267 1 98.32 98 ALA B CA 1
ATOM 3163 C C . ALA B 1 98 ? -3.124 -7.031 -2.568 1 98.32 98 ALA B C 1
ATOM 3165 O O . ALA B 1 98 ? -2.493 -7.095 -3.626 1 98.32 98 ALA B O 1
ATOM 3166 N N . ASP B 1 99 ? -4.442 -7.116 -2.582 1 97.89 99 ASP B N 1
ATOM 3167 C CA . ASP B 1 99 ? -5.229 -7.504 -3.749 1 97.89 99 ASP B CA 1
ATOM 3168 C C . ASP B 1 99 ? -5.321 -6.36 -4.755 1 97.89 99 ASP B C 1
ATOM 3170 O O . ASP B 1 99 ? -5.763 -6.557 -5.889 1 97.89 99 ASP B O 1
ATOM 3174 N N . SER B 1 100 ? -4.833 -5.308 -4.238 1 96.48 100 SER B N 1
ATOM 3175 C CA . SER B 1 100 ? -4.928 -4.174 -5.151 1 96.48 100 SER B CA 1
ATOM 3176 C C . SER B 1 100 ? -3.549 -3.619 -5.489 1 96.48 100 SER B C 1
ATOM 3178 O O . SER B 1 100 ? -3.077 -3.758 -6.619 1 96.48 100 SER B O 1
ATOM 3180 N N . VAL B 1 101 ? -3.004 -3.175 -4.554 1 96.51 101 VAL B N 1
ATOM 3181 C CA . VAL B 1 101 ? -1.74 -2.483 -4.786 1 96.51 101 VAL B CA 1
ATOM 3182 C C . VAL B 1 101 ? -0.654 -3.495 -5.142 1 96.51 101 VAL B C 1
ATOM 3184 O O . VAL B 1 101 ? 0.004 -3.37 -6.178 1 96.51 101 VAL B O 1
ATOM 3187 N N . LEU B 1 102 ? -0.434 -4.44 -4.207 1 97.68 102 LEU B N 1
ATOM 3188 C CA . LEU B 1 102 ? 0.592 -5.445 -4.461 1 97.68 102 LEU B CA 1
ATOM 3189 C C . LEU B 1 102 ? 0.297 -6.21 -5.748 1 97.68 102 LEU B C 1
ATOM 3191 O O . LEU B 1 102 ? 1.211 -6.508 -6.521 1 97.68 102 LEU B O 1
ATOM 3195 N N . PHE B 1 103 ? -0.985 -6.398 -5.988 1 97.5 103 PHE B N 1
ATOM 3196 C CA . PHE B 1 103 ? -1.434 -7.086 -7.192 1 97.5 103 PHE B CA 1
ATOM 3197 C C . PHE B 1 103 ? -1.061 -6.294 -8.44 1 97.5 103 PHE B C 1
ATOM 3199 O O . PHE B 1 103 ? -0.479 -6.841 -9.378 1 97.5 103 PHE B O 1
ATOM 3206 N N . MET B 1 104 ? -1.24 -5.134 -8.388 1 96.99 104 MET B N 1
ATOM 3207 C CA . MET B 1 104 ? -0.959 -4.336 -9.578 1 96.99 104 MET B CA 1
ATOM 3208 C C . MET B 1 104 ? 0.543 -4.226 -9.817 1 96.99 104 MET B C 1
ATOM 3210 O O . MET B 1 104 ? 0.989 -4.138 -10.963 1 96.99 104 MET B O 1
ATOM 3214 N N . HIS B 1 105 ? 1.249 -4.142 -8.794 1 97.48 105 HIS B N 1
ATOM 3215 C CA . HIS B 1 105 ? 2.699 -4.191 -8.942 1 97.48 105 HIS B CA 1
ATOM 3216 C C . HIS B 1 105 ? 3.14 -5.48 -9.628 1 97.48 105 HIS B C 1
ATOM 3218 O O . HIS B 1 105 ? 3.945 -5.448 -10.561 1 97.48 105 HIS B O 1
ATOM 3224 N N . ALA B 1 106 ? 2.578 -6.528 -9.145 1 96.6 106 ALA B N 1
ATOM 3225 C CA . ALA B 1 106 ? 2.938 -7.815 -9.736 1 96.6 106 ALA B CA 1
ATOM 3226 C C . ALA B 1 106 ? 2.502 -7.889 -11.197 1 96.6 106 ALA B C 1
ATOM 3228 O O . ALA B 1 106 ? 3.239 -8.397 -12.045 1 96.6 106 ALA B O 1
ATOM 3229 N N . VAL B 1 107 ? 1.336 -7.441 -11.428 1 95.31 107 VAL B N 1
ATOM 3230 C CA . VAL B 1 107 ? 0.833 -7.471 -12.798 1 95.31 107 VAL B CA 1
ATOM 3231 C C . VAL B 1 107 ? 1.761 -6.67 -13.707 1 95.31 107 VAL B C 1
ATOM 3233 O O . VAL B 1 107 ? 2.098 -7.114 -14.807 1 95.31 107 VAL B O 1
ATOM 3236 N N . SER B 1 108 ? 2.088 -5.593 -13.248 1 94.66 108 SER B N 1
ATOM 3237 C CA . SER B 1 108 ? 2.984 -4.779 -14.064 1 94.66 108 SER B CA 1
ATOM 3238 C C . SER B 1 108 ? 4.288 -5.515 -14.354 1 94.66 108 SER B C 1
ATOM 3240 O O . SER B 1 108 ? 4.818 -5.434 -15.464 1 94.66 108 SER B O 1
ATOM 3242 N N . LEU B 1 109 ? 4.878 -6.148 -13.381 1 96.45 109 LEU B N 1
ATOM 3243 C CA . LEU B 1 109 ? 6.118 -6.894 -13.568 1 96.45 109 LEU B CA 1
ATOM 3244 C C . LEU B 1 109 ? 5.914 -8.052 -14.538 1 96.45 109 LEU B C 1
ATOM 3246 O O . LEU B 1 109 ? 6.76 -8.301 -15.4 1 96.45 109 LEU B O 1
ATOM 3250 N N . VAL B 1 110 ? 4.737 -8.847 -14.416 1 92.14 110 VAL B N 1
ATOM 3251 C CA . VAL B 1 110 ? 4.492 -10.033 -15.231 1 92.14 110 VAL B CA 1
ATOM 3252 C C . VAL B 1 110 ? 4.189 -9.619 -16.669 1 92.14 110 VAL B C 1
ATOM 3254 O O . VAL B 1 110 ? 4.541 -10.329 -17.613 1 92.14 110 VAL B O 1
ATOM 3257 N N . PHE B 1 111 ? 3.725 -8.408 -16.835 1 90.68 111 PHE B N 1
ATOM 3258 C CA . PHE B 1 111 ? 3.291 -8.068 -18.185 1 90.68 111 PHE B CA 1
ATOM 3259 C C . PHE B 1 111 ? 4.363 -7.267 -18.914 1 90.68 111 PHE B C 1
ATOM 3261 O O . PHE B 1 111 ? 4.115 -6.725 -19.993 1 90.68 111 PHE B O 1
ATOM 3268 N N . GLN B 1 112 ? 5.466 -7.304 -18.351 1 92.11 112 GLN B N 1
ATOM 3269 C CA . GLN B 1 112 ? 6.602 -6.803 -19.117 1 92.11 112 GLN B CA 1
ATOM 3270 C C . GLN B 1 112 ? 6.877 -7.684 -20.333 1 92.11 112 GLN B C 1
ATOM 3272 O O . GLN B 1 112 ? 6.64 -8.893 -20.296 1 92.11 112 GLN B O 1
ATOM 3277 N N . PRO B 1 113 ? 7.453 -6.983 -21.257 1 91.3 113 PRO B N 1
ATOM 3278 C CA . PRO B 1 113 ? 7.598 -7.701 -22.526 1 91.3 113 PRO B CA 1
ATOM 3279 C C . PRO B 1 113 ? 8.376 -9.006 -22.38 1 91.3 113 PRO B C 1
ATOM 3281 O O . PRO B 1 113 ? 7.992 -10.026 -22.957 1 91.3 113 PRO B O 1
ATOM 3284 N N . GLU B 1 114 ? 9.196 -8.995 -21.703 1 92.16 114 GLU B N 1
ATOM 3285 C CA . GLU B 1 114 ? 10.005 -10.204 -21.579 1 92.16 114 GLU B CA 1
ATOM 3286 C C . GLU B 1 114 ? 9.233 -11.314 -20.872 1 92.16 114 GLU B C 1
ATOM 3288 O O . GLU B 1 114 ? 9.345 -12.486 -21.239 1 92.16 114 GLU B O 1
ATOM 3293 N N . SER B 1 115 ? 8.652 -10.909 -19.84 1 90.3 115 SER B N 1
ATOM 3294 C CA . SER B 1 115 ? 7.865 -11.908 -19.124 1 90.3 115 SER B CA 1
ATOM 3295 C C . SER B 1 115 ? 6.708 -12.416 -19.978 1 90.3 115 SER B C 1
ATOM 3297 O O . SER B 1 115 ? 6.447 -13.62 -20.026 1 90.3 115 SER B O 1
ATOM 3299 N N . MET B 1 116 ? 6.131 -11.628 -20.668 1 91.56 116 MET B N 1
ATOM 3300 C CA . MET B 1 116 ? 5.022 -12.025 -21.53 1 91.56 116 MET B CA 1
ATOM 3301 C C . MET B 1 116 ? 5.506 -12.935 -22.655 1 91.56 116 MET B C 1
ATOM 3303 O O . MET B 1 116 ? 4.808 -13.873 -23.044 1 91.56 116 MET B O 1
ATOM 3307 N N . ALA B 1 117 ? 6.423 -12.692 -23.097 1 89.95 117 ALA B N 1
ATOM 3308 C CA . ALA B 1 117 ? 6.97 -13.538 -24.154 1 89.95 117 ALA B CA 1
ATOM 3309 C C . ALA B 1 117 ? 7.102 -14.985 -23.686 1 89.95 117 ALA B C 1
ATOM 3311 O O . ALA B 1 117 ? 6.808 -15.917 -24.438 1 89.95 117 ALA B O 1
ATOM 3312 N N . VAL B 1 118 ? 7.754 -15.018 -22.384 1 90.59 118 VAL B N 1
ATOM 3313 C CA . VAL B 1 118 ? 7.917 -16.354 -21.82 1 90.59 118 VAL B CA 1
ATOM 3314 C C . VAL B 1 118 ? 6.548 -16.995 -21.604 1 90.59 118 VAL B C 1
ATOM 3316 O O . VAL B 1 118 ? 6.353 -18.173 -21.91 1 90.59 118 VAL B O 1
ATOM 3319 N N . ARG B 1 119 ? 5.439 -16.348 -21.205 1 86.16 119 ARG B N 1
ATOM 3320 C CA . ARG B 1 119 ? 4.121 -16.87 -20.861 1 86.16 119 ARG B CA 1
ATOM 3321 C C . ARG B 1 119 ? 3.383 -17.356 -22.104 1 86.16 119 ARG B C 1
ATOM 3323 O O . ARG B 1 119 ? 2.643 -18.341 -22.048 1 86.16 119 ARG B O 1
ATOM 3330 N N . PHE B 1 120 ? 3.824 -16.651 -23.249 1 88.98 120 PHE B N 1
ATOM 3331 C CA . PHE B 1 120 ? 3.048 -16.95 -24.447 1 88.98 120 PHE B CA 1
ATOM 3332 C C . PHE B 1 120 ? 3.898 -17.69 -25.472 1 88.98 120 PHE B C 1
ATOM 3334 O O . PHE B 1 120 ? 3.545 -17.751 -26.652 1 88.98 120 PHE B O 1
ATOM 3341 N N . ALA B 1 121 ? 4.979 -18.083 -24.903 1 87.99 121 ALA B N 1
ATOM 3342 C CA . ALA B 1 121 ? 5.916 -18.729 -25.818 1 87.99 121 ALA B CA 1
ATOM 3343 C C . ALA B 1 121 ? 5.245 -19.871 -26.576 1 87.99 121 ALA B C 1
ATOM 3345 O O . ALA B 1 121 ? 5.521 -20.086 -27.759 1 87.99 121 ALA B O 1
ATOM 3346 N N . LYS B 1 122 ? 4.331 -20.485 -25.694 1 85.77 122 LYS B N 1
ATOM 3347 C CA . LYS B 1 122 ? 3.761 -21.658 -26.35 1 85.77 122 LYS B CA 1
ATOM 3348 C C . LYS B 1 122 ? 2.307 -21.417 -26.742 1 85.77 122 LYS B C 1
ATOM 3350 O O . LYS B 1 122 ? 1.56 -22.365 -26.992 1 85.77 122 LYS B O 1
ATOM 3355 N N . VAL B 1 123 ? 1.919 -20.241 -26.909 1 84.78 123 VAL B N 1
ATOM 3356 C CA . VAL B 1 123 ? 0.56 -19.836 -27.254 1 84.78 123 VAL B CA 1
ATOM 3357 C C . VAL B 1 123 ? 0.545 -19.206 -28.645 1 84.78 123 VAL B C 1
ATOM 3359 O O . VAL B 1 123 ? 1.416 -18.398 -28.977 1 84.78 123 VAL B O 1
ATOM 3362 N N . PRO B 1 124 ? -0.27 -19.578 -29.256 1 86.64 124 PRO B N 1
ATOM 3363 C CA . PRO B 1 124 ? -0.357 -18.925 -30.565 1 86.64 124 PRO B CA 1
ATOM 3364 C C . PRO B 1 124 ? -0.478 -17.407 -30.459 1 86.64 124 PRO B C 1
ATOM 3366 O O . PRO B 1 124 ? -1.168 -16.899 -29.571 1 86.64 124 PRO B O 1
ATOM 3369 N N . PRO B 1 125 ? 0.236 -16.777 -31.411 1 86.19 125 PRO B N 1
ATOM 3370 C CA . PRO B 1 125 ? 0.318 -15.316 -31.345 1 86.19 125 PRO B CA 1
ATOM 3371 C C . PRO B 1 125 ? -1.055 -14.648 -31.308 1 86.19 125 PRO B C 1
ATOM 3373 O O . PRO B 1 125 ? -1.247 -13.662 -30.592 1 86.19 125 PRO B O 1
ATOM 3376 N N . ASP B 1 126 ? -1.815 -15 -32.089 1 90.83 126 ASP B N 1
ATOM 3377 C CA . ASP B 1 126 ? -3.137 -14.385 -32.159 1 90.83 126 ASP B CA 1
ATOM 3378 C C . ASP B 1 126 ? -3.873 -14.514 -30.828 1 90.83 126 ASP B C 1
ATOM 3380 O O . ASP B 1 126 ? -4.61 -13.61 -30.429 1 90.83 126 ASP B O 1
ATOM 3384 N N . ALA B 1 127 ? -3.629 -15.697 -30.258 1 85.77 127 ALA B N 1
ATOM 3385 C CA . ALA B 1 127 ? -4.227 -15.913 -28.943 1 85.77 127 ALA B CA 1
ATOM 3386 C C . ALA B 1 127 ? -3.628 -14.966 -27.906 1 85.77 127 ALA B C 1
ATOM 3388 O O . ALA B 1 127 ? -4.339 -14.46 -27.035 1 85.77 127 ALA B O 1
ATOM 3389 N N . ALA B 1 128 ? -2.477 -14.774 -28.054 1 87.64 128 ALA B N 1
ATOM 3390 C CA . ALA B 1 128 ? -1.789 -13.87 -27.136 1 87.64 128 ALA B CA 1
ATOM 3391 C C . ALA B 1 128 ? -2.289 -12.438 -27.298 1 87.64 128 ALA B C 1
ATOM 3393 O O . ALA B 1 128 ? -2.515 -11.737 -26.309 1 87.64 128 ALA B O 1
ATOM 3394 N N . LYS B 1 129 ? -2.243 -12.052 -28.513 1 90.41 129 LYS B N 1
ATOM 3395 C CA . LYS B 1 129 ? -2.763 -10.721 -28.813 1 90.41 129 LYS B CA 1
ATOM 3396 C C . LYS B 1 129 ? -4.182 -10.552 -28.278 1 90.41 129 LYS B C 1
ATOM 3398 O O . LYS B 1 129 ? -4.538 -9.484 -27.774 1 90.41 129 LYS B O 1
ATOM 3403 N N . ALA B 1 130 ? -4.983 -11.518 -28.427 1 89.78 130 ALA B N 1
ATOM 3404 C CA . ALA B 1 130 ? -6.365 -11.466 -27.957 1 89.78 130 ALA B CA 1
ATOM 3405 C C . ALA B 1 130 ? -6.424 -11.347 -26.437 1 89.78 130 ALA B C 1
ATOM 3407 O O . ALA B 1 130 ? -7.28 -10.643 -25.896 1 89.78 130 ALA B O 1
ATOM 3408 N N . PHE B 1 131 ? -5.469 -12.111 -25.896 1 89.44 131 PHE B N 1
ATOM 3409 C CA . PHE B 1 131 ? -5.416 -12.048 -24.44 1 89.44 131 PHE B CA 1
ATOM 3410 C C . PHE B 1 131 ? -5.065 -10.641 -23.971 1 89.44 131 PHE B C 1
ATOM 3412 O O . PHE B 1 131 ? -5.733 -10.089 -23.094 1 89.44 131 PHE B O 1
ATOM 3419 N N . VAL B 1 132 ? -4.291 -10.098 -24.556 1 89.93 132 VAL B N 1
ATOM 3420 C CA . VAL B 1 132 ? -3.805 -8.773 -24.185 1 89.93 132 VAL B CA 1
ATOM 3421 C C . VAL B 1 132 ? -4.894 -7.733 -24.438 1 89.93 132 VAL B C 1
ATOM 3423 O O . VAL B 1 132 ? -5.109 -6.837 -23.618 1 89.93 132 VAL B O 1
ATOM 3426 N N . ALA B 1 133 ? -5.439 -7.876 -25.561 1 94.05 133 ALA B N 1
ATOM 3427 C CA . ALA B 1 133 ? -6.541 -6.981 -25.903 1 94.05 133 ALA B CA 1
ATOM 3428 C C . ALA B 1 133 ? -7.67 -7.086 -24.881 1 94.05 133 ALA B C 1
ATOM 3430 O O . ALA B 1 133 ? -8.259 -6.075 -24.492 1 94.05 133 ALA B O 1
ATOM 3431 N N . ASP B 1 134 ? -7.949 -8.159 -24.589 1 94.93 134 ASP B N 1
ATOM 3432 C CA . ASP B 1 134 ? -9.01 -8.415 -23.62 1 94.93 134 ASP B CA 1
ATOM 3433 C C . ASP B 1 134 ? -8.677 -7.795 -22.264 1 94.93 134 ASP B C 1
ATOM 3435 O O . ASP B 1 134 ? -9.545 -7.211 -21.613 1 94.93 134 ASP B O 1
ATOM 3439 N N . ARG B 1 135 ? -7.41 -8.084 -21.847 1 91.81 135 ARG B N 1
ATOM 3440 C CA . ARG B 1 135 ? -6.999 -7.537 -20.559 1 91.81 135 ARG B CA 1
ATOM 3441 C C . ARG B 1 135 ? -7.039 -6.012 -20.574 1 91.81 135 ARG B C 1
ATOM 3443 O O . ARG B 1 135 ? -7.435 -5.387 -19.588 1 91.81 135 ARG B O 1
ATOM 3450 N N . SER B 1 136 ? -6.786 -5.483 -21.685 1 90.44 136 SER B N 1
ATOM 3451 C CA . SER B 1 136 ? -6.888 -4.033 -21.815 1 90.44 136 SER B CA 1
ATOM 3452 C C . SER B 1 136 ? -8.32 -3.557 -21.6 1 90.44 136 SER B C 1
ATOM 3454 O O . SER B 1 136 ? -8.552 -2.561 -20.912 1 90.44 136 SER B O 1
ATOM 3456 N N . THR B 1 137 ? -9.048 -4.2 -22.128 1 93.39 137 THR B N 1
ATOM 3457 C CA . THR B 1 137 ? -10.448 -3.813 -21.992 1 93.39 137 THR B CA 1
ATOM 3458 C C . THR B 1 137 ? -10.938 -4.045 -20.565 1 93.39 137 THR B C 1
ATOM 3460 O O . THR B 1 137 ? -11.752 -3.276 -20.05 1 93.39 137 THR B O 1
ATOM 3463 N N . LEU B 1 138 ? -10.534 -5.126 -20.018 1 92.87 138 LEU B N 1
ATOM 3464 C CA . LEU B 1 138 ? -10.904 -5.457 -18.646 1 92.87 138 LEU B CA 1
ATOM 3465 C C . LEU B 1 138 ? -10.518 -4.331 -17.692 1 92.87 138 LEU B C 1
ATOM 3467 O O . LEU B 1 138 ? -11.246 -4.042 -16.74 1 92.87 138 LEU B O 1
ATOM 3471 N N . PHE B 1 139 ? -9.329 -3.602 -17.931 1 90.38 139 PHE B N 1
ATOM 3472 C CA . PHE B 1 139 ? -8.815 -2.611 -16.992 1 90.38 139 PHE B CA 1
ATOM 3473 C C . PHE B 1 139 ? -9.219 -1.204 -17.416 1 90.38 139 PHE B C 1
ATOM 3475 O O . PHE B 1 139 ? -8.802 -0.221 -16.801 1 90.38 139 PHE B O 1
ATOM 3482 N N . ASN B 1 140 ? -10.19 -1.224 -18.42 1 91.55 140 ASN B N 1
ATOM 3483 C CA . ASN B 1 140 ? -10.685 0.072 -18.872 1 91.55 140 ASN B CA 1
ATOM 3484 C C . ASN B 1 140 ? -11.906 0.516 -18.071 1 91.55 140 ASN B C 1
ATOM 3486 O O . ASN B 1 140 ? -12.785 -0.294 -17.771 1 91.55 140 ASN B O 1
ATOM 3490 N N . GLY B 1 141 ? -11.706 1.801 -17.801 1 89.99 141 GLY B N 1
ATOM 3491 C CA . GLY B 1 141 ? -12.905 2.431 -17.273 1 89.99 141 GLY B CA 1
ATOM 3492 C C . GLY B 1 141 ? -12.953 2.447 -15.757 1 89.99 141 GLY B C 1
ATOM 3493 O O . GLY B 1 141 ? -13.81 3.106 -15.164 1 89.99 141 GLY B O 1
ATOM 3494 N N . GLY B 1 142 ? -12.196 1.684 -15.16 1 90.99 142 GLY B N 1
ATOM 3495 C CA . GLY B 1 142 ? -12.15 1.692 -13.706 1 90.99 142 GLY B CA 1
ATOM 3496 C C . GLY B 1 142 ? -11.027 2.547 -13.15 1 90.99 142 GLY B C 1
ATOM 3497 O O . GLY B 1 142 ? -10.293 3.186 -13.906 1 90.99 142 GLY B O 1
ATOM 3498 N N . THR B 1 143 ? -10.907 2.529 -11.91 1 91.35 143 THR B N 1
ATOM 3499 C CA . THR B 1 143 ? -9.967 3.429 -11.251 1 91.35 143 THR B CA 1
ATOM 3500 C C . THR B 1 143 ? -8.583 2.792 -11.159 1 91.35 143 THR B C 1
ATOM 3502 O O . THR B 1 143 ? -7.603 3.468 -10.841 1 91.35 143 THR B O 1
ATOM 3505 N N . ALA B 1 144 ? -8.625 1.453 -11.273 1 90.24 144 ALA B N 1
ATOM 3506 C CA . ALA B 1 144 ? -7.335 0.774 -11.174 1 90.24 144 ALA B CA 1
ATOM 3507 C C . ALA B 1 144 ? -6.439 1.124 -12.359 1 90.24 144 ALA B C 1
ATOM 3509 O O . ALA B 1 144 ? -6.895 1.146 -13.505 1 90.24 144 ALA B O 1
ATOM 3510 N N . SER B 1 145 ? -5.227 1.47 -12.065 1 87.37 145 SER B N 1
ATOM 3511 C CA . SER B 1 145 ? -4.25 1.738 -13.115 1 87.37 145 SER B CA 1
ATOM 3512 C C . SER B 1 145 ? -2.954 0.972 -12.873 1 87.37 145 SER B C 1
ATOM 3514 O O . SER B 1 145 ? -2.443 0.946 -11.751 1 87.37 145 SER B O 1
ATOM 3516 N N . ARG B 1 146 ? -2.505 0.316 -13.863 1 89.42 146 ARG B N 1
A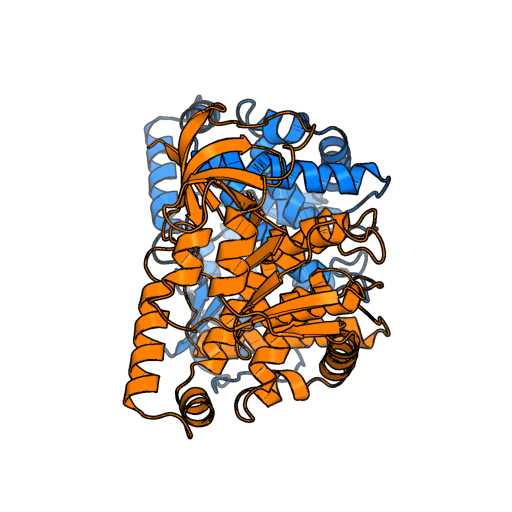TOM 3517 C CA . ARG B 1 146 ? -1.256 -0.433 -13.759 1 89.42 146 ARG B CA 1
ATOM 3518 C C . ARG B 1 146 ? -0.053 0.505 -13.774 1 89.42 146 ARG B C 1
ATOM 3520 O O . ARG B 1 146 ? 0.206 1.174 -14.776 1 89.42 146 ARG B O 1
ATOM 3527 N N . PRO B 1 147 ? 0.602 0.567 -12.643 1 93.35 147 PRO B N 1
ATOM 3528 C CA . PRO B 1 147 ? 1.772 1.449 -12.64 1 93.35 147 PRO B CA 1
ATOM 3529 C C . PRO B 1 147 ? 2.832 1.027 -13.654 1 93.35 147 PRO B C 1
ATOM 3531 O O . PRO B 1 147 ? 2.953 -0.159 -13.969 1 93.35 147 PRO B O 1
ATOM 3534 N N . PRO B 1 148 ? 3.606 2.008 -14.153 1 94.95 148 PRO B N 1
ATOM 3535 C CA . PRO B 1 148 ? 4.722 1.684 -15.045 1 94.95 148 PRO B CA 1
ATOM 3536 C C . PRO B 1 148 ? 5.739 0.745 -14.401 1 94.95 148 PRO B C 1
ATOM 3538 O O . PRO B 1 148 ? 5.985 0.829 -13.194 1 94.95 148 PRO B O 1
ATOM 3541 N N . VAL B 1 149 ? 6.062 0.007 -15.229 1 93.35 149 VAL B N 1
ATOM 3542 C CA . VAL B 1 149 ? 6.937 -1.054 -14.74 1 93.35 149 VAL B CA 1
ATOM 3543 C C . VAL B 1 149 ? 8.153 -0.443 -14.048 1 93.35 149 VAL B C 1
ATOM 3545 O O . VAL B 1 149 ? 8.652 -0.988 -13.06 1 93.35 149 VAL B O 1
ATOM 3548 N N . GLU B 1 150 ? 8.84 0.506 -14.465 1 94.17 150 GLU B N 1
ATOM 3549 C CA . GLU B 1 150 ? 9.992 1.157 -13.847 1 94.17 150 GLU B CA 1
ATOM 3550 C C . GLU B 1 150 ? 9.672 1.614 -12.427 1 94.17 150 GLU B C 1
ATOM 3552 O O . GLU B 1 150 ? 10.52 1.532 -11.537 1 94.17 150 GLU B O 1
ATOM 3557 N N . GLN B 1 151 ? 8.45 2.035 -12.362 1 91.61 151 GLN B N 1
ATOM 3558 C CA . GLN B 1 151 ? 8.024 2.444 -11.028 1 91.61 151 GLN B CA 1
ATOM 3559 C C . GLN B 1 151 ? 7.94 1.246 -10.086 1 91.61 151 GLN B C 1
ATOM 3561 O O . GLN B 1 151 ? 8.38 1.321 -8.937 1 91.61 151 GLN B O 1
ATOM 3566 N N . VAL B 1 152 ? 7.372 0.363 -10.58 1 96.02 152 VAL B N 1
ATOM 3567 C CA . VAL B 1 152 ? 7.191 -0.844 -9.78 1 96.02 152 VAL B CA 1
ATOM 3568 C C . VAL B 1 152 ? 8.553 -1.435 -9.42 1 96.02 152 VAL B C 1
ATOM 3570 O O . VAL B 1 152 ? 8.766 -1.872 -8.287 1 96.02 152 VAL B O 1
ATOM 3573 N N . LYS B 1 153 ? 9.34 -1.583 -10.345 1 93.69 153 LYS B N 1
ATOM 3574 C CA . LYS B 1 153 ? 10.675 -2.108 -10.078 1 93.69 153 LYS B CA 1
ATOM 3575 C C . LYS B 1 153 ? 11.389 -1.28 -9.013 1 93.69 153 LYS B C 1
ATOM 3577 O O . LYS B 1 153 ? 12.119 -1.824 -8.182 1 93.69 153 LYS B O 1
ATOM 3582 N N . HIS B 1 154 ? 11.183 -0.092 -9.068 1 93.32 154 HIS B N 1
ATOM 3583 C CA . HIS B 1 154 ? 11.766 0.837 -8.107 1 93.32 154 HIS B CA 1
ATOM 3584 C C . HIS B 1 154 ? 11.211 0.601 -6.706 1 93.32 154 HIS B C 1
ATOM 3586 O O . HIS B 1 154 ? 11.929 0.754 -5.716 1 93.32 154 HIS B O 1
ATOM 3592 N N . GLN B 1 155 ? 10.028 0.274 -6.623 1 95.09 155 GLN B N 1
ATOM 3593 C CA . GLN B 1 155 ? 9.341 0.199 -5.338 1 95.09 155 GLN B CA 1
ATOM 3594 C C . GLN B 1 155 ? 9.369 -1.221 -4.781 1 95.09 155 GLN B C 1
ATOM 3596 O O . GLN B 1 155 ? 9.249 -1.422 -3.57 1 95.09 155 GLN B O 1
ATOM 3601 N N . TRP B 1 156 ? 9.597 -2.238 -5.57 1 94.49 156 TRP B N 1
ATOM 3602 C CA . TRP B 1 156 ? 9.43 -3.641 -5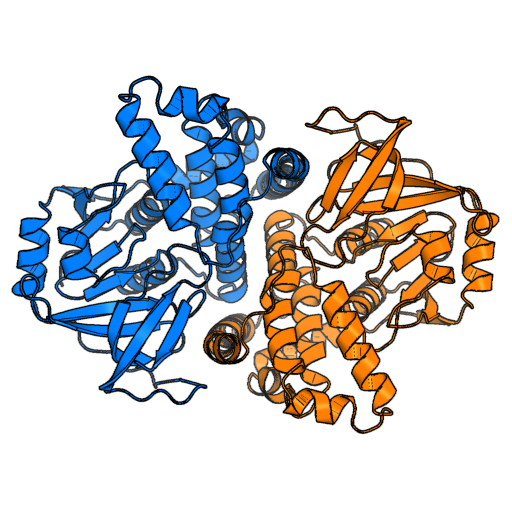.203 1 94.49 156 TRP B CA 1
ATOM 3603 C C . TRP B 1 156 ? 10.408 -4.035 -4.101 1 94.49 156 TRP B C 1
ATOM 3605 O O . TRP B 1 156 ? 10.031 -4.712 -3.141 1 94.49 156 TRP B O 1
ATOM 3615 N N . PRO B 1 157 ? 11.601 -3.512 -4.145 1 95.2 157 PRO B N 1
ATOM 3616 C CA . PRO B 1 157 ? 12.525 -3.909 -3.08 1 95.2 157 PRO B CA 1
ATOM 3617 C C . PRO B 1 157 ? 12.051 -3.475 -1.695 1 95.2 157 PRO B C 1
ATOM 3619 O O . PRO B 1 157 ? 12.296 -4.172 -0.707 1 95.2 157 PRO B O 1
ATOM 3622 N N . THR B 1 158 ? 11.476 -2.297 -1.687 1 95.84 158 THR B N 1
ATOM 3623 C CA . THR B 1 158 ? 10.949 -1.839 -0.406 1 95.84 158 THR B CA 1
ATOM 3624 C C . THR B 1 158 ? 9.895 -2.808 0.122 1 95.84 158 THR B C 1
ATOM 3626 O O . THR B 1 158 ? 9.948 -3.22 1.282 1 95.84 158 THR B O 1
ATOM 3629 N N . LEU B 1 159 ? 8.956 -3.207 -0.705 1 97.09 159 LEU B N 1
ATOM 3630 C CA . LEU B 1 159 ? 7.871 -4.094 -0.301 1 97.09 159 LEU B CA 1
ATOM 3631 C C . LEU B 1 159 ? 8.413 -5.449 0.142 1 97.09 159 LEU B C 1
ATOM 3633 O O . LEU B 1 159 ? 8.034 -5.959 1.198 1 97.09 159 LEU B O 1
ATOM 3637 N N . MET B 1 160 ? 9.284 -5.908 -0.574 1 97.22 160 MET B N 1
ATOM 3638 C CA . MET B 1 160 ? 9.795 -7.241 -0.269 1 97.22 160 MET B CA 1
ATOM 3639 C C . MET B 1 160 ? 10.735 -7.203 0.93 1 97.22 160 MET B C 1
ATOM 3641 O O . MET B 1 160 ? 10.769 -8.141 1.729 1 97.22 160 MET B O 1
ATOM 3645 N N . SER B 1 161 ? 11.386 -6.248 1.007 1 95.75 161 SER B N 1
ATOM 3646 C CA . SER B 1 161 ? 12.278 -6.186 2.161 1 95.75 161 SER B CA 1
ATOM 3647 C C . SER B 1 161 ? 11.49 -6.095 3.464 1 95.75 161 SER B C 1
ATOM 3649 O O . SER B 1 161 ? 11.89 -6.67 4.478 1 95.75 161 SER B O 1
ATOM 3651 N N . ARG B 1 162 ? 10.463 -5.275 3.41 1 97.14 162 ARG B N 1
ATOM 3652 C CA . ARG B 1 162 ? 9.602 -5.225 4.588 1 97.14 162 ARG B CA 1
ATOM 3653 C C . ARG B 1 162 ? 9.029 -6.602 4.906 1 97.14 162 ARG B C 1
ATOM 3655 O O . ARG B 1 162 ? 8.982 -7.008 6.069 1 97.14 162 ARG B O 1
ATOM 3662 N N . LEU B 1 163 ? 8.597 -7.265 3.889 1 98.09 163 LEU B N 1
ATOM 3663 C CA . LEU B 1 163 ? 8.027 -8.593 4.082 1 98.09 163 LEU B CA 1
ATOM 3664 C C . LEU B 1 163 ? 9.086 -9.573 4.576 1 98.09 163 LEU B C 1
ATOM 3666 O O . LEU B 1 163 ? 8.844 -10.335 5.515 1 98.09 163 LEU B O 1
ATOM 3670 N N . GLU B 1 164 ? 10.186 -9.443 4.001 1 98.12 164 GLU B N 1
ATOM 3671 C CA . GLU B 1 164 ? 11.295 -10.301 4.408 1 98.12 164 GLU B CA 1
ATOM 3672 C C . GLU B 1 164 ? 11.676 -10.057 5.865 1 98.12 164 GLU B C 1
ATOM 3674 O O . GLU B 1 164 ? 11.888 -11.005 6.624 1 98.12 164 GLU B O 1
ATOM 3679 N N . LEU B 1 165 ? 11.714 -8.807 6.107 1 97.32 165 LEU B N 1
ATOM 3680 C CA . LEU B 1 165 ? 12.102 -8.464 7.471 1 97.32 165 LEU B CA 1
ATOM 3681 C C . LEU B 1 165 ? 11.106 -9.029 8.478 1 97.32 165 LEU B C 1
ATOM 3683 O O . LEU B 1 165 ? 11.501 -9.67 9.455 1 97.32 165 LEU B O 1
ATOM 3687 N N . GLN B 1 166 ? 9.893 -8.836 8.271 1 97.7 166 GLN B N 1
ATOM 3688 C CA . GLN B 1 166 ? 8.88 -9.35 9.187 1 97.7 166 GLN B CA 1
ATOM 3689 C C . GLN B 1 166 ? 8.957 -10.87 9.296 1 97.7 166 GLN B C 1
ATOM 3691 O O . GLN B 1 166 ? 8.921 -11.422 10.398 1 97.7 166 GLN B O 1
ATOM 3696 N N . LEU B 1 167 ? 9.042 -11.475 8.172 1 97.85 167 LEU B N 1
ATOM 3697 C CA . LEU B 1 167 ? 8.976 -12.933 8.195 1 97.85 167 LEU B CA 1
ATOM 3698 C C . LEU B 1 167 ? 10.275 -13.527 8.729 1 97.85 167 LEU B C 1
ATOM 3700 O O . LEU B 1 167 ? 10.304 -14.684 9.155 1 97.85 167 LEU B O 1
ATOM 3704 N N . SER B 1 168 ? 11.268 -12.914 8.767 1 95.32 168 SER B N 1
ATOM 3705 C CA . SER B 1 168 ? 12.542 -13.425 9.263 1 95.32 168 SER B CA 1
ATOM 3706 C C . SER B 1 168 ? 12.552 -13.501 10.786 1 95.32 168 SER B C 1
ATOM 3708 O O . SER B 1 168 ? 13.397 -14.181 11.373 1 95.32 168 SER B O 1
ATOM 3710 N N . HIS B 1 169 ? 11.598 -12.833 11.364 1 95.22 169 HIS B N 1
ATOM 3711 C CA . HIS B 1 169 ? 11.538 -12.841 12.821 1 95.22 169 HIS B CA 1
ATOM 3712 C C . HIS B 1 169 ? 10.894 -14.122 13.34 1 95.22 169 HIS B C 1
ATOM 3714 O O . HIS B 1 169 ? 10.754 -14.305 14.551 1 95.22 169 HIS B O 1
ATOM 3720 N N . GLY B 1 170 ? 10.682 -14.988 12.56 1 84.48 170 GLY B N 1
ATOM 3721 C CA . GLY B 1 170 ? 10.24 -16.312 12.967 1 84.48 170 GLY B CA 1
ATOM 3722 C C . GLY B 1 170 ? 8.731 -16.471 12.944 1 84.48 170 GLY B C 1
ATOM 3723 O O . GLY B 1 170 ? 8.2 -17.476 13.421 1 84.48 170 GLY B O 1
ATOM 3724 N N . GLY B 1 171 ? 8.006 -15.61 12.396 1 86.05 171 GLY B N 1
ATOM 3725 C CA . GLY B 1 171 ? 6.566 -15.762 12.259 1 86.05 171 GLY B CA 1
ATOM 3726 C C . GLY B 1 171 ? 6.166 -16.605 11.063 1 86.05 171 GLY B C 1
ATOM 3727 O O . GLY B 1 171 ? 6.761 -16.491 9.989 1 86.05 171 GLY B O 1
ATOM 3728 N N . ASP B 1 172 ? 5.211 -17.43 11.351 1 95.82 172 ASP B N 1
ATOM 3729 C CA . ASP B 1 172 ? 4.842 -18.365 10.293 1 95.82 172 ASP B CA 1
ATOM 3730 C C . ASP B 1 172 ? 3.956 -17.689 9.248 1 95.82 172 ASP B C 1
ATOM 3732 O O . ASP B 1 172 ? 3.967 -18.073 8.077 1 95.82 172 ASP B O 1
ATOM 3736 N N . PHE B 1 173 ? 3.114 -16.87 9.785 1 98.26 173 PHE B N 1
ATOM 3737 C CA . PHE B 1 173 ? 2.183 -16.177 8.903 1 98.26 173 PHE B CA 1
ATOM 3738 C C . PHE B 1 173 ? 2.13 -14.69 9.232 1 98.26 173 PHE B C 1
ATOM 3740 O O . PHE B 1 173 ? 2.704 -14.249 10.229 1 98.26 173 PHE B O 1
ATOM 3747 N N . LEU B 1 174 ? 1.601 -13.896 8.526 1 98.38 174 LEU B N 1
ATOM 3748 C CA . LEU B 1 174 ? 1.703 -12.441 8.552 1 98.38 174 LEU B CA 1
ATOM 3749 C C . LEU B 1 174 ? 1.125 -11.879 9.847 1 98.38 174 LEU B C 1
ATOM 3751 O O . LEU B 1 174 ? 1.584 -10.846 10.339 1 98.38 174 LEU B O 1
ATOM 3755 N N . PHE B 1 175 ? 0.065 -12.555 10.299 1 97.33 175 PHE B N 1
ATOM 3756 C CA . PHE B 1 175 ? -0.543 -12.079 11.536 1 97.33 175 PHE B CA 1
ATOM 3757 C C . PHE B 1 175 ? -0.421 -13.125 12.637 1 97.33 175 PHE B C 1
ATOM 3759 O O . PHE B 1 175 ? -1.266 -13.193 13.532 1 97.33 175 PHE B O 1
ATOM 3766 N N . GLY B 1 176 ? 0.632 -13.953 12.391 1 95.62 176 GLY B N 1
ATOM 3767 C CA . GLY B 1 176 ? 0.89 -15.026 13.338 1 95.62 176 GLY B CA 1
ATOM 3768 C C . GLY B 1 176 ? 0.2 -16.326 12.97 1 95.62 176 GLY B C 1
ATOM 3769 O O . GLY B 1 176 ? 0.84 -17.376 12.897 1 95.62 176 GLY B O 1
ATOM 3770 N N . VAL B 1 177 ? -1.109 -16.26 12.789 1 96.77 177 VAL B N 1
ATOM 3771 C CA . VAL B 1 177 ? -1.86 -17.398 12.271 1 96.77 177 VAL B CA 1
ATOM 3772 C C . VAL B 1 177 ? -2.326 -17.104 10.847 1 96.77 177 VAL B C 1
ATOM 3774 O O . VAL B 1 177 ? -2.415 -15.942 10.443 1 96.77 177 VAL B O 1
ATOM 3777 N N . PRO B 1 178 ? -2.57 -18.193 10.069 1 98.14 178 PRO B N 1
ATOM 3778 C CA . PRO B 1 178 ? -3.009 -17.94 8.695 1 98.14 178 PRO B CA 1
ATOM 3779 C C . PRO B 1 178 ? -4.292 -17.115 8.627 1 98.14 178 PRO B C 1
ATOM 3781 O O . PRO B 1 178 ? -5.189 -17.292 9.455 1 98.14 178 PRO B O 1
ATOM 3784 N N . SER B 1 179 ? -4.343 -16.33 7.783 1 98.22 179 SER B N 1
ATOM 3785 C CA . SER B 1 179 ? -5.518 -15.493 7.564 1 98.22 179 SER B CA 1
ATOM 3786 C C . SER B 1 179 ? -5.679 -15.141 6.089 1 98.22 179 SER B C 1
ATOM 3788 O O . SER B 1 179 ? -4.814 -15.463 5.271 1 98.22 179 SER B O 1
ATOM 3790 N N . ILE B 1 180 ? -6.62 -14.534 5.795 1 98.64 180 ILE B N 1
ATOM 3791 C CA . ILE B 1 180 ? -6.907 -14.198 4.405 1 98.64 180 ILE B CA 1
ATOM 3792 C C . ILE B 1 180 ? -5.787 -13.325 3.844 1 98.64 180 ILE B C 1
ATOM 3794 O O . ILE B 1 180 ? -5.523 -13.341 2.639 1 98.64 180 ILE B O 1
ATOM 3798 N N . ALA B 1 181 ? -5.207 -12.518 4.713 1 98.67 181 ALA B N 1
ATOM 3799 C CA . ALA B 1 181 ? -4.099 -11.671 4.279 1 98.67 181 ALA B CA 1
ATOM 3800 C C . ALA B 1 181 ? -2.982 -12.504 3.658 1 98.67 181 ALA B C 1
ATOM 3802 O O . ALA B 1 181 ? -2.331 -12.068 2.705 1 98.67 181 ALA B O 1
ATOM 3803 N N . ASP B 1 182 ? -2.697 -13.624 4.174 1 98.9 182 ASP B N 1
ATOM 3804 C CA . ASP B 1 182 ? -1.656 -14.488 3.627 1 98.9 182 ASP B CA 1
ATOM 3805 C C . ASP B 1 182 ? -1.979 -14.898 2.192 1 98.9 182 ASP B C 1
ATOM 3807 O O . ASP B 1 182 ? -1.101 -14.893 1.327 1 98.9 182 ASP B O 1
ATOM 3811 N N . PHE B 1 183 ? -3.079 -15.181 2.008 1 98.88 183 PHE B N 1
ATOM 3812 C CA . PHE B 1 183 ? -3.463 -15.629 0.675 1 98.88 183 PHE B CA 1
ATOM 3813 C C . PHE B 1 183 ? -3.441 -14.469 -0.314 1 98.88 183 PHE B C 1
ATOM 3815 O O . PHE B 1 183 ? -3.075 -14.646 -1.478 1 98.88 183 PHE B O 1
ATOM 3822 N N . SER B 1 184 ? -3.875 -13.365 0.288 1 98.79 184 SER B N 1
ATOM 3823 C CA . SER B 1 184 ? -3.912 -12.186 -0.573 1 98.79 184 SER B CA 1
ATOM 3824 C C . SER B 1 184 ? -2.506 -11.749 -0.972 1 98.79 184 SER B C 1
ATOM 3826 O O . SER B 1 184 ? -2.307 -11.194 -2.055 1 98.79 184 SER B O 1
ATOM 3828 N N . VAL B 1 185 ? -1.617 -11.957 -0.211 1 98.85 185 VAL B N 1
ATOM 3829 C CA . VAL B 1 185 ? -0.233 -11.65 -0.556 1 98.85 185 VAL B CA 1
ATOM 3830 C C . VAL B 1 185 ? 0.362 -12.795 -1.374 1 98.85 185 VAL B C 1
ATOM 3832 O O . VAL B 1 185 ? 1.026 -12.563 -2.387 1 98.85 185 VAL B O 1
ATOM 3835 N N . ALA B 1 186 ? 0.033 -13.966 -1.03 1 98.8 186 ALA B N 1
ATOM 3836 C CA . ALA B 1 186 ? 0.685 -15.144 -1.597 1 98.8 186 ALA B CA 1
ATOM 3837 C C . ALA B 1 186 ? 0.306 -15.327 -3.064 1 98.8 186 ALA B C 1
ATOM 3839 O O . ALA B 1 186 ? 1.141 -15.719 -3.883 1 98.8 186 ALA B O 1
ATOM 3840 N N . HIS B 1 187 ? -0.849 -15.074 -3.264 1 98.64 187 HIS B N 1
ATOM 3841 C CA . HIS B 1 187 ? -1.228 -15.367 -4.642 1 98.64 187 HIS B CA 1
ATOM 3842 C C . HIS B 1 187 ? -0.513 -14.44 -5.619 1 98.64 187 HIS B C 1
ATOM 3844 O O . HIS B 1 187 ? -0.247 -14.821 -6.762 1 98.64 187 HIS B O 1
ATOM 3850 N N . THR B 1 188 ? -0.33 -13.271 -5.236 1 98.4 188 THR B N 1
ATOM 3851 C CA . THR B 1 188 ? 0.413 -12.325 -6.061 1 98.4 188 THR B CA 1
ATOM 3852 C C . THR B 1 188 ? 1.843 -12.809 -6.286 1 98.4 188 THR B C 1
ATOM 3854 O O . THR B 1 188 ? 2.361 -12.734 -7.402 1 98.4 188 THR B O 1
ATOM 3857 N N . LEU B 1 189 ? 2.454 -13.28 -5.247 1 98.75 189 LEU B N 1
ATOM 3858 C CA . LEU B 1 189 ? 3.817 -13.789 -5.347 1 98.75 189 LEU B CA 1
ATOM 3859 C C . LEU B 1 189 ? 3.855 -15.089 -6.142 1 98.75 189 LEU B C 1
ATOM 3861 O O . LEU B 1 189 ? 4.806 -15.339 -6.887 1 98.75 189 LEU B O 1
ATOM 3865 N N . TRP B 1 190 ? 2.797 -15.834 -5.9 1 98.59 190 TRP B N 1
ATOM 3866 C CA . TRP B 1 190 ? 2.639 -17.03 -6.72 1 98.59 190 TRP B CA 1
ATOM 3867 C C . TRP B 1 190 ? 2.607 -16.674 -8.203 1 98.59 190 TRP B C 1
ATOM 3869 O O . TRP B 1 190 ? 3.232 -17.349 -9.024 1 98.59 190 TRP B O 1
ATOM 3879 N N . PHE B 1 191 ? 1.917 -15.666 -8.537 1 97.71 191 PHE B N 1
ATOM 3880 C CA . PHE B 1 191 ? 1.778 -15.209 -9.914 1 97.71 191 PHE B CA 1
ATOM 3881 C C . PHE B 1 191 ? 3.133 -14.82 -10.495 1 97.71 191 PHE B C 1
ATOM 3883 O O . PHE B 1 191 ? 3.445 -15.16 -11.638 1 97.71 191 PHE B O 1
ATOM 3890 N N . LEU B 1 192 ? 3.95 -14.165 -9.739 1 98.25 192 LEU B N 1
ATOM 3891 C CA . LEU B 1 192 ? 5.278 -13.744 -10.171 1 98.25 192 LEU B CA 1
ATOM 3892 C C . LEU B 1 192 ? 6.178 -14.951 -10.414 1 98.25 192 LEU B C 1
ATOM 3894 O O . LEU B 1 192 ? 7.063 -14.908 -11.271 1 98.25 192 LEU B O 1
ATOM 3898 N N . LYS B 1 193 ? 5.87 -15.981 -9.621 1 96.13 193 LYS B N 1
ATOM 3899 C CA . LYS B 1 193 ? 6.733 -17.154 -9.715 1 96.13 193 LYS B CA 1
ATOM 3900 C C . LYS B 1 193 ? 6.389 -17.993 -10.942 1 96.13 193 LYS B C 1
ATOM 3902 O O . LYS B 1 193 ? 7.039 -19.006 -11.211 1 96.13 193 LYS B O 1
ATOM 3907 N N . GLN B 1 194 ? 5.431 -17.586 -11.71 1 93.35 194 GLN B N 1
ATOM 3908 C CA . GLN B 1 194 ? 4.977 -18.385 -12.844 1 93.35 194 GLN B CA 1
ATOM 3909 C C . GLN B 1 194 ? 5.942 -18.269 -14.02 1 93.35 194 GLN B C 1
ATOM 3911 O O . GLN B 1 194 ? 5.848 -19.031 -14.985 1 93.35 194 GLN B O 1
ATOM 3916 N N . THR B 1 195 ? 6.847 -17.321 -13.993 1 93.14 195 THR B N 1
ATOM 3917 C CA . THR B 1 195 ? 7.877 -17.234 -15.023 1 93.14 195 THR B CA 1
ATOM 3918 C C . THR B 1 195 ? 9.249 -16.998 -14.398 1 93.14 195 THR B C 1
ATOM 3920 O O . THR B 1 195 ? 9.361 -16.328 -13.369 1 93.14 195 THR B O 1
ATOM 3923 N N . PRO B 1 196 ? 10.128 -17.66 -15.033 1 94.28 196 PRO B N 1
ATOM 3924 C CA . PRO B 1 196 ? 11.478 -17.476 -14.494 1 94.28 196 PRO B CA 1
ATOM 3925 C C . PRO B 1 196 ? 11.921 -16.015 -14.498 1 94.28 196 PRO B C 1
ATOM 3927 O O . PRO B 1 196 ? 12.843 -15.643 -13.767 1 94.28 196 PRO B O 1
ATOM 3930 N N . VAL B 1 197 ? 11.331 -15.219 -15.353 1 95.15 197 VAL B N 1
ATOM 3931 C CA . VAL B 1 197 ? 11.686 -13.809 -15.47 1 95.15 197 VAL B CA 1
ATOM 3932 C C . VAL B 1 197 ? 11.318 -13.074 -14.183 1 95.15 197 VAL B C 1
ATOM 3934 O O . VAL B 1 197 ? 12.079 -12.23 -13.704 1 95.15 197 VAL B O 1
ATOM 3937 N N . THR B 1 198 ? 10.136 -13.33 -13.713 1 96.54 198 THR B N 1
ATOM 3938 C CA . THR B 1 198 ? 9.665 -12.553 -12.571 1 96.54 198 THR B CA 1
ATOM 3939 C C . THR B 1 198 ? 9.871 -13.324 -11.271 1 96.54 198 THR B C 1
ATOM 3941 O O . THR B 1 198 ? 9.744 -12.76 -10.182 1 96.54 198 THR B O 1
ATOM 3944 N N . ALA B 1 199 ? 10.335 -14.507 -11.313 1 97.27 199 ALA B N 1
ATOM 3945 C CA . ALA B 1 199 ? 10.461 -15.362 -10.136 1 97.27 199 ALA B CA 1
ATOM 3946 C C . ALA B 1 199 ? 11.484 -14.797 -9.154 1 97.27 199 ALA B C 1
ATOM 3948 O O . ALA B 1 199 ? 11.293 -14.869 -7.938 1 97.27 199 ALA B O 1
ATOM 3949 N N . PRO B 1 200 ? 12.45 -14.29 -9.659 1 96.48 200 PRO B N 1
ATOM 3950 C CA . PRO B 1 200 ? 13.468 -13.794 -8.731 1 96.48 200 PRO B CA 1
ATOM 3951 C C . PRO B 1 200 ? 12.946 -12.684 -7.821 1 96.48 200 PRO B C 1
ATOM 3953 O O . PRO B 1 200 ? 13.491 -12.462 -6.737 1 96.48 200 PRO B O 1
ATOM 3956 N N . PHE B 1 201 ? 11.959 -11.964 -8.277 1 96.6 201 PHE B N 1
ATOM 3957 C CA . PHE B 1 201 ? 11.352 -10.933 -7.445 1 96.6 201 PHE B CA 1
ATOM 3958 C C . PHE B 1 201 ? 10.838 -11.524 -6.138 1 96.6 201 PHE B C 1
ATOM 3960 O O . PHE B 1 201 ? 10.56 -10.792 -5.186 1 96.6 201 PHE B O 1
ATOM 3967 N N . VAL B 1 202 ? 10.658 -12.824 -6.037 1 97.83 202 VAL B N 1
ATOM 3968 C CA . VAL B 1 202 ? 10.196 -13.518 -4.839 1 97.83 202 VAL B CA 1
ATOM 3969 C C . VAL B 1 202 ? 11.328 -14.368 -4.266 1 97.83 202 VAL B C 1
ATOM 3971 O O . VAL B 1 202 ? 11.595 -14.327 -3.062 1 97.83 202 VAL B O 1
ATOM 3974 N N . ASP B 1 203 ? 12.016 -15.01 -5.039 1 97.45 203 ASP B N 1
ATOM 3975 C CA . ASP B 1 203 ? 12.971 -16.038 -4.637 1 97.45 203 ASP B CA 1
ATOM 3976 C C . ASP B 1 203 ? 14.194 -15.417 -3.965 1 97.45 203 ASP B C 1
ATOM 3978 O O . ASP B 1 203 ? 14.908 -16.091 -3.219 1 97.45 203 ASP B O 1
ATOM 3982 N N . ASP B 1 204 ? 14.352 -14.247 -4.444 1 96.09 204 ASP B N 1
ATOM 3983 C CA . ASP B 1 204 ? 15.524 -13.596 -3.866 1 96.09 204 ASP B CA 1
ATOM 3984 C C . ASP B 1 204 ? 15.32 -13.318 -2.379 1 96.09 204 ASP B C 1
ATOM 3986 O O . ASP B 1 204 ? 16.237 -12.855 -1.697 1 96.09 204 ASP B O 1
ATOM 3990 N N . TYR B 1 205 ? 14.285 -13.658 -1.746 1 97.06 205 TYR B N 1
ATOM 3991 C CA . TYR B 1 205 ? 13.934 -13.419 -0.351 1 97.06 205 TYR B CA 1
ATOM 3992 C C . TYR B 1 205 ? 13.567 -14.721 0.351 1 97.06 205 TYR B C 1
ATOM 3994 O O . TYR B 1 205 ? 12.417 -15.163 0.291 1 97.06 205 TYR B O 1
ATOM 4002 N N . PRO B 1 206 ? 14.515 -15.211 0.826 1 97.84 206 PRO B N 1
ATOM 4003 C CA . PRO B 1 206 ? 14.377 -16.586 1.314 1 97.84 206 PRO B CA 1
ATOM 4004 C C . PRO B 1 206 ? 13.231 -16.746 2.31 1 97.84 206 PRO B C 1
ATOM 4006 O O . PRO B 1 206 ? 12.514 -17.749 2.275 1 97.84 206 PRO B O 1
ATOM 4009 N N . SER B 1 207 ? 13.136 -15.788 3.268 1 97.64 207 SER B N 1
ATOM 4010 C CA . SER B 1 207 ? 12.048 -15.937 4.229 1 97.64 207 SER B CA 1
ATOM 4011 C C . SER B 1 207 ? 10.689 -15.791 3.553 1 97.64 207 SER B C 1
ATOM 4013 O O . SER B 1 207 ? 9.718 -16.437 3.953 1 97.64 207 SER B O 1
ATOM 4015 N N . VAL B 1 208 ? 10.659 -14.986 2.555 1 98.55 208 VAL B N 1
ATOM 4016 C CA . VAL B 1 208 ? 9.428 -14.838 1.784 1 98.55 208 VAL B CA 1
ATOM 4017 C C . VAL B 1 208 ? 9.113 -16.143 1.058 1 98.55 208 VAL B C 1
ATOM 4019 O O . VAL B 1 208 ? 7.967 -16.598 1.054 1 98.55 208 VAL B O 1
ATOM 4022 N N . ARG B 1 209 ? 9.957 -16.772 0.476 1 97.84 209 ARG B N 1
ATOM 4023 C CA . ARG B 1 209 ? 9.784 -18.029 -0.246 1 97.84 209 ARG B CA 1
ATOM 4024 C C . ARG B 1 209 ? 9.261 -19.123 0.678 1 97.84 209 ARG B C 1
ATOM 4026 O O . ARG B 1 209 ? 8.36 -19.878 0.306 1 97.84 209 ARG B O 1
ATOM 4033 N N . ALA B 1 210 ? 9.987 -19.129 1.786 1 98.28 210 ALA B N 1
ATOM 4034 C CA . ALA B 1 210 ? 9.585 -20.156 2.743 1 98.28 210 ALA B CA 1
ATOM 4035 C C . ALA B 1 210 ? 8.144 -19.946 3.2 1 98.28 210 ALA B C 1
ATOM 4037 O O . ALA B 1 210 ? 7.375 -20.903 3.309 1 98.28 210 ALA B O 1
ATOM 4038 N N . TRP B 1 211 ? 7.828 -18.793 3.541 1 98.58 211 TRP B N 1
ATOM 4039 C CA . TRP B 1 211 ? 6.457 -18.461 3.913 1 98.58 211 TRP B CA 1
ATOM 4040 C C . TRP B 1 211 ? 5.492 -18.773 2.773 1 98.58 211 TRP B C 1
ATOM 4042 O O . TRP B 1 211 ? 4.415 -19.33 2.998 1 98.58 211 TRP B O 1
ATOM 4052 N N . LEU B 1 212 ? 5.884 -18.297 1.594 1 98.7 212 LEU B N 1
ATOM 4053 C CA . LEU B 1 212 ? 5.016 -18.562 0.452 1 98.7 212 LEU B CA 1
ATOM 4054 C C . LEU B 1 212 ? 4.787 -20.059 0.278 1 98.7 212 LEU B C 1
ATOM 4056 O O . LEU B 1 212 ? 3.664 -20.494 0.013 1 98.7 212 LEU B O 1
ATOM 4060 N N . ASP B 1 213 ? 5.664 -20.852 0.478 1 98.29 213 ASP B N 1
ATOM 4061 C CA . ASP B 1 213 ? 5.525 -22.304 0.423 1 98.29 213 ASP B CA 1
ATOM 4062 C C . ASP B 1 213 ? 4.537 -22.802 1.474 1 98.29 213 ASP B C 1
ATOM 4064 O O . ASP B 1 213 ? 3.768 -23.732 1.22 1 98.29 213 ASP B O 1
ATOM 4068 N N . ARG B 1 214 ? 4.685 -22.318 2.495 1 98.51 214 ARG B N 1
ATOM 4069 C CA . ARG B 1 214 ? 3.762 -22.758 3.536 1 98.51 214 ARG B CA 1
ATOM 4070 C C . ARG B 1 214 ? 2.32 -22.426 3.166 1 98.51 214 ARG B C 1
ATOM 4072 O O . ARG B 1 214 ? 1.421 -23.249 3.348 1 98.51 214 ARG B O 1
ATOM 4079 N N . VAL B 1 215 ? 2.178 -21.226 2.721 1 98.78 215 VAL B N 1
ATOM 4080 C CA . VAL B 1 215 ? 0.821 -20.843 2.348 1 98.78 215 VAL B CA 1
ATOM 4081 C C . VAL B 1 215 ? 0.346 -21.698 1.175 1 98.78 215 VAL B C 1
ATOM 4083 O O . VAL B 1 215 ? -0.783 -22.195 1.178 1 98.78 215 VAL B O 1
ATOM 4086 N N . LEU B 1 216 ? 1.12 -21.851 0.177 1 98.38 216 LEU B N 1
ATOM 4087 C CA . LEU B 1 216 ? 0.736 -22.675 -0.963 1 98.38 216 LEU B CA 1
ATOM 4088 C C . LEU B 1 216 ? 0.555 -24.131 -0.545 1 98.38 216 LEU B C 1
ATOM 4090 O O . LEU B 1 216 ? -0.174 -24.882 -1.196 1 98.38 216 LEU B O 1
ATOM 4094 N N . GLY B 1 217 ? 1.176 -24.558 0.521 1 98.2 217 GLY B N 1
ATOM 4095 C CA . GLY B 1 217 ? 1.106 -25.909 1.054 1 98.2 217 GLY B CA 1
ATOM 4096 C C . GLY B 1 217 ? -0.261 -26.261 1.61 1 98.2 217 GLY B C 1
ATOM 4097 O O . GLY B 1 217 ? -0.543 -27.43 1.884 1 98.2 217 GLY B O 1
ATOM 4098 N N . PHE B 1 218 ? -1.093 -25.345 1.777 1 98.51 218 PHE B N 1
ATOM 4099 C CA . PHE B 1 218 ? -2.45 -25.658 2.209 1 98.51 218 PHE B CA 1
ATOM 4100 C C . PHE B 1 218 ? -3.177 -26.483 1.154 1 98.51 218 PHE B C 1
ATOM 4102 O O . PHE B 1 218 ? -4.16 -27.161 1.458 1 98.51 218 PHE B O 1
ATOM 4109 N N . GLY B 1 219 ? -2.69 -26.312 -0.045 1 97.93 219 GLY B N 1
ATOM 4110 C CA . GLY B 1 219 ? -3.265 -27.068 -1.146 1 97.93 219 GLY B CA 1
ATOM 4111 C C . GLY B 1 219 ? -4.599 -26.52 -1.615 1 97.93 219 GLY B C 1
ATOM 4112 O O . GLY B 1 219 ? -4.977 -25.402 -1.257 1 97.93 219 GLY B O 1
ATOM 4113 N N . HIS B 1 220 ? -5.365 -27.204 -2.433 1 97.57 220 HIS B N 1
ATOM 4114 C CA . HIS B 1 220 ? -6.532 -26.664 -3.121 1 97.57 220 HIS B CA 1
ATOM 4115 C C . HIS B 1 220 ? -7.797 -27.426 -2.741 1 97.57 220 HIS B C 1
ATOM 4117 O O . HIS B 1 220 ? -8.854 -27.222 -3.343 1 97.57 220 HIS B O 1
ATOM 4123 N N . GLY B 1 221 ? -7.699 -28.303 -1.676 1 92.88 221 GLY B N 1
ATOM 4124 C CA . GLY B 1 221 ? -8.824 -29.155 -1.327 1 92.88 221 GLY B CA 1
ATOM 4125 C C . GLY B 1 221 ? -9.056 -30.275 -2.323 1 92.88 221 GLY B C 1
ATOM 4126 O O . GLY B 1 221 ? -8.168 -30.605 -3.112 1 92.88 221 GLY B O 1
ATOM 4127 N N . THR B 1 222 ? -10.183 -30.84 -2.21 1 95.76 222 THR B N 1
ATOM 4128 C CA . THR B 1 222 ? -10.53 -31.919 -3.128 1 95.76 222 THR B CA 1
ATOM 4129 C C . THR B 1 222 ? -11.583 -31.458 -4.131 1 95.76 222 THR B C 1
ATOM 4131 O O . THR B 1 222 ? -12.546 -30.783 -3.762 1 95.76 222 THR B O 1
ATOM 4134 N N . PHE B 1 223 ? -11.358 -31.807 -5.479 1 89.3 223 PHE B N 1
ATOM 4135 C CA . PHE B 1 223 ? -12.375 -31.351 -6.42 1 89.3 223 PHE B CA 1
ATOM 4136 C C . PHE B 1 223 ? -12.528 -32.338 -7.572 1 89.3 223 PHE B C 1
ATOM 4138 O O . PHE B 1 223 ? -11.63 -33.142 -7.831 1 89.3 223 PHE B O 1
ATOM 4145 N N . SER B 1 224 ? -13.657 -32.402 -8.044 1 95.03 224 SER B N 1
ATOM 4146 C CA . SER B 1 224 ? -13.945 -33.166 -9.254 1 95.03 224 SER B CA 1
ATOM 4147 C C . SER B 1 224 ? -14.506 -32.27 -10.353 1 95.03 224 SER B C 1
ATOM 4149 O O . SER B 1 224 ? -15.097 -31.226 -10.068 1 95.03 224 SER B O 1
ATOM 4151 N N . ASP B 1 225 ? -14.29 -32.49 -11.583 1 83.93 225 ASP B N 1
ATOM 4152 C CA . ASP B 1 225 ? -14.674 -31.646 -12.71 1 83.93 225 ASP B CA 1
ATOM 4153 C C . ASP B 1 225 ? -16.187 -31.654 -12.912 1 83.93 225 ASP B C 1
ATOM 4155 O O . ASP B 1 225 ? -16.848 -32.662 -12.651 1 83.93 225 ASP B O 1
ATOM 4159 N N . LEU B 1 226 ? -16.808 -30.622 -13.332 1 85.43 226 LEU B N 1
ATOM 4160 C CA . LEU B 1 226 ? -18.208 -30.375 -13.662 1 85.43 226 LEU B CA 1
ATOM 4161 C C . LEU B 1 226 ? -18.327 -29.52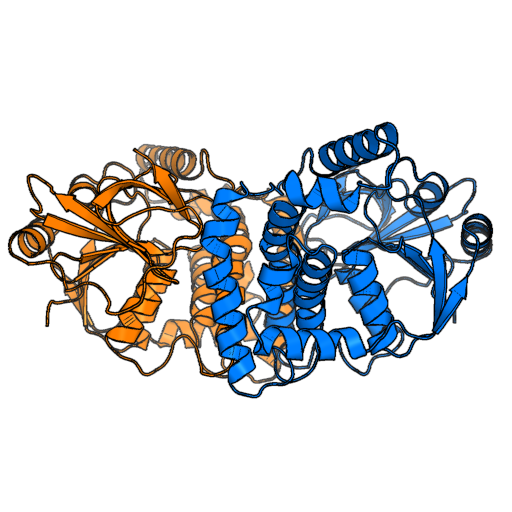6 -14.923 1 85.43 226 LEU B C 1
ATOM 4163 O O . LEU B 1 226 ? -17.583 -28.558 -15.098 1 85.43 226 LEU B O 1
ATOM 4167 N N . SER B 1 227 ? -19.012 -29.903 -15.758 1 82.19 227 SER B N 1
ATOM 4168 C CA . SER B 1 227 ? -19.173 -29.091 -16.96 1 82.19 227 SER B CA 1
ATOM 4169 C C . SER B 1 227 ? -19.948 -27.811 -16.663 1 82.19 227 SER B C 1
ATOM 4171 O O . SER B 1 227 ? -20.746 -27.766 -15.724 1 82.19 227 SER B O 1
ATOM 4173 N N . SER B 1 228 ? -19.748 -26.788 -17.519 1 90.01 228 SER B N 1
ATOM 4174 C CA . SER B 1 228 ? -20.467 -25.538 -17.298 1 90.01 228 SER B CA 1
ATOM 4175 C C . SER B 1 228 ? -21.968 -25.721 -17.498 1 90.01 228 SER B C 1
ATOM 4177 O O . SER B 1 228 ? -22.773 -25.095 -16.805 1 90.01 228 SER B O 1
ATOM 4179 N N . ALA B 1 229 ? -22.376 -26.462 -18.482 1 87.48 229 ALA B N 1
ATOM 4180 C CA . ALA B 1 229 ? -23.788 -26.735 -18.735 1 87.48 229 ALA B CA 1
ATOM 4181 C C . ALA B 1 229 ? -24.449 -27.377 -17.519 1 87.48 229 ALA B C 1
ATOM 4183 O O . ALA B 1 229 ? -25.567 -27.013 -17.146 1 87.48 229 ALA B O 1
ATOM 4184 N N . GLU B 1 230 ? -23.562 -28.402 -17.24 1 88.12 230 GLU B N 1
ATOM 4185 C CA . GLU B 1 230 ? -24.09 -29.069 -16.054 1 88.12 230 GLU B CA 1
ATOM 4186 C C . GLU B 1 230 ? -24.273 -28.084 -14.902 1 88.12 230 GLU B C 1
ATOM 4188 O O . GLU B 1 230 ? -25.238 -28.182 -14.142 1 88.12 230 GLU B O 1
ATOM 4193 N N . ALA B 1 231 ? -23.385 -27.104 -14.376 1 87.33 231 ALA B N 1
ATOM 4194 C CA . ALA B 1 231 ? -23.435 -26.079 -13.337 1 87.33 231 ALA B CA 1
ATOM 4195 C C . ALA B 1 231 ? -24.679 -25.208 -13.484 1 87.33 231 ALA B C 1
ATOM 4197 O O . ALA B 1 231 ? -25.336 -24.881 -12.493 1 87.33 231 ALA B O 1
ATOM 4198 N N . ILE B 1 232 ? -24.945 -24.929 -14.986 1 94.48 232 ILE B N 1
ATOM 4199 C CA . ILE B 1 232 ? -26.124 -24.112 -15.254 1 94.48 232 ILE B CA 1
ATOM 4200 C C . ILE B 1 232 ? -27.386 -24.897 -14.903 1 94.48 232 ILE B C 1
ATOM 4202 O O . ILE B 1 232 ? -28.323 -24.349 -14.318 1 94.48 232 ILE B O 1
ATOM 4206 N N . GLU B 1 233 ? -27.344 -25.94 -15.245 1 93.34 233 GLU B N 1
ATOM 4207 C CA . GLU B 1 233 ? -28.5 -26.785 -14.961 1 93.34 233 GLU B CA 1
ATOM 4208 C C . GLU B 1 233 ? -28.728 -26.924 -13.459 1 93.34 233 GLU B C 1
ATOM 4210 O O . GLU B 1 233 ? -29.871 -26.945 -12.998 1 93.34 233 GLU B O 1
ATOM 4215 N N . ILE B 1 234 ? -27.558 -26.936 -12.648 1 85.32 234 ILE B N 1
ATOM 4216 C CA . ILE B 1 234 ? -27.664 -27.021 -11.195 1 85.32 234 ILE B CA 1
ATOM 4217 C C . ILE B 1 234 ? -28.318 -25.753 -10.651 1 85.32 234 ILE B C 1
ATOM 4219 O O . ILE B 1 234 ? -29.203 -25.822 -9.795 1 85.32 234 ILE B O 1
ATOM 4223 N N . ALA B 1 235 ? -27.957 -24.772 -11.166 1 89.88 235 ALA B N 1
ATOM 4224 C CA . ALA B 1 235 ? -28.577 -23.519 -10.743 1 89.88 235 ALA B CA 1
ATOM 4225 C C . ALA B 1 235 ? -30.061 -23.494 -11.1 1 89.88 235 ALA B C 1
ATOM 4227 O O . ALA B 1 235 ? -30.898 -23.129 -10.271 1 89.88 235 ALA B O 1
ATOM 4228 N N . ARG B 1 236 ? -30.472 -23.864 -12.352 1 89.65 236 ARG B N 1
ATOM 4229 C CA . ARG B 1 236 ? -31.84 -23.837 -12.86 1 89.65 236 ARG B CA 1
ATOM 4230 C C . ARG B 1 236 ? -32.772 -24.647 -11.967 1 89.65 236 ARG B C 1
ATOM 4232 O O . ARG B 1 236 ? -33.934 -24.281 -11.779 1 89.65 236 ARG B O 1
ATOM 4239 N N . ASN B 1 237 ? -32.099 -25.638 -11.576 1 87.34 237 ASN B N 1
ATOM 4240 C CA . ASN B 1 237 ? -32.92 -26.597 -10.845 1 87.34 237 ASN B CA 1
ATOM 4241 C C . ASN B 1 237 ? -32.856 -26.358 -9.339 1 87.34 237 ASN B C 1
ATOM 4243 O O . ASN B 1 237 ? -33.339 -27.177 -8.555 1 87.34 237 ASN B O 1
ATOM 4247 N N . ALA B 1 238 ? -32.102 -25.297 -8.94 1 86.43 238 ALA B N 1
ATOM 4248 C CA . ALA B 1 238 ? -31.999 -24.965 -7.521 1 86.43 238 ALA B CA 1
ATOM 4249 C C . ALA B 1 238 ? -32.804 -23.711 -7.191 1 86.43 238 ALA B C 1
ATOM 4251 O O . ALA B 1 238 ? -33.206 -22.969 -8.091 1 86.43 238 ALA B O 1
ATOM 4252 N N . THR B 1 239 ? -32.979 -23.645 -5.931 1 91.2 239 THR B N 1
ATOM 4253 C CA . THR B 1 239 ? -33.552 -22.408 -5.413 1 91.2 239 THR B CA 1
ATOM 4254 C C . THR B 1 239 ? -32.512 -21.622 -4.619 1 91.2 239 THR B C 1
ATOM 4256 O O . THR B 1 239 ? -31.771 -22.196 -3.818 1 91.2 239 THR B O 1
ATOM 4259 N N . PRO B 1 240 ? -32.513 -20.137 -4.816 1 90.03 240 PRO B N 1
ATOM 4260 C CA . PRO B 1 240 ? -31.525 -19.372 -4.051 1 90.03 240 PRO B CA 1
ATOM 4261 C C . PRO B 1 240 ? -31.721 -19.498 -2.542 1 90.03 240 PRO B C 1
ATOM 4263 O O . PRO B 1 240 ? -32.851 -19.659 -2.073 1 90.03 240 PRO B O 1
ATOM 4266 N N . ALA B 1 241 ? -30.526 -19.558 -2.08 1 91.11 241 ALA B N 1
ATOM 4267 C CA . ALA B 1 241 ? -30.559 -19.682 -0.625 1 91.11 241 ALA B CA 1
ATOM 4268 C C . ALA B 1 241 ? -31.401 -18.574 0.001 1 91.11 241 ALA B C 1
ATOM 4270 O O . ALA B 1 241 ? -31.574 -17.506 -0.592 1 91.11 241 ALA B O 1
ATOM 4271 N N . PRO B 1 242 ? -31.92 -18.756 1.243 1 90.38 242 PRO B N 1
ATOM 4272 C CA . PRO B 1 242 ? -32.619 -17.675 1.941 1 90.38 242 PRO B CA 1
ATOM 4273 C C . PRO B 1 242 ? -31.724 -16.465 2.202 1 90.38 242 PRO B C 1
ATOM 4275 O O . PRO B 1 242 ? -30.52 -16.619 2.42 1 90.38 242 PRO B O 1
ATOM 4278 N N . LEU B 1 243 ? -32.207 -15.372 2.203 1 92.7 243 LEU B N 1
ATOM 4279 C CA . LEU B 1 243 ? -31.458 -14.141 2.431 1 92.7 243 LEU B CA 1
ATOM 4280 C C . LEU B 1 243 ? -30.938 -14.079 3.863 1 92.7 243 LEU B C 1
ATOM 4282 O O . LEU B 1 243 ? -31.545 -14.647 4.774 1 92.7 243 LEU B O 1
ATOM 4286 N N . PRO B 1 244 ? -30.025 -13.393 4.037 1 90.26 244 PRO B N 1
ATOM 4287 C CA . PRO B 1 244 ? -29.5 -13.278 5.4 1 90.26 244 PRO B CA 1
ATOM 4288 C C . PRO B 1 244 ? -30.465 -12.567 6.346 1 90.26 244 PRO B C 1
ATOM 4290 O O . PRO B 1 244 ? -31.207 -11.677 5.923 1 90.26 244 PRO B O 1
ATOM 4293 N N . ALA B 1 245 ? -30.369 -13.04 7.583 1 86.57 245 ALA B N 1
ATOM 4294 C CA . ALA B 1 245 ? -31.252 -12.475 8.6 1 86.57 245 ALA B CA 1
ATOM 4295 C C . ALA B 1 245 ? -30.718 -11.14 9.11 1 86.57 245 ALA B C 1
ATOM 4297 O O . ALA B 1 245 ? -31.401 -10.435 9.856 1 86.57 245 ALA B O 1
ATOM 4298 N N . GLU B 1 246 ? -29.788 -10.53 8.478 1 86.38 246 GLU B N 1
ATOM 4299 C CA . GLU B 1 246 ? -29.198 -9.251 8.862 1 86.38 246 GLU B CA 1
ATOM 4300 C C . GLU B 1 246 ? -30.045 -8.082 8.365 1 86.38 246 GLU B C 1
ATOM 4302 O O . GLU B 1 246 ? -30.696 -8.179 7.323 1 86.38 246 GLU B O 1
ATOM 4307 N N . ALA B 1 247 ? -29.974 -7.085 9.22 1 83.21 247 ALA B N 1
ATOM 4308 C CA . ALA B 1 247 ? -30.721 -5.884 8.852 1 83.21 247 ALA B CA 1
ATOM 4309 C C . ALA B 1 247 ? -30.129 -5.231 7.606 1 83.21 247 ALA B C 1
ATOM 4311 O O . ALA B 1 247 ? -28.909 -5.202 7.433 1 83.21 247 ALA B O 1
ATOM 4312 N N . LEU B 1 248 ? -30.942 -4.624 6.877 1 86.11 248 LEU B N 1
ATOM 4313 C CA . LEU B 1 248 ? -30.518 -3.931 5.665 1 86.11 248 LEU B CA 1
ATOM 4314 C C . LEU B 1 248 ? -29.845 -2.605 6.004 1 86.11 248 LEU B C 1
ATOM 4316 O O . LEU B 1 248 ? -30.318 -1.869 6.872 1 86.11 248 LEU B O 1
ATOM 4320 N N . VAL B 1 249 ? -28.864 -2.389 5.423 1 83.73 249 VAL B N 1
ATOM 4321 C CA . VAL B 1 249 ? -28.103 -1.16 5.621 1 83.73 249 VAL B CA 1
ATOM 4322 C C . VAL B 1 249 ? -27.813 -0.508 4.271 1 83.73 249 VAL B C 1
ATOM 4324 O O . VAL B 1 249 ? -27.027 -1.031 3.478 1 83.73 249 VAL B O 1
ATOM 4327 N N . ASP B 1 250 ? -28.442 0.516 3.958 1 84.64 250 ASP B N 1
ATOM 4328 C CA . ASP B 1 250 ? -28.144 1.216 2.713 1 84.64 250 ASP B CA 1
ATOM 4329 C C . ASP B 1 250 ? -28.199 2.73 2.908 1 84.64 250 ASP B C 1
ATOM 4331 O O . ASP B 1 250 ? -29.279 3.324 2.894 1 84.64 250 ASP B O 1
ATOM 4335 N N . PRO B 1 251 ? -27.165 3.185 3.054 1 86.44 251 PRO B N 1
ATOM 4336 C CA . PRO B 1 251 ? -27.104 4.619 3.347 1 86.44 251 PRO B CA 1
ATOM 4337 C C . PRO B 1 251 ? -27.621 5.479 2.197 1 86.44 251 PRO B C 1
ATOM 4339 O O . PRO B 1 251 ? -27.882 6.671 2.38 1 86.44 251 PRO B O 1
ATOM 4342 N N . ASN B 1 252 ? -27.766 4.854 1.047 1 89.01 252 ASN B N 1
ATOM 4343 C CA . ASN B 1 252 ? -28.212 5.64 -0.099 1 89.01 252 ASN B CA 1
ATOM 4344 C C . ASN B 1 252 ? -29.708 5.469 -0.348 1 89.01 252 ASN B C 1
ATOM 4346 O O . ASN B 1 252 ? -30.261 6.072 -1.269 1 89.01 252 ASN B O 1
ATOM 4350 N N . GLY B 1 253 ? -30.329 4.62 0.373 1 88.47 253 GLY B N 1
ATOM 4351 C CA . GLY B 1 253 ? -31.782 4.556 0.356 1 88.47 253 GLY B CA 1
ATOM 4352 C C . GLY B 1 253 ? -32.322 3.53 -0.622 1 88.47 253 GLY B C 1
ATOM 4353 O O . GLY B 1 253 ? -33.493 3.586 -1.005 1 88.47 253 GLY B O 1
ATOM 4354 N N . PHE B 1 254 ? -31.443 2.712 -0.974 1 91.65 254 PHE B N 1
ATOM 4355 C CA . PHE B 1 254 ? -31.935 1.645 -1.837 1 91.65 254 PHE B CA 1
ATOM 4356 C C . PHE B 1 254 ? -32.858 0.708 -1.067 1 91.65 254 PHE B C 1
ATOM 4358 O O . PHE B 1 254 ? -32.608 0.403 0.101 1 91.65 254 PHE B O 1
ATOM 4365 N N . LYS B 1 255 ? -33.799 0.206 -1.849 1 89.09 255 LYS B N 1
ATOM 4366 C CA . LYS B 1 255 ? -34.791 -0.653 -1.21 1 89.09 255 LYS B CA 1
ATOM 4367 C C . LYS B 1 255 ? -34.843 -2.024 -1.878 1 89.09 255 LYS B C 1
ATOM 4369 O O . LYS B 1 255 ? -34.563 -2.15 -3.072 1 89.09 255 LYS B O 1
ATOM 4374 N N . VAL B 1 256 ? -35.243 -2.937 -1.157 1 92.16 256 VAL B N 1
ATOM 4375 C CA . VAL B 1 256 ? -35.473 -4.279 -1.683 1 92.16 256 VAL B CA 1
ATOM 4376 C C . VAL B 1 256 ? -36.54 -4.23 -2.775 1 92.16 256 VAL B C 1
ATOM 4378 O O . VAL B 1 256 ? -37.567 -3.566 -2.619 1 92.16 256 VAL B O 1
ATOM 4381 N N . GLY B 1 257 ? -36.166 -4.74 -3.735 1 91.84 257 GLY B N 1
ATOM 4382 C CA . GLY B 1 257 ? -37.118 -4.794 -4.833 1 91.84 257 GLY B CA 1
ATOM 4383 C C . GLY B 1 257 ? -36.778 -3.842 -5.964 1 91.84 257 GLY B C 1
ATOM 4384 O O . GLY B 1 257 ? -37.329 -3.952 -7.061 1 91.84 257 GLY B O 1
ATOM 4385 N N . GLU B 1 258 ? -35.892 -3.082 -5.706 1 92.57 258 GLU B N 1
ATOM 4386 C CA . GLU B 1 258 ? -35.541 -2.087 -6.714 1 92.57 258 GLU B CA 1
ATOM 4387 C C . GLU B 1 258 ? -34.605 -2.674 -7.767 1 92.57 258 GLU B C 1
ATOM 4389 O O . GLU B 1 258 ? -33.759 -3.514 -7.454 1 92.57 258 GLU B O 1
ATOM 4394 N N . LYS B 1 259 ? -34.763 -2.191 -8.978 1 96.12 259 LYS B N 1
ATOM 4395 C CA . LYS B 1 259 ? -33.836 -2.595 -10.031 1 96.12 259 LYS B CA 1
ATOM 4396 C C . LYS B 1 259 ? -32.565 -1.751 -9.998 1 96.12 259 LYS B C 1
ATOM 4398 O O . LYS B 1 259 ? -32.625 -0.524 -10.092 1 96.12 259 LYS B O 1
ATOM 4403 N N . VAL B 1 260 ? -31.476 -2.449 -9.839 1 96.13 260 VAL B N 1
ATOM 4404 C CA . VAL B 1 260 ? -30.216 -1.737 -9.654 1 96.13 260 VAL B CA 1
ATOM 4405 C C . VAL B 1 260 ? -29.13 -2.375 -10.517 1 96.13 260 VAL B C 1
ATOM 4407 O O . VAL B 1 260 ? -29.345 -3.431 -11.117 1 96.13 260 VAL B O 1
ATOM 4410 N N . ALA B 1 261 ? -28.052 -1.811 -10.626 1 96.57 261 ALA B N 1
ATOM 4411 C CA . ALA B 1 261 ? -26.851 -2.366 -11.244 1 96.57 261 ALA B CA 1
ATOM 4412 C C . ALA B 1 261 ? -25.655 -2.274 -10.3 1 96.57 261 ALA B C 1
ATOM 4414 O O . ALA B 1 261 ? -25.456 -1.253 -9.639 1 96.57 261 ALA B O 1
ATOM 4415 N N . VAL B 1 262 ? -24.94 -3.286 -10.236 1 96.61 262 VAL B N 1
ATOM 4416 C CA . VAL B 1 262 ? -23.757 -3.344 -9.383 1 96.61 262 VAL B CA 1
ATOM 4417 C C . VAL B 1 262 ? -22.513 -3.569 -10.239 1 96.61 262 VAL B C 1
ATOM 4419 O O . VAL B 1 262 ? -22.508 -4.427 -11.125 1 96.61 262 VAL B O 1
ATOM 4422 N N . SER B 1 263 ? -21.586 -2.871 -9.976 1 97.32 263 SER B N 1
ATOM 4423 C CA . SER B 1 263 ? -20.356 -3.027 -10.745 1 97.32 263 SER B CA 1
ATOM 4424 C C . SER B 1 263 ? -19.126 -2.78 -9.878 1 97.32 263 SER B C 1
ATOM 4426 O O . SER B 1 263 ? -19.181 -2.009 -8.918 1 97.32 263 SER B O 1
ATOM 4428 N N . ALA B 1 264 ? -17.897 -3.328 -10.286 1 95.27 264 ALA B N 1
ATOM 4429 C CA . ALA B 1 264 ? -16.626 -3.031 -9.63 1 95.27 264 ALA B CA 1
ATOM 4430 C C . ALA B 1 264 ? -16.15 -1.621 -9.968 1 95.27 264 ALA B C 1
ATOM 4432 O O . ALA B 1 264 ? -16.463 -1.094 -11.038 1 95.27 264 ALA B O 1
ATOM 4433 N N . VAL B 1 265 ? -15.562 -1.22 -9.068 1 96.18 265 VAL B N 1
ATOM 4434 C CA . VAL B 1 265 ? -15.196 0.176 -9.281 1 96.18 265 VAL B CA 1
ATOM 4435 C C . VAL B 1 265 ? -13.777 0.26 -9.837 1 96.18 265 VAL B C 1
ATOM 4437 O O . VAL B 1 265 ? -13.405 1.258 -10.458 1 96.18 265 VAL B O 1
ATOM 4440 N N . ASP B 1 266 ? -12.936 -0.642 -9.607 1 94.55 266 ASP B N 1
ATOM 4441 C CA . ASP B 1 266 ? -11.522 -0.565 -9.961 1 94.55 266 ASP B CA 1
ATOM 4442 C C . ASP B 1 266 ? -11.283 -1.07 -11.382 1 94.55 266 ASP B C 1
ATOM 4444 O O . ASP B 1 266 ? -10.756 -0.341 -12.225 1 94.55 266 ASP B O 1
ATOM 4448 N N . TYR B 1 267 ? -11.598 -2.205 -11.685 1 96.15 267 TYR B N 1
ATOM 4449 C CA . TYR B 1 267 ? -11.545 -2.781 -13.024 1 96.15 267 TYR B CA 1
ATOM 4450 C C . TYR B 1 267 ? -12.611 -3.855 -13.199 1 96.15 267 TYR B C 1
ATOM 4452 O O . TYR B 1 267 ? -13.221 -4.298 -12.223 1 96.15 267 TYR B O 1
ATOM 4460 N N . GLY B 1 268 ? -12.716 -4.39 -14.467 1 95.85 268 GLY B N 1
ATOM 4461 C CA . GLY B 1 268 ? -13.837 -5.287 -14.7 1 95.85 268 GLY B CA 1
ATOM 4462 C C . GLY B 1 268 ? -15.175 -4.681 -14.321 1 95.85 268 GLY B C 1
ATOM 4463 O O . GLY B 1 268 ? -15.961 -5.301 -13.602 1 95.85 268 GLY B O 1
ATOM 4464 N N . VAL B 1 269 ? -15.45 -3.461 -14.824 1 95.72 269 VAL B N 1
ATOM 4465 C CA . VAL B 1 269 ? -16.47 -2.579 -14.266 1 95.72 269 VAL B CA 1
ATOM 4466 C C . VAL B 1 269 ? -17.807 -2.834 -14.957 1 95.72 269 VAL B C 1
ATOM 4468 O O . VAL B 1 269 ? -18.757 -2.066 -14.787 1 95.72 269 VAL B O 1
ATOM 4471 N N . GLU B 1 270 ? -17.88 -3.893 -15.697 1 96 270 GLU B N 1
ATOM 4472 C CA . GLU B 1 270 ? -19.157 -4.231 -16.319 1 96 270 GLU B CA 1
ATOM 4473 C C . GLU B 1 270 ? -20.248 -4.426 -15.269 1 96 270 GLU B C 1
ATOM 4475 O O . GLU B 1 270 ? -20.049 -5.143 -14.286 1 96 270 GLU B O 1
ATOM 4480 N N . ALA B 1 271 ? -21.264 -3.951 -15.525 1 94.81 271 ALA B N 1
ATOM 4481 C CA . ALA B 1 271 ? -22.344 -3.911 -14.541 1 94.81 271 ALA B CA 1
ATOM 4482 C C . ALA B 1 271 ? -23.208 -5.165 -14.625 1 94.81 271 ALA B C 1
ATOM 4484 O O . ALA B 1 271 ? -23.466 -5.678 -15.716 1 94.81 271 ALA B O 1
ATOM 4485 N N . VAL B 1 272 ? -23.799 -5.605 -13.499 1 97.71 272 VAL B N 1
ATOM 4486 C CA . VAL B 1 272 ? -24.782 -6.676 -13.372 1 97.71 272 VAL B CA 1
ATOM 4487 C C . VAL B 1 272 ? -26.109 -6.104 -12.879 1 97.71 272 VAL B C 1
ATOM 4489 O O . VAL B 1 272 ? -26.181 -5.543 -11.784 1 97.71 272 VAL B O 1
ATOM 4492 N N . GLU B 1 273 ? -26.932 -6.231 -13.679 1 97.49 273 GLU B N 1
ATOM 4493 C CA . GLU B 1 273 ? -28.244 -5.677 -13.359 1 97.49 273 GLU B CA 1
ATOM 4494 C C . GLU B 1 273 ? -29.151 -6.733 -12.734 1 97.49 273 GLU B C 1
ATOM 4496 O O . GLU B 1 273 ? -29.09 -7.908 -13.102 1 97.49 273 GLU B O 1
ATOM 4501 N N . GLY B 1 274 ? -30.038 -6.309 -11.887 1 97.09 274 GLY B N 1
ATOM 4502 C CA . GLY B 1 274 ? -30.988 -7.19 -11.227 1 97.09 274 GLY B CA 1
ATOM 4503 C C . GLY B 1 274 ? -31.833 -6.482 -10.185 1 97.09 274 GLY B C 1
ATOM 4504 O O . GLY B 1 274 ? -31.784 -5.256 -10.067 1 97.09 274 GLY B O 1
ATOM 4505 N N . GLU B 1 275 ? -32.432 -7.158 -9.57 1 97.54 275 GLU B N 1
ATOM 4506 C CA . GLU B 1 275 ? -33.244 -6.67 -8.459 1 97.54 275 GLU B CA 1
ATOM 4507 C C . GLU B 1 275 ? -32.502 -6.805 -7.132 1 97.54 275 GLU B C 1
ATOM 4509 O O . GLU B 1 275 ? -32.042 -7.893 -6.78 1 97.54 275 GLU B O 1
ATOM 4514 N N . LEU B 1 276 ? -32.477 -5.869 -6.503 1 95.09 276 LEU B N 1
ATOM 4515 C CA . LEU B 1 276 ? -31.804 -5.919 -5.21 1 95.09 276 LEU B CA 1
ATOM 4516 C C . LEU B 1 276 ? -32.66 -6.647 -4.179 1 95.09 276 LEU B C 1
ATOM 4518 O O . LEU B 1 276 ? -33.765 -6.204 -3.859 1 95.09 276 LEU B O 1
ATOM 4522 N N . VAL B 1 277 ? -32.118 -7.617 -3.693 1 95.85 277 VAL B N 1
ATOM 4523 C CA . VAL B 1 277 ? -32.956 -8.363 -2.76 1 95.85 277 VAL B CA 1
ATOM 4524 C C . VAL B 1 277 ? -32.338 -8.324 -1.364 1 95.85 277 VAL B C 1
ATOM 4526 O O . VAL B 1 277 ? -32.985 -8.693 -0.381 1 95.85 277 VAL B O 1
ATOM 4529 N N . PHE B 1 278 ? -31.078 -7.713 -1.315 1 93.84 278 PHE B N 1
ATOM 4530 C CA . PHE B 1 278 ? -30.442 -7.594 -0.008 1 93.84 278 PHE B CA 1
ATOM 4531 C C . PHE B 1 278 ? -29.243 -6.656 -0.073 1 93.84 278 PHE B C 1
ATOM 4533 O O . PHE B 1 278 ? -28.458 -6.707 -1.022 1 93.84 278 PHE B O 1
ATOM 4540 N N . SER B 1 279 ? -29.098 -5.902 0.907 1 94.02 279 SER B N 1
ATOM 4541 C CA . SER B 1 279 ? -27.949 -5.024 1.104 1 94.02 279 SER B CA 1
ATOM 4542 C C . SER B 1 279 ? -27.508 -5.01 2.564 1 94.02 279 SER B C 1
ATOM 4544 O O . SER B 1 279 ? -28.09 -4.3 3.387 1 94.02 279 SER B O 1
ATOM 4546 N N . GLY B 1 280 ? -26.528 -5.79 2.744 1 93.55 280 GLY B N 1
ATOM 4547 C CA . GLY B 1 280 ? -26.01 -5.894 4.099 1 93.55 280 GLY B CA 1
ATOM 4548 C C . GLY B 1 280 ? -24.714 -5.132 4.303 1 93.55 280 GLY B C 1
ATOM 4549 O O . GLY B 1 280 ? -24.326 -4.321 3.46 1 93.55 280 GLY B O 1
ATOM 4550 N N . ARG B 1 281 ? -24.118 -5.403 5.263 1 92.53 281 ARG B N 1
ATOM 4551 C CA . ARG B 1 281 ? -22.898 -4.674 5.594 1 92.53 281 ARG B CA 1
ATOM 4552 C C . ARG B 1 281 ? -21.746 -5.092 4.687 1 92.53 281 ARG B C 1
ATOM 4554 O O . ARG B 1 281 ? -20.868 -4.284 4.377 1 92.53 281 ARG B O 1
ATOM 4561 N N . GLU B 1 282 ? -21.798 -6.35 4.398 1 93.76 282 GLU B N 1
ATOM 4562 C CA . GLU B 1 282 ? -20.655 -6.877 3.658 1 93.76 282 GLU B CA 1
ATOM 4563 C C . GLU B 1 282 ? -21.037 -7.218 2.221 1 93.76 282 GLU B C 1
ATOM 4565 O O . GLU B 1 282 ? -20.166 -7.384 1.364 1 93.76 282 GLU B O 1
ATOM 4570 N N . GLU B 1 283 ? -22.286 -7.428 1.905 1 96.02 283 GLU B N 1
ATOM 4571 C CA . GLU B 1 283 ? -22.613 -8.014 0.609 1 96.02 283 GLU B CA 1
ATOM 4572 C C . GLU B 1 283 ? -23.915 -7.441 0.057 1 96.02 283 GLU B C 1
ATOM 4574 O O . GLU B 1 283 ? -24.782 -7.009 0.819 1 96.02 283 GLU B O 1
ATOM 4579 N N . LEU B 1 284 ? -23.923 -7.339 -1.158 1 93.76 284 LEU B N 1
ATOM 4580 C CA . LEU B 1 284 ? -25.117 -7.063 -1.949 1 93.76 284 LEU B CA 1
ATOM 4581 C C . LEU B 1 284 ? -25.581 -8.313 -2.689 1 93.76 284 LEU B C 1
ATOM 4583 O O . LEU B 1 284 ? -24.76 -9.074 -3.205 1 93.76 284 LEU B O 1
ATOM 4587 N N . ILE B 1 285 ? -26.919 -8.505 -2.762 1 97.54 285 ILE B N 1
ATOM 4588 C CA . ILE B 1 285 ? -27.455 -9.652 -3.487 1 97.54 285 ILE B CA 1
ATOM 4589 C C . ILE B 1 285 ? -28.47 -9.178 -4.524 1 97.54 285 ILE B C 1
ATOM 4591 O O . ILE B 1 285 ? -29.437 -8.49 -4.187 1 97.54 285 ILE B O 1
ATOM 4595 N N . LEU B 1 286 ? -28.207 -9.572 -5.662 1 97.66 286 LEU B N 1
ATOM 4596 C CA . LEU B 1 286 ? -29.114 -9.28 -6.767 1 97.66 286 LEU B CA 1
ATOM 4597 C C . LEU B 1 286 ? -29.833 -10.543 -7.229 1 97.66 286 LEU B C 1
ATOM 4599 O O . LEU B 1 286 ? -29.2 -11.578 -7.447 1 97.66 286 LEU B O 1
ATOM 4603 N N . ARG B 1 287 ? -31.022 -10.488 -7.376 1 97.55 287 ARG B N 1
ATOM 4604 C CA . ARG B 1 287 ? -31.824 -11.534 -8.002 1 97.55 287 ARG B CA 1
ATOM 4605 C C . ARG B 1 287 ? -31.919 -11.322 -9.51 1 97.55 287 ARG B C 1
ATOM 4607 O O . ARG B 1 287 ? -32.282 -10.236 -9.967 1 97.55 287 ARG B O 1
ATOM 4614 N N . ARG B 1 288 ? -31.726 -12.186 -10.167 1 95.31 288 ARG B N 1
ATOM 4615 C CA . ARG B 1 288 ? -31.784 -12.165 -11.625 1 95.31 288 ARG B CA 1
ATOM 4616 C C . ARG B 1 288 ? -32.547 -13.373 -12.159 1 95.31 288 ARG B C 1
ATOM 4618 O O . ARG B 1 288 ? -32.622 -14.409 -11.496 1 95.31 288 ARG B O 1
ATOM 4625 N N . GLU B 1 289 ? -32.793 -13.407 -13.32 1 94.23 289 GLU B N 1
ATOM 4626 C CA . GLU B 1 289 ? -33.368 -14.545 -14.033 1 94.23 289 GLU B CA 1
ATOM 4627 C C . GLU B 1 289 ? -32.741 -14.705 -15.415 1 94.23 289 GLU B C 1
ATOM 4629 O O . GLU B 1 289 ? -32.566 -13.723 -16.14 1 94.23 289 GLU B O 1
ATOM 4634 N N . ASP B 1 290 ? -32.605 -15.748 -15.589 1 91.43 290 ASP B N 1
ATOM 4635 C CA . ASP B 1 290 ? -31.955 -16.095 -16.848 1 91.43 290 ASP B CA 1
ATOM 4636 C C . ASP B 1 290 ? -32.642 -17.286 -17.512 1 91.43 290 ASP B C 1
ATOM 4638 O O . ASP B 1 290 ? -33.069 -18.221 -16.831 1 91.43 290 ASP B O 1
ATOM 4642 N N . GLU B 1 291 ? -32.72 -17.179 -18.913 1 87.53 291 GLU B N 1
ATOM 4643 C CA . GLU B 1 291 ? -33.439 -18.204 -19.664 1 87.53 291 GLU B CA 1
ATOM 4644 C C . GLU B 1 291 ? -32.837 -19.586 -19.428 1 87.53 291 GLU B C 1
ATOM 4646 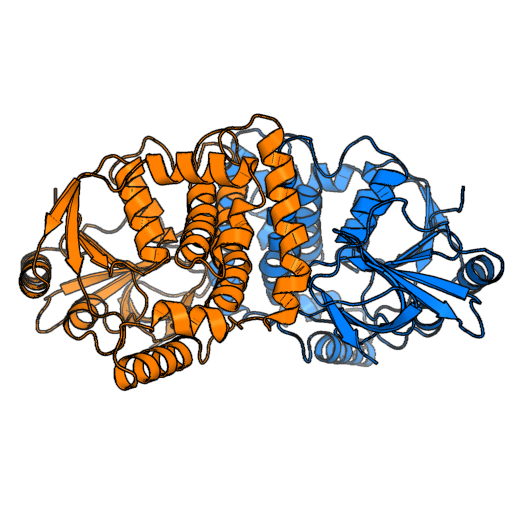O O . GLU B 1 291 ? -33.56 -20.581 -19.364 1 87.53 291 GLU B O 1
ATOM 4651 N N . ARG B 1 292 ? -31.585 -19.501 -19.087 1 87.34 292 ARG B N 1
ATOM 4652 C CA . ARG B 1 292 ? -30.918 -20.793 -18.966 1 87.34 292 ARG B CA 1
ATOM 4653 C C . ARG B 1 292 ? -30.76 -21.192 -17.503 1 87.34 292 ARG B C 1
ATOM 4655 O O . ARG B 1 292 ? -30.994 -22.347 -17.14 1 87.34 292 ARG B O 1
ATOM 4662 N N . ALA B 1 293 ? -30.434 -20.288 -16.737 1 85.92 293 ALA B N 1
ATOM 4663 C CA . ALA B 1 293 ? -30.039 -20.604 -15.367 1 85.92 293 ALA B CA 1
ATOM 4664 C C . ALA B 1 293 ? -31.229 -20.508 -14.416 1 85.92 293 ALA B C 1
ATOM 4666 O O . ALA B 1 293 ? -31.169 -20.997 -13.286 1 85.92 293 ALA B O 1
ATOM 4667 N N . GLY B 1 294 ? -32.32 -20.131 -14.952 1 88.55 294 GLY B N 1
ATOM 4668 C CA . GLY B 1 294 ? -33.444 -19.902 -14.059 1 88.55 294 GLY B CA 1
ATOM 4669 C C . GLY B 1 294 ? -33.225 -18.738 -13.11 1 88.55 294 GLY B C 1
ATOM 4670 O O . GLY B 1 294 ? -32.556 -17.764 -13.459 1 88.55 294 GLY B O 1
ATOM 4671 N N . VAL B 1 295 ? -33.751 -18.619 -11.901 1 93.34 295 VAL B N 1
ATOM 4672 C CA . VAL B 1 295 ? -33.61 -17.553 -10.914 1 93.34 295 VAL B CA 1
ATOM 4673 C C . VAL B 1 295 ? -32.327 -17.759 -10.111 1 93.34 295 VAL B C 1
ATOM 4675 O O . VAL B 1 295 ? -32.126 -18.819 -9.512 1 93.34 295 VAL B O 1
ATOM 4678 N N . VAL B 1 296 ? -31.346 -16.636 -10.148 1 89.84 296 VAL B N 1
ATOM 4679 C CA . VAL B 1 296 ? -30.104 -16.736 -9.39 1 89.84 296 VAL B CA 1
ATOM 4680 C C . VAL B 1 296 ? -29.939 -15.504 -8.502 1 89.84 296 VAL B C 1
ATOM 4682 O O . VAL B 1 296 ? -30.475 -14.436 -8.806 1 89.84 296 VAL B O 1
ATOM 4685 N N . HIS B 1 297 ? -29.313 -15.754 -7.346 1 95.65 297 HIS B N 1
ATOM 4686 C CA . HIS B 1 297 ? -28.838 -14.642 -6.532 1 95.65 297 HIS B CA 1
ATOM 4687 C C . HIS B 1 297 ? -27.345 -14.405 -6.739 1 95.65 297 HIS B C 1
ATOM 4689 O O . HIS B 1 297 ? -26.531 -15.297 -6.491 1 95.65 297 HIS B O 1
ATOM 4695 N N . VAL B 1 298 ? -27.063 -13.177 -7.347 1 98.18 298 VAL B N 1
ATOM 4696 C CA . VAL B 1 298 ? -25.662 -12.831 -7.564 1 98.18 298 VAL B CA 1
ATOM 4697 C C . VAL B 1 298 ? -25.174 -11.921 -6.44 1 98.18 298 VAL B C 1
ATOM 4699 O O . VAL B 1 298 ? -25.765 -10.87 -6.181 1 98.18 298 VAL B O 1
ATOM 4702 N N . HIS B 1 299 ? -24.18 -12.373 -5.765 1 97.91 299 HIS B N 1
ATOM 4703 C CA . HIS B 1 299 ? -23.679 -11.729 -4.556 1 97.91 299 HIS B CA 1
ATOM 4704 C C . HIS B 1 299 ? -22.408 -10.936 -4.841 1 97.91 299 HIS B C 1
ATOM 4706 O O . HIS B 1 299 ? -21.506 -11.425 -5.526 1 97.91 299 HIS B O 1
ATOM 4712 N N . PHE B 1 300 ? -22.292 -9.802 -4.333 1 97.55 300 PHE B N 1
ATOM 4713 C CA . PHE B 1 300 ? -21.13 -8.933 -4.473 1 97.55 300 PHE B CA 1
ATOM 4714 C C . PHE B 1 300 ? -20.716 -8.36 -3.122 1 97.55 300 PHE B C 1
ATOM 4716 O O . PHE B 1 300 ? -21.568 -8.037 -2.292 1 97.55 300 PHE B O 1
ATOM 4723 N N . PRO B 1 301 ? -19.475 -8.147 -2.913 1 96.89 301 PRO B N 1
ATOM 4724 C CA . PRO B 1 301 ? -19.089 -7.383 -1.724 1 96.89 301 PRO B CA 1
ATOM 4725 C C . PRO B 1 301 ? -19.414 -5.896 -1.847 1 96.89 301 PRO B C 1
ATOM 4727 O O . PRO B 1 301 ? -19.514 -5.372 -2.96 1 96.89 301 PRO B O 1
ATOM 4730 N N . ARG B 1 302 ? -19.422 -5.442 -0.825 1 95.04 302 ARG B N 1
ATOM 4731 C CA . ARG B 1 302 ? -19.691 -4.008 -0.858 1 95.04 302 ARG B CA 1
ATOM 4732 C C . ARG B 1 302 ? -18.426 -3.222 -1.186 1 95.04 302 ARG B C 1
ATOM 4734 O O . ARG B 1 302 ? -18.454 -2.308 -2.014 1 95.04 302 ARG B O 1
ATOM 4741 N N . ILE B 1 303 ? -17.482 -3.496 -0.466 1 96.4 303 ILE B N 1
ATOM 4742 C CA . ILE B 1 303 ? -16.216 -2.809 -0.692 1 96.4 303 ILE B CA 1
ATOM 4743 C C . ILE B 1 303 ? -15.713 -3.103 -2.104 1 96.4 303 ILE B C 1
ATOM 4745 O O . ILE B 1 303 ? -15.625 -4.264 -2.508 1 96.4 303 ILE B O 1
ATOM 4749 N N . GLY B 1 304 ? -15.363 -2.135 -2.82 1 96.09 304 GLY B N 1
ATOM 4750 C CA . GLY B 1 304 ? -14.841 -2.255 -4.172 1 96.09 304 GLY B CA 1
ATOM 4751 C C . GLY B 1 304 ? -15.924 -2.23 -5.234 1 96.09 304 GLY B C 1
ATOM 4752 O O . GLY B 1 304 ? -15.632 -2.335 -6.427 1 96.09 304 GLY B O 1
ATOM 4753 N N . TYR B 1 305 ? -17.195 -2.002 -4.82 1 97.01 305 TYR B N 1
ATOM 4754 C CA . TYR B 1 305 ? -18.29 -1.986 -5.783 1 97.01 305 TYR B CA 1
ATOM 4755 C C . TYR B 1 305 ? -19.201 -0.787 -5.553 1 97.01 305 TYR B C 1
ATOM 4757 O O . TYR B 1 305 ? -19.198 -0.196 -4.471 1 97.01 305 TYR B O 1
ATOM 4765 N N . ARG B 1 306 ? -19.876 -0.48 -6.53 1 95.65 306 ARG B N 1
ATOM 4766 C CA . ARG B 1 306 ? -20.887 0.569 -6.444 1 95.65 306 ARG B CA 1
ATOM 4767 C C . ARG B 1 306 ? -22.248 0.057 -6.905 1 95.65 306 ARG B C 1
ATOM 4769 O O . ARG B 1 306 ? -22.328 -0.912 -7.663 1 95.65 306 ARG B O 1
ATOM 4776 N N . ILE B 1 307 ? -23.29 0.559 -6.414 1 95.72 307 ILE B N 1
ATOM 4777 C CA . ILE B 1 307 ? -24.677 0.249 -6.741 1 95.72 307 ILE B CA 1
ATOM 4778 C C . ILE B 1 307 ? -25.37 1.496 -7.286 1 95.72 307 ILE B C 1
ATOM 4780 O O . ILE B 1 307 ? -25.211 2.591 -6.74 1 95.72 307 ILE B O 1
ATOM 4784 N N . GLU B 1 308 ? -26.027 1.329 -8.39 1 94.9 308 GLU B N 1
ATOM 4785 C CA . GLU B 1 308 ? -26.735 2.425 -9.044 1 94.9 308 GLU B CA 1
ATOM 4786 C C . GLU B 1 308 ? -28.161 2.021 -9.409 1 94.9 308 GLU B C 1
ATOM 4788 O O . GLU B 1 308 ? -28.435 0.844 -9.65 1 94.9 308 GLU B O 1
ATOM 4793 N N . THR B 1 309 ? -28.895 2.974 -9.434 1 92.04 309 THR B N 1
ATOM 4794 C CA . THR B 1 309 ? -30.273 2.724 -9.84 1 92.04 309 THR B CA 1
ATOM 4795 C C . THR B 1 309 ? -30.358 2.482 -11.345 1 92.04 309 THR B C 1
ATOM 4797 O O . THR B 1 309 ? -29.583 3.052 -12.115 1 92.04 309 THR B O 1
ATOM 4800 N N . ARG B 1 310 ? -31.353 1.524 -11.592 1 89.62 310 ARG B N 1
ATOM 4801 C CA . ARG B 1 310 ? -31.676 1.252 -12.989 1 89.62 310 ARG B CA 1
ATOM 4802 C C . ARG B 1 310 ? -33.167 1.432 -13.251 1 89.62 310 ARG B C 1
ATOM 4804 O O . ARG B 1 310 ? -33.986 1.274 -12.344 1 89.62 310 ARG B O 1
#

Foldseek 3Di:
DFAKEKEAADLDLVVLLLLLLCLLQQHEHAYEYFDPFDDGVLVCLLQVQQGDDIWMDGQQEIEDDVVVVLVVVCVVPVPPHQADPPCNVVLVVLLVCLLAVVLLLLVLQCPPPVNLCQVCVVPDPVVSVRNVVRVVQQQPPAAGDRDHNVVSVVCLCVVLVVVLVQLVVPALADVNDHHSSLSSNLSSLVSQCPGPSRVCSQVVRPSSVNSSCVSCVSGRHHYYYDYSLVVLVSLQPGDEDDDDPADADDPVDDDFQFWKWKAFRRGSGDTRIATFHGHDPFKTWGWDAGPRNGIHIYMDTPPRMDMGGD/DFFKEKEAAPLDLLVLLLLLLCLLQQHEHAYEYADDFDDGVLVCLLFVQQGDDIWIDGQQAIEDDSVVVLVVVCVVPVPPHQADDPCNVVLVVLLVCLLAVVLLLLVQQCPPPVNLCQVCVPPDPVVSVSNVVRVVQQQPPFAHDRDHNVVSVVCLCVVLVVVLVQLVVPALADVNDHHSSLSSNLSSLVSLCPDPSSNCSQVVRPSSVNSSCVSCVSGRHHYYYDYSLRSLVSNQVDDDDDDDPADADDPVDDDFFFWKWKAFRRGSGDIRIATWHGHDDFKTWGWDAGPRNGIHIYIYTDPRMDMGGD

Nearest PDB structures (foldseek):
  3ic8-assembly2_B  TM=9.682E-01  e=2.839E-48  Pseudomonas syringae pv. tomato
  3ic8-assembly2_A  TM=9.656E-01  e=2.329E-47  Pseudomonas syringae pv. tomato
  3ic8-assembly3_C  TM=9.671E-01  e=7.298E-47  Pseudomonas syringae pv. tomato
  3ic8-assembly3_D  TM=9.594E-01  e=8.741E-47  Pseudomonas syringae pv. tomato
  4kf9-assembly1_A-2  TM=9.748E-01  e=9.011E-42  Ralstonia solanacearum IPO1609

Organism: NCBI:txid629263

Solvent-accessible surface area (backbone atoms only — not comparable to full-atom values): 31058 Å² total; per-residue (Å²): 131,67,61,40,33,40,38,29,43,90,85,36,44,54,24,48,33,47,32,34,51,33,10,58,54,65,35,65,34,31,38,21,76,48,70,88,49,83,77,43,68,73,56,26,49,64,49,54,42,53,68,66,68,29,36,39,31,40,45,10,27,35,32,34,48,63,75,40,40,50,54,53,47,36,69,74,40,58,68,68,43,54,58,49,89,56,33,39,32,55,38,51,43,33,19,51,34,24,62,46,56,52,30,33,42,39,48,28,55,46,64,31,70,68,36,42,48,59,76,38,63,88,44,59,68,68,54,50,49,49,47,55,52,43,51,53,55,38,46,44,91,27,64,47,69,70,54,56,46,69,46,36,54,56,28,44,57,35,56,50,46,33,41,27,55,18,36,61,69,69,47,73,30,75,77,60,49,72,31,47,33,48,42,30,47,37,26,39,52,52,54,33,52,72,37,81,72,39,21,54,82,44,61,75,32,62,42,43,43,54,40,42,49,55,62,61,62,44,36,55,44,47,70,46,81,43,53,62,66,55,50,33,45,44,11,40,74,31,71,48,69,81,77,75,90,67,70,73,50,49,78,80,66,72,54,73,70,38,46,27,30,39,23,37,48,35,41,37,41,47,53,27,62,27,28,29,68,41,39,37,63,56,37,36,30,26,39,41,72,30,94,71,21,31,49,27,32,35,34,35,37,31,74,65,35,40,76,42,82,99,131,69,58,42,30,42,39,27,41,90,85,35,45,53,25,47,33,47,32,35,49,34,10,59,54,62,37,63,34,27,38,23,79,47,71,86,51,87,71,47,68,69,62,25,48,64,48,52,42,57,65,66,64,29,34,43,30,43,44,12,26,34,31,34,46,66,73,41,41,52,53,53,48,36,68,74,39,62,67,67,43,52,58,46,87,56,32,38,30,57,38,50,41,32,18,52,35,24,63,42,56,53,31,32,42,40,48,26,57,47,63,29,69,67,36,38,48,65,75,38,64,87,41,56,64,68,58,46,53,50,48,49,52,44,52,51,53,37,45,42,90,25,65,48,71,71,56,55,46,71,45,35,53,54,30,45,58,35,57,48,47,33,40,27,54,18,34,62,67,70,45,71,30,77,77,58,52,72,30,46,34,50,42,30,46,34,27,39,52,51,54,31,52,73,36,84,74,38,21,52,83,44,59,76,31,60,45,42,41,53,40,42,47,55,62,62,63,45,37,54,46,45,70,48,81,44,53,64,66,58,53,33,48,42,10,40,74,32,69,49,70,81,74,73,92,64,70,76,51,50,79,82,67,73,52,72,68,38,46,28,31,38,25,35,45,35,40,39,39,47,52,25,61,28,26,28,70,44,37,38,62,60,36,33,31,27,40,39,71,29,98,69,21,30,52,26,33,36,30,35,36,32,73,64,35,41,79,42,85,100